Protein AF-0000000072285485 (afdb_homodimer)

Nearest PDB structures (foldseek):
  7xwl-assembly2_B  TM=9.192E-01  e=3.533E-17  Meyerozyma guilliermondii
  7xwi-assembly2_C  TM=9.031E-01  e=4.547E-17  Meyerozyma guilliermondii
  7xwn-assembly2_C  TM=8.902E-01  e=7.072E-17  Meyerozyma guilliermondii
  3rku-assembly1_D  TM=8.121E-01  e=1.711E-14  Saccharomyces cerevisiae
  3i1j-assembly1_B  TM=8.384E-01  e=4.550E-13  Pseudomonas syringae pv. tomato

InterPro domains:
  IPR002347 Short-chain dehydrogenase/reductase SDR [PF00106] (5-196)
  IPR002347 Short-chain dehydrogenase/reductase SDR [PR00081] (5-22)
  IPR002347 Short-chain dehydrogenase/reductase SDR [PR00081] (84-95)
  IPR002347 Short-chain dehydrogenase/reductase SDR [PR00081] (161-180)
  IPR002347 Short-chain dehydrogenase/reductase SDR [PR00081] (180-197)
  IPR036291 NAD(P)-binding domain superfamily [SSF51735] (5-251)
  IPR052184 Short-chain dehydrogenases/reductases (SDR) enzymes [PTHR45458] (5-251)

Structure (mmCIF, N/CA/C/O backbone):
data_AF-0000000072285485-model_v1
#
loop_
_entity.id
_entity.type
_entity.pdbx_description
1 polymer 'Aflatoxin biosynthesis ketoreductase nor-1 protein'
#
loop_
_atom_site.group_PDB
_atom_site.id
_atom_site.type_symbol
_atom_site.label_atom_id
_atom_site.label_alt_id
_atom_site.label_comp_id
_atom_site.label_asym_id
_atom_site.label_entity_id
_atom_site.label_seq_id
_atom_site.pdbx_PDB_ins_code
_atom_site.Cartn_x
_atom_site.Cartn_y
_atom_site.Cartn_z
_atom_site.occupancy
_atom_site.B_iso_or_equiv
_atom_site.auth_seq_id
_atom_site.auth_comp_id
_atom_site.auth_asym_id
_atom_site.auth_atom_id
_atom_site.pdbx_PDB_model_num
ATOM 1 N N . MET A 1 1 ? 9.812 34.781 20.938 1 80.25 1 MET A N 1
ATOM 2 C CA . MET A 1 1 ? 10.102 33.438 20.484 1 80.25 1 MET A CA 1
ATOM 3 C C . MET A 1 1 ? 9.469 33.156 19.125 1 80.25 1 MET A C 1
ATOM 5 O O . MET A 1 1 ? 8.406 33.719 18.812 1 80.25 1 MET A O 1
ATOM 9 N N . PRO A 1 2 ? 10.188 32.531 18.141 1 90.44 2 PRO A N 1
ATOM 10 C CA . PRO A 1 2 ? 9.57 32.281 16.844 1 90.44 2 PRO A CA 1
ATOM 11 C C . PRO A 1 2 ? 8.273 31.469 16.953 1 90.44 2 PRO A C 1
ATOM 13 O O . PRO A 1 2 ? 8.109 30.672 17.891 1 90.44 2 PRO A O 1
ATOM 16 N N . PRO A 1 3 ? 7.301 31.734 16.094 1 96.25 3 PRO A N 1
ATOM 17 C CA . PRO A 1 3 ? 6.031 31 16.156 1 96.25 3 PRO A CA 1
ATOM 18 C C . PRO A 1 3 ? 6.18 29.516 15.805 1 96.25 3 PRO A C 1
ATOM 20 O O . PRO A 1 3 ? 7.121 29.141 15.102 1 96.25 3 PRO A O 1
ATOM 23 N N . THR A 1 4 ? 5.309 28.719 16.438 1 98.31 4 THR A N 1
ATOM 24 C CA . THR A 1 4 ? 5.137 27.359 15.961 1 98.31 4 THR A CA 1
ATOM 25 C C . THR A 1 4 ? 4.426 27.344 14.609 1 98.31 4 THR A C 1
ATOM 27 O O . THR A 1 4 ? 3.369 27.969 14.453 1 98.31 4 THR A O 1
ATOM 30 N N . ILE A 1 5 ? 4.973 26.734 13.578 1 98.88 5 ILE A N 1
ATOM 31 C CA . ILE A 1 5 ? 4.406 26.75 12.234 1 98.88 5 ILE A CA 1
ATOM 32 C C . ILE A 1 5 ? 3.85 25.359 11.898 1 98.88 5 ILE A C 1
ATOM 34 O O . ILE A 1 5 ? 4.578 24.359 11.93 1 98.88 5 ILE A O 1
ATOM 38 N N . VAL A 1 6 ? 2.555 25.266 11.578 1 98.94 6 VAL A N 1
ATOM 39 C CA . VAL A 1 6 ? 1.833 24.031 11.297 1 98.94 6 VAL A CA 1
ATOM 40 C C . VAL A 1 6 ? 1.24 24.094 9.891 1 98.94 6 VAL A C 1
ATOM 42 O O . VAL A 1 6 ? 0.542 25.047 9.539 1 98.94 6 VAL A O 1
ATOM 45 N N . LEU A 1 7 ? 1.59 23.141 9.047 1 98.94 7 LEU A N 1
ATOM 46 C CA . LEU A 1 7 ? 0.979 23 7.73 1 98.94 7 LEU A CA 1
ATOM 47 C C . LEU A 1 7 ? 0.002 21.828 7.699 1 98.94 7 LEU A C 1
ATOM 49 O O . LEU A 1 7 ? 0.354 20.719 8.086 1 98.94 7 LEU A O 1
ATOM 53 N N . ILE A 1 8 ? -1.21 22.062 7.309 1 98.94 8 ILE A N 1
ATOM 54 C CA . ILE A 1 8 ? -2.256 21.047 7.227 1 98.94 8 ILE A CA 1
ATOM 55 C C . ILE A 1 8 ? -2.828 21.016 5.809 1 98.94 8 ILE A C 1
ATOM 57 O O . ILE A 1 8 ? -3.271 22.031 5.285 1 98.94 8 ILE A O 1
ATOM 61 N N . THR A 1 9 ? -2.777 19.859 5.156 1 98.88 9 THR A N 1
ATOM 62 C CA . THR A 1 9 ? -3.436 19.719 3.863 1 98.88 9 THR A CA 1
ATOM 63 C C . THR A 1 9 ? -4.902 19.344 4.039 1 98.88 9 THR A C 1
ATOM 65 O O . THR A 1 9 ? -5.27 18.719 5.043 1 98.88 9 THR A O 1
ATOM 68 N N . GLY A 1 10 ? -5.707 19.656 2.984 1 98.44 10 GLY A N 1
ATOM 69 C CA . GLY A 1 10 ? -7.137 19.438 3.139 1 98.44 10 GLY A CA 1
ATOM 70 C C . GLY A 1 10 ? -7.73 20.156 4.328 1 98.44 10 GLY A C 1
ATOM 71 O O . GLY A 1 10 ? -8.5 19.578 5.098 1 98.44 10 GLY A O 1
ATOM 72 N N . ALA A 1 11 ? -7.449 21.406 4.527 1 98.62 11 ALA A N 1
ATOM 73 C CA . ALA A 1 11 ? -7.645 22.094 5.801 1 98.62 11 ALA A CA 1
ATOM 74 C C . ALA A 1 11 ? -8.977 22.828 5.828 1 98.62 11 ALA A C 1
ATOM 76 O O . ALA A 1 11 ? -9.328 23.469 6.832 1 98.62 11 ALA A O 1
ATOM 77 N N . ASN A 1 12 ? -9.781 22.781 4.77 1 98.06 12 ASN A N 1
ATOM 78 C CA . ASN A 1 12 ? -10.961 23.641 4.719 1 98.06 12 ASN A CA 1
ATOM 79 C C . ASN A 1 12 ? -12.227 22.875 5.078 1 98.06 12 ASN A C 1
ATOM 81 O O . ASN A 1 12 ? -13.328 23.406 4.969 1 98.06 12 ASN A O 1
ATOM 85 N N . ARG A 1 13 ? -12.109 21.594 5.438 1 96.44 13 ARG A N 1
ATOM 86 C CA . ARG A 1 13 ? -13.266 20.828 5.879 1 96.44 13 ARG A CA 1
ATOM 87 C C . ARG A 1 13 ? -12.844 19.656 6.758 1 96.44 13 ARG A C 1
ATOM 89 O O . ARG A 1 13 ? -11.648 19.375 6.902 1 96.44 13 ARG A O 1
ATOM 96 N N . GLY A 1 14 ? -13.805 19.109 7.402 1 97.62 14 GLY A N 1
ATOM 97 C CA . GLY A 1 14 ? -13.602 17.859 8.133 1 97.62 14 GLY A CA 1
ATOM 98 C C . GLY A 1 14 ? -12.531 17.969 9.195 1 97.62 14 GLY A C 1
ATOM 99 O O . GLY A 1 14 ? -12.508 18.922 9.969 1 97.62 14 GLY A O 1
ATOM 100 N N . LEU A 1 15 ? -11.719 16.938 9.242 1 98.69 15 LEU A N 1
ATOM 101 C CA . LEU A 1 15 ? -10.664 16.828 10.25 1 98.69 15 LEU A CA 1
ATOM 102 C C . LEU A 1 15 ? -9.625 17.922 10.07 1 98.69 15 LEU A C 1
ATOM 104 O O . LEU A 1 15 ? -9.133 18.484 11.047 1 98.69 15 LEU A O 1
ATOM 108 N N . GLY A 1 16 ? -9.297 18.203 8.781 1 98.75 16 GLY A N 1
ATOM 109 C CA . GLY A 1 16 ? -8.336 19.25 8.508 1 98.75 16 GLY A CA 1
ATOM 110 C C . GLY A 1 16 ? -8.75 20.594 9.086 1 98.75 16 GLY A C 1
ATOM 111 O O . GLY A 1 16 ? -7.949 21.281 9.734 1 98.75 16 GLY A O 1
ATOM 112 N N . LYS A 1 17 ? -9.984 20.953 8.859 1 98.69 17 LYS A N 1
ATOM 113 C CA . LYS A 1 17 ? -10.5 22.203 9.398 1 98.69 17 LYS A CA 1
ATOM 114 C C . LYS A 1 17 ? -10.531 22.172 10.922 1 98.69 17 LYS A C 1
ATOM 116 O O . LYS A 1 17 ? -10.219 23.172 11.578 1 98.69 17 LYS A O 1
ATOM 121 N N . GLY A 1 18 ? -10.945 21.031 11.477 1 98.81 18 GLY A N 1
ATOM 122 C CA . GLY A 1 18 ? -10.984 20.875 12.922 1 98.81 18 GLY A CA 1
ATOM 123 C C . GLY A 1 18 ? -9.633 21.094 13.578 1 98.81 18 GLY A C 1
ATOM 124 O O . GLY A 1 18 ? -9.531 21.766 14.602 1 98.81 18 GLY A O 1
ATOM 125 N N . LEU A 1 19 ? -8.594 20.531 13 1 98.94 19 LEU A N 1
ATOM 126 C CA . LEU A 1 19 ? -7.246 20.703 13.516 1 98.94 19 LEU A CA 1
ATOM 127 C C . LEU A 1 19 ? -6.754 22.125 13.297 1 98.94 19 LEU A C 1
ATOM 129 O O . LEU A 1 19 ? -6.129 22.719 14.18 1 98.94 19 LEU A O 1
ATOM 133 N N . LEU A 1 20 ? -7.102 22.641 12.102 1 98.88 20 LEU A N 1
ATOM 134 C CA . LEU A 1 20 ? -6.711 24.016 11.781 1 98.88 20 LEU A CA 1
ATOM 135 C C . LEU A 1 20 ? -7.266 25 12.812 1 98.88 20 LEU A C 1
ATOM 137 O O . LEU A 1 20 ? -6.531 25.844 13.328 1 98.88 20 LEU A O 1
ATOM 141 N N . GLN A 1 21 ? -8.531 24.859 13.156 1 98.88 21 GLN A N 1
ATOM 142 C CA . GLN A 1 21 ? -9.188 25.75 14.117 1 98.88 21 GLN A CA 1
ATOM 143 C C . GLN A 1 21 ? -8.508 25.688 15.477 1 98.88 21 GLN A C 1
ATOM 145 O O . GLN A 1 21 ? -8.328 26.703 16.141 1 98.88 21 GLN A O 1
ATOM 150 N N . ARG A 1 22 ? -8.133 24.578 15.891 1 98.88 22 ARG A N 1
ATOM 151 C CA . ARG A 1 22 ? -7.543 24.391 17.203 1 98.88 22 ARG A CA 1
ATOM 152 C C . ARG A 1 22 ? -6.133 24.969 17.266 1 98.88 22 ARG A C 1
ATOM 154 O O . ARG A 1 22 ? -5.777 25.641 18.234 1 98.88 22 ARG A O 1
ATOM 161 N N . TYR A 1 23 ? -5.344 24.75 16.234 1 98.88 23 TYR A N 1
ATOM 162 C CA . TYR A 1 23 ? -4.008 25.328 16.203 1 98.88 23 TYR A CA 1
ATOM 163 C C . TYR A 1 23 ? -4.074 26.844 16.094 1 98.88 23 TYR A C 1
ATOM 165 O O . TYR A 1 23 ? -3.279 27.562 16.703 1 98.88 23 TYR A O 1
ATOM 173 N N . LEU A 1 24 ? -5 27.312 15.25 1 98.81 24 LEU A N 1
ATOM 174 C CA . LEU A 1 24 ? -5.137 28.75 15.023 1 98.81 24 LEU A CA 1
ATOM 175 C C . LEU A 1 24 ? -5.52 29.469 16.312 1 98.81 24 LEU A C 1
ATOM 177 O O . LEU A 1 24 ? -5.16 30.625 16.5 1 98.81 24 LEU A O 1
ATOM 181 N N . ALA A 1 25 ? -6.172 28.766 17.219 1 98.69 25 ALA A N 1
ATOM 182 C CA . ALA A 1 25 ? -6.641 29.344 18.469 1 98.69 25 ALA A CA 1
ATOM 183 C C . ALA A 1 25 ? -5.508 29.422 19.5 1 98.69 25 ALA A C 1
ATOM 185 O O . ALA A 1 25 ? -5.625 30.125 20.5 1 98.69 25 ALA A O 1
ATOM 186 N N . LEU A 1 26 ? -4.426 28.734 19.344 1 98.62 26 LEU A N 1
ATOM 187 C CA . LEU A 1 26 ? -3.268 28.781 20.234 1 98.62 26 LEU A CA 1
ATOM 188 C C . LEU A 1 26 ? -2.449 30.047 19.984 1 98.62 26 LEU A C 1
ATOM 190 O O . LEU A 1 26 ? -2.408 30.547 18.859 1 98.62 26 LEU A O 1
ATOM 194 N N . PRO A 1 27 ? -1.795 30.609 21.047 1 98.56 27 PRO A N 1
ATOM 195 C CA . PRO A 1 27 ? -0.97 31.797 20.812 1 98.56 27 PRO A CA 1
ATOM 196 C C . PRO A 1 27 ? 0.328 31.484 20.078 1 98.56 27 PRO A C 1
ATOM 198 O O . PRO A 1 27 ? 0.856 30.375 20.188 1 98.56 27 PRO A O 1
ATOM 201 N N . ASN A 1 28 ? 0.779 32.375 19.344 1 98.44 28 ASN A N 1
ATOM 202 C CA . ASN A 1 28 ? 2.088 32.344 18.703 1 98.44 28 ASN A CA 1
ATOM 203 C C . ASN A 1 28 ? 2.225 31.172 17.734 1 98.44 28 ASN A C 1
ATOM 205 O O . ASN A 1 28 ? 3.199 30.422 17.797 1 98.44 28 ASN A O 1
ATOM 209 N N . HIS A 1 29 ? 1.153 31.016 16.859 1 98.75 29 HIS A N 1
ATOM 210 C CA . HIS A 1 29 ? 1.153 30 15.812 1 98.75 29 HIS A CA 1
ATOM 211 C C . HIS A 1 29 ? 0.963 30.625 14.438 1 98.75 29 HIS A C 1
ATOM 213 O O . HIS A 1 29 ? 0.191 31.578 14.281 1 98.75 29 HIS A O 1
ATOM 219 N N . THR A 1 30 ? 1.726 30.188 13.445 1 98.88 30 THR A N 1
ATOM 220 C CA . THR A 1 30 ? 1.378 30.359 12.031 1 98.88 30 THR A CA 1
ATOM 221 C C . THR A 1 30 ? 0.801 29.062 11.469 1 98.88 30 THR A C 1
ATOM 223 O O . THR A 1 30 ? 1.49 28.047 11.414 1 98.88 30 THR A O 1
ATOM 226 N N . VAL A 1 31 ? -0.461 29.094 11.125 1 98.94 31 VAL A N 1
ATOM 227 C CA . VAL A 1 31 ? -1.127 27.906 10.586 1 98.94 31 VAL A CA 1
ATOM 228 C C . VAL A 1 31 ? -1.289 28.047 9.07 1 98.94 31 VAL A C 1
ATOM 230 O O . VAL A 1 31 ? -1.873 29.031 8.594 1 98.94 31 VAL A O 1
ATOM 233 N N . ILE A 1 32 ? -0.693 27.125 8.359 1 98.94 32 ILE A N 1
ATOM 234 C CA . ILE A 1 32 ? -0.755 27.109 6.898 1 98.94 32 ILE A CA 1
ATOM 235 C C . ILE A 1 32 ? -1.819 26.109 6.441 1 98.94 32 ILE A C 1
ATOM 237 O O . ILE A 1 32 ? -1.674 24.906 6.641 1 98.94 32 ILE A O 1
ATOM 241 N N . ALA A 1 33 ? -2.891 26.641 5.875 1 98.88 33 ALA A N 1
ATOM 242 C CA . ALA A 1 33 ? -3.961 25.828 5.289 1 98.88 33 ALA A CA 1
ATOM 243 C C . ALA A 1 33 ? -3.693 25.547 3.812 1 98.88 33 ALA A C 1
ATOM 245 O O . ALA A 1 33 ? -3.721 26.469 2.99 1 98.88 33 ALA A O 1
ATOM 246 N N . ALA A 1 34 ? -3.432 24.328 3.5 1 98.81 34 ALA A N 1
ATOM 247 C CA . ALA A 1 34 ? -3.273 23.922 2.104 1 98.81 34 ALA A CA 1
ATOM 248 C C . ALA A 1 34 ? -4.555 23.297 1.568 1 98.81 34 ALA A C 1
ATOM 250 O O . ALA A 1 34 ? -5.02 22.281 2.096 1 98.81 34 ALA A O 1
ATOM 251 N N . ASN A 1 35 ? -5.074 23.859 0.558 1 98.19 35 ASN A N 1
ATOM 252 C CA . ASN A 1 35 ? -6.332 23.406 -0.026 1 98.19 35 ASN A CA 1
ATOM 253 C C . ASN A 1 35 ? -6.23 23.281 -1.544 1 98.19 35 ASN A C 1
ATOM 255 O O . ASN A 1 35 ? -5.418 23.969 -2.176 1 98.19 35 ASN A O 1
ATOM 259 N N . ARG A 1 36 ? -7.109 22.438 -2.102 1 97.56 36 ARG A N 1
ATOM 260 C CA . ARG A 1 36 ? -7.141 22.25 -3.547 1 97.56 36 ARG A CA 1
ATOM 261 C C . ARG A 1 36 ? -7.441 23.547 -4.27 1 97.56 36 ARG A C 1
ATOM 263 O O . ARG A 1 36 ? -6.898 23.812 -5.348 1 97.56 36 ARG A O 1
ATOM 270 N N . ASP A 1 37 ? -8.281 24.328 -3.65 1 97.88 37 ASP A N 1
ATOM 271 C CA . ASP A 1 37 ? -8.688 25.609 -4.223 1 97.88 37 ASP A CA 1
ATOM 272 C C . ASP A 1 37 ? -8.742 26.703 -3.154 1 97.88 37 ASP A C 1
ATOM 274 O O . ASP A 1 37 ? -9.758 26.859 -2.482 1 97.88 37 ASP A O 1
ATOM 278 N N . PRO A 1 38 ? -7.723 27.531 -3.055 1 97.88 38 PRO A N 1
ATOM 279 C CA . PRO A 1 38 ? -7.691 28.594 -2.055 1 97.88 38 PRO A CA 1
ATOM 280 C C . PRO A 1 38 ? -8.773 29.656 -2.279 1 97.88 38 PRO A C 1
ATOM 282 O O . PRO A 1 38 ? -9.109 30.406 -1.36 1 97.88 38 PRO A O 1
ATOM 285 N N . SER A 1 39 ? -9.297 29.703 -3.49 1 97.5 39 SER A N 1
ATOM 286 C CA . SER A 1 39 ? -10.273 30.734 -3.811 1 97.5 39 SER A CA 1
ATOM 287 C C . SER A 1 39 ? -11.695 30.281 -3.504 1 97.5 39 SER A C 1
ATOM 289 O O . SER A 1 39 ? -12.633 31.078 -3.541 1 97.5 39 SER A O 1
ATOM 291 N N . HIS A 1 40 ? -11.82 29.016 -3.254 1 97.69 40 HIS A N 1
ATOM 292 C CA . HIS A 1 40 ? -13.133 28.5 -2.893 1 97.69 40 HIS A CA 1
ATOM 293 C C . HIS A 1 40 ? -13.641 29.141 -1.606 1 97.69 40 HIS A C 1
ATOM 295 O O . HIS A 1 40 ? -12.852 29.453 -0.712 1 97.69 40 HIS A O 1
ATOM 301 N N . GLU A 1 41 ? -14.969 29.234 -1.434 1 98 41 GLU A N 1
ATOM 302 C CA . GLU A 1 41 ? -15.586 29.891 -0.281 1 98 41 GLU A CA 1
ATOM 303 C C . GLU A 1 41 ? -15.188 29.203 1.021 1 98 41 GLU A C 1
ATOM 305 O O . GLU A 1 41 ? -14.969 29.859 2.037 1 98 41 GLU A O 1
ATOM 310 N N . SER A 1 42 ? -15.109 27.875 1.018 1 97.44 42 SER A N 1
ATOM 311 C CA . SER A 1 42 ? -14.742 27.141 2.221 1 97.44 42 SER A CA 1
ATOM 312 C C . SER A 1 42 ? -13.32 27.453 2.652 1 97.44 42 SER A C 1
ATOM 314 O O . SER A 1 42 ? -12.984 27.344 3.834 1 97.44 42 SER A O 1
ATOM 316 N N . SER A 1 43 ? -12.453 27.781 1.714 1 98.31 43 SER A N 1
ATOM 317 C CA . SER A 1 43 ? -11.094 28.203 2.031 1 98.31 43 SER A CA 1
ATOM 318 C C . SER A 1 43 ? -11.062 29.641 2.561 1 98.31 43 SER A C 1
ATOM 320 O O . SER A 1 43 ? -10.43 29.906 3.582 1 98.31 43 SER A O 1
ATOM 322 N N . LYS A 1 44 ? -11.781 30.516 1.93 1 98 44 LYS A N 1
ATOM 323 C CA . LYS A 1 44 ? -11.789 31.922 2.297 1 98 44 LYS A CA 1
ATOM 324 C C . LYS A 1 44 ? -12.367 32.125 3.691 1 98 44 LYS A C 1
ATOM 326 O O . LYS A 1 44 ? -11.922 33 4.434 1 98 44 LYS A O 1
ATOM 331 N N . LYS A 1 45 ? -13.344 31.344 4.004 1 98.19 45 LYS A N 1
ATOM 332 C CA . LYS A 1 45 ? -14.039 31.484 5.281 1 98.19 45 LYS A CA 1
ATOM 333 C C . LYS A 1 45 ? -13.109 31.156 6.449 1 98.19 45 LYS A C 1
ATOM 335 O O . LYS A 1 45 ? -13.414 31.5 7.598 1 98.19 45 LYS A O 1
ATOM 340 N N . LEU A 1 46 ? -12.023 30.5 6.156 1 98.69 46 LEU A N 1
ATOM 341 C CA . LEU A 1 46 ? -11.07 30.188 7.211 1 98.69 46 LEU A CA 1
ATOM 342 C C . LEU A 1 46 ? -10.516 31.469 7.836 1 98.69 46 LEU A C 1
ATOM 344 O O . LEU A 1 46 ? -10.125 31.469 9.008 1 98.69 46 LEU A O 1
ATOM 348 N N . PHE A 1 47 ? -10.445 32.562 7.121 1 98.25 47 PHE A N 1
ATOM 349 C CA . PHE A 1 47 ? -9.891 33.844 7.613 1 98.25 47 PHE A CA 1
ATOM 350 C C . PHE A 1 47 ? -10.766 34.406 8.719 1 98.25 47 PHE A C 1
ATOM 352 O O . PHE A 1 47 ? -10.32 35.25 9.492 1 98.25 47 PHE A O 1
ATOM 359 N N . ASP A 1 48 ? -12.008 33.906 8.805 1 98.19 48 ASP A N 1
ATOM 360 C CA . ASP A 1 48 ? -12.953 34.438 9.797 1 98.19 48 ASP A CA 1
ATOM 361 C C . ASP A 1 48 ? -12.766 33.719 11.141 1 98.19 48 ASP A C 1
ATOM 363 O O . ASP A 1 48 ? -13.312 34.156 12.156 1 98.19 48 ASP A O 1
ATOM 367 N N . LEU A 1 49 ? -12.023 32.688 11.188 1 98.38 49 LEU A N 1
ATOM 368 C CA . LEU A 1 49 ? -11.844 31.922 12.406 1 98.38 49 LEU A CA 1
ATOM 369 C C . LEU A 1 49 ? -11.094 32.719 13.461 1 98.38 49 LEU A C 1
ATOM 371 O O . LEU A 1 49 ? -10.203 33.5 13.133 1 98.38 49 LEU A O 1
ATOM 375 N N . PRO A 1 50 ? -11.414 32.5 14.742 1 98.19 50 PRO A N 1
ATOM 376 C CA . PRO A 1 50 ? -10.656 33.156 15.805 1 98.19 50 PRO A CA 1
ATOM 377 C C . PRO A 1 50 ? -9.18 32.75 15.82 1 98.19 50 PRO A C 1
ATOM 379 O O . PRO A 1 50 ? -8.852 31.609 15.516 1 98.19 50 PRO A O 1
ATOM 382 N N . LYS A 1 51 ? -8.359 33.719 16.188 1 98.5 51 LYS A N 1
ATOM 383 C CA . LYS A 1 51 ? -6.922 33.5 16.266 1 98.5 51 LYS A CA 1
ATOM 384 C C . LYS A 1 51 ? -6.395 33.812 17.672 1 98.5 51 LYS A C 1
ATOM 386 O O . LYS A 1 51 ? -6.844 34.781 18.297 1 98.5 51 LYS A O 1
ATOM 391 N N . GLY A 1 52 ? -5.566 32.969 18.109 1 98.5 52 GLY A N 1
ATOM 392 C CA . GLY A 1 52 ? -4.852 33.281 19.328 1 98.5 52 GLY A CA 1
ATOM 393 C C . GLY A 1 52 ? -3.943 34.5 19.172 1 98.5 52 GLY A C 1
ATOM 394 O O . GLY A 1 52 ? -3.725 34.969 18.062 1 98.5 52 GLY A O 1
ATOM 395 N N . SER A 1 53 ? -3.346 34.969 20.359 1 98.06 53 SER A N 1
ATOM 396 C CA . SER A 1 53 ? -2.443 36.125 20.344 1 98.06 53 SER A CA 1
ATOM 397 C C . SER A 1 53 ? -1.234 35.875 19.453 1 98.06 53 SER A C 1
ATOM 399 O O . SER A 1 53 ? -0.549 34.844 19.594 1 98.06 53 SER A O 1
ATOM 401 N N . ARG A 1 54 ? -1.015 36.688 18.453 1 97.88 54 ARG A N 1
ATOM 402 C CA . ARG A 1 54 ? 0.132 36.656 17.562 1 97.88 54 ARG A CA 1
ATOM 403 C C . ARG A 1 54 ? 0.071 35.469 16.625 1 97.88 54 ARG A C 1
ATOM 405 O O . ARG A 1 54 ? 1.096 35.031 16.094 1 97.88 54 ARG A O 1
ATOM 412 N N . SER A 1 55 ? -1.144 34.844 16.5 1 98.56 55 SER A N 1
ATOM 413 C CA . SER A 1 55 ? -1.312 33.75 15.555 1 98.56 55 SER A CA 1
ATOM 414 C C . SER A 1 55 ? -1.834 34.281 14.219 1 98.56 55 SER A C 1
ATOM 416 O O . SER A 1 55 ? -2.508 35.281 14.156 1 98.56 55 SER A O 1
ATOM 418 N N . SER A 1 56 ? -1.479 33.594 13.125 1 98.5 56 SER A N 1
ATOM 419 C CA . SER A 1 56 ? -1.849 34.031 11.773 1 98.5 56 SER A CA 1
ATOM 420 C C . SER A 1 56 ? -2.17 32.812 10.891 1 98.5 56 SER A C 1
ATOM 422 O O . SER A 1 56 ? -1.832 31.688 11.234 1 98.5 56 SER A O 1
ATOM 424 N N . LEU A 1 57 ? -2.895 33.094 9.836 1 98.81 57 LEU A N 1
ATOM 425 C CA . LEU A 1 57 ? -3.311 32.094 8.859 1 98.81 57 LEU A CA 1
ATOM 426 C C . LEU A 1 57 ? -2.742 32.406 7.48 1 98.81 57 LEU A C 1
ATOM 428 O O . LEU A 1 57 ? -2.754 33.562 7.043 1 98.81 57 LEU A O 1
ATOM 432 N N . ILE A 1 58 ? -2.119 31.422 6.852 1 98.81 58 ILE A N 1
ATOM 433 C CA . ILE A 1 58 ? -1.725 31.484 5.449 1 98.81 58 ILE A CA 1
ATOM 434 C C . ILE A 1 58 ? -2.459 30.391 4.664 1 98.81 58 ILE A C 1
ATOM 436 O O . ILE A 1 58 ? -2.584 29.266 5.129 1 98.81 58 ILE A O 1
ATOM 440 N N . ILE A 1 59 ? -3.053 30.703 3.541 1 98.81 59 ILE A N 1
ATOM 441 C CA . ILE A 1 59 ? -3.693 29.703 2.686 1 98.81 59 ILE A CA 1
ATOM 442 C C . ILE A 1 59 ? -2.887 29.531 1.399 1 98.81 59 ILE A C 1
ATOM 444 O O . ILE A 1 59 ? -2.516 30.516 0.756 1 98.81 59 ILE A O 1
ATOM 448 N N . VAL A 1 60 ? -2.562 28.328 1.049 1 98.88 60 VAL A N 1
ATOM 449 C CA . VAL A 1 60 ? -1.837 28.031 -0.182 1 98.88 60 VAL A CA 1
ATOM 450 C C . VAL A 1 60 ? -2.551 26.922 -0.948 1 98.88 60 VAL A C 1
ATOM 452 O O . VAL A 1 60 ? -3.398 26.219 -0.391 1 98.88 60 VAL A O 1
ATOM 455 N N . LYS A 1 61 ? -2.168 26.75 -2.203 1 98.88 61 LYS A N 1
ATOM 456 C CA . LYS A 1 61 ? -2.771 25.719 -3.043 1 98.88 61 LYS A CA 1
ATOM 457 C C . LYS A 1 61 ? -1.963 24.422 -2.994 1 98.88 61 LYS A C 1
ATOM 459 O O . LYS A 1 61 ? -0.778 24.422 -3.338 1 98.88 61 LYS A O 1
ATOM 464 N N . ILE A 1 62 ? -2.6 23.391 -2.586 1 98.75 62 ILE A N 1
ATOM 465 C CA . ILE A 1 62 ? -2.096 22.031 -2.766 1 98.75 62 ILE A CA 1
ATOM 466 C C . ILE A 1 62 ? -3.248 21.094 -3.117 1 98.75 62 ILE A C 1
ATOM 468 O O . ILE A 1 62 ? -4.141 20.859 -2.297 1 98.75 62 ILE A O 1
ATOM 472 N N . ASP A 1 63 ? -3.264 20.688 -4.312 1 98.5 63 ASP A N 1
ATOM 473 C CA . ASP A 1 63 ? -4.078 19.547 -4.73 1 98.5 63 ASP A CA 1
ATOM 474 C C . ASP A 1 63 ? -3.289 18.25 -4.633 1 98.5 63 ASP A C 1
ATOM 476 O O . ASP A 1 63 ? -2.314 18.047 -5.363 1 98.5 63 ASP A O 1
ATOM 480 N N . ALA A 1 64 ? -3.715 17.359 -3.762 1 97.38 64 ALA A N 1
ATOM 481 C CA . ALA A 1 64 ? -2.973 16.141 -3.459 1 97.38 64 ALA A CA 1
ATOM 482 C C . ALA A 1 64 ? -2.85 15.25 -4.695 1 97.38 64 ALA A C 1
ATOM 484 O O . ALA A 1 64 ? -2.029 14.336 -4.727 1 97.38 64 ALA A O 1
ATOM 485 N N . SER A 1 65 ? -3.646 15.5 -5.742 1 97.31 65 SER A N 1
ATOM 486 C CA . SER A 1 65 ? -3.588 14.695 -6.961 1 97.31 65 SER A CA 1
ATOM 487 C C . SER A 1 65 ? -2.588 15.273 -7.953 1 97.31 65 SER A C 1
ATOM 489 O O . SER A 1 65 ? -2.361 14.695 -9.023 1 97.31 65 SER A O 1
ATOM 491 N N . ILE A 1 66 ? -2.072 16.453 -7.621 1 97.94 66 ILE A N 1
ATOM 492 C CA . ILE A 1 66 ? -1.106 17.125 -8.484 1 97.94 66 ILE A CA 1
ATOM 493 C C . ILE A 1 66 ? 0.257 17.172 -7.801 1 97.94 66 ILE A C 1
ATOM 495 O O . ILE A 1 66 ? 0.468 17.953 -6.875 1 97.94 66 ILE A O 1
ATOM 499 N N . GLU A 1 67 ? 1.142 16.406 -8.258 1 97.06 67 GLU A N 1
ATOM 500 C CA . GLU A 1 67 ? 2.449 16.219 -7.645 1 97.06 67 GLU A CA 1
ATOM 501 C C . GLU A 1 67 ? 3.162 17.547 -7.426 1 97.06 67 GLU A C 1
ATOM 503 O O . GLU A 1 67 ? 3.719 17.781 -6.352 1 97.06 67 GLU A O 1
ATOM 508 N N . GLN A 1 68 ? 3.102 18.438 -8.359 1 98.25 68 GLN A N 1
ATOM 509 C CA . GLN A 1 68 ? 3.91 19.641 -8.352 1 98.25 68 GLN A CA 1
ATOM 510 C C . GLN A 1 68 ? 3.34 20.672 -7.383 1 98.25 68 GLN A C 1
ATOM 512 O O . GLN A 1 68 ? 4.043 21.594 -6.965 1 98.25 68 GLN A O 1
ATOM 517 N N . ASP A 1 69 ? 2.094 20.562 -7.023 1 98.69 69 ASP A N 1
ATOM 518 C CA . ASP A 1 69 ? 1.444 21.578 -6.199 1 98.69 69 ASP A CA 1
ATOM 519 C C . ASP A 1 69 ? 2.162 21.734 -4.859 1 98.69 69 ASP A C 1
ATOM 521 O O . ASP A 1 69 ? 2.332 22.859 -4.371 1 98.69 69 ASP A O 1
ATOM 525 N N . ALA A 1 70 ? 2.578 20.656 -4.242 1 98.81 70 ALA A N 1
ATOM 526 C CA . ALA A 1 70 ? 3.244 20.719 -2.945 1 98.81 70 ALA A CA 1
ATOM 527 C C . ALA A 1 70 ? 4.547 21.5 -3.037 1 98.81 70 ALA A C 1
ATOM 529 O O . ALA A 1 70 ? 4.836 22.344 -2.178 1 98.81 70 ALA A O 1
ATOM 530 N N . PHE A 1 71 ? 5.289 21.25 -4.059 1 98.81 71 PHE A N 1
ATOM 531 C CA . PHE A 1 71 ? 6.57 21.922 -4.246 1 98.81 71 PHE A CA 1
ATOM 532 C C . PHE A 1 71 ? 6.367 23.406 -4.531 1 98.81 71 PHE A C 1
ATOM 534 O O . PHE A 1 71 ? 7.07 24.25 -3.979 1 98.81 71 PHE A O 1
ATOM 541 N N . ASP A 1 72 ? 5.414 23.703 -5.371 1 98.88 72 ASP A N 1
ATOM 542 C CA . ASP A 1 72 ? 5.098 25.094 -5.664 1 98.88 72 ASP A CA 1
ATOM 543 C C . ASP A 1 72 ? 4.641 25.828 -4.41 1 98.88 72 ASP A C 1
ATOM 545 O O . ASP A 1 72 ? 5.004 26.984 -4.195 1 98.88 72 ASP A O 1
ATOM 549 N N . ALA A 1 73 ? 3.824 25.141 -3.621 1 98.88 73 ALA A N 1
ATOM 550 C CA . ALA A 1 73 ? 3.324 25.75 -2.391 1 98.88 73 ALA A CA 1
ATOM 551 C C . ALA A 1 73 ? 4.469 26.078 -1.438 1 98.88 73 ALA A C 1
ATOM 553 O O . ALA A 1 73 ? 4.488 27.156 -0.827 1 98.88 73 ALA A O 1
ATOM 554 N N . VAL A 1 74 ? 5.414 25.188 -1.278 1 98.81 74 VAL A N 1
ATOM 555 C CA . VAL A 1 74 ? 6.543 25.391 -0.378 1 98.81 74 VAL A CA 1
ATOM 556 C C . VAL A 1 74 ? 7.402 26.547 -0.892 1 98.81 74 VAL A C 1
ATOM 558 O O . VAL A 1 74 ? 7.875 27.375 -0.108 1 98.81 74 VAL A O 1
ATOM 561 N N . GLN A 1 75 ? 7.551 26.562 -2.188 1 98.69 75 GLN A N 1
ATOM 562 C CA . GLN A 1 75 ? 8.266 27.703 -2.771 1 98.69 75 GLN A CA 1
ATOM 563 C C . GLN A 1 75 ? 7.562 29.016 -2.467 1 98.69 75 GLN A C 1
ATOM 565 O O . GLN A 1 75 ? 8.203 30 -2.09 1 98.69 75 GLN A O 1
ATOM 570 N N . GLU A 1 76 ? 6.281 29.031 -2.635 1 98.75 76 GLU A N 1
ATOM 571 C CA . GLU A 1 76 ? 5.492 30.219 -2.318 1 98.75 76 GLU A CA 1
ATOM 572 C C . GLU A 1 76 ? 5.648 30.609 -0.852 1 98.75 76 GLU A C 1
ATOM 574 O O . GLU A 1 76 ? 5.797 31.797 -0.535 1 98.75 76 GLU A O 1
ATOM 579 N N . LEU A 1 77 ? 5.605 29.641 0.057 1 98.81 77 LEU A N 1
ATOM 580 C CA . LEU A 1 77 ? 5.742 29.891 1.488 1 98.81 77 LEU A CA 1
ATOM 581 C C . LEU A 1 77 ? 7.07 30.562 1.797 1 98.81 77 LEU A C 1
ATOM 583 O O . LEU A 1 77 ? 7.125 31.484 2.619 1 98.81 77 LEU A O 1
ATOM 587 N N . GLN A 1 78 ? 8.086 30.094 1.123 1 98.38 78 GLN A N 1
ATOM 588 C CA . GLN A 1 78 ? 9.406 30.672 1.351 1 98.38 78 GLN A CA 1
ATOM 589 C C . GLN A 1 78 ? 9.531 32.062 0.706 1 98.38 78 GLN A C 1
ATOM 591 O O . GLN A 1 78 ? 9.969 33 1.348 1 98.38 78 GLN A O 1
ATOM 596 N N . ASP A 1 79 ? 9.078 32.219 -0.508 1 98.25 79 ASP A N 1
ATOM 597 C CA . ASP A 1 79 ? 9.328 33.406 -1.299 1 98.25 79 ASP A CA 1
ATOM 598 C C . ASP A 1 79 ? 8.383 34.531 -0.894 1 98.25 79 ASP A C 1
ATOM 600 O O . ASP A 1 79 ? 8.805 35.688 -0.75 1 98.25 79 ASP A O 1
ATOM 604 N N . LYS A 1 80 ? 7.133 34.188 -0.736 1 98.38 80 LYS A N 1
ATOM 605 C CA . LYS A 1 80 ? 6.121 35.219 -0.571 1 98.38 80 LYS A CA 1
ATOM 606 C C . LYS A 1 80 ? 5.773 35.438 0.902 1 98.38 80 LYS A C 1
ATOM 608 O O . LYS A 1 80 ? 5.371 36.531 1.309 1 98.38 80 LYS A O 1
ATOM 613 N N . HIS A 1 81 ? 5.918 34.406 1.687 1 98.19 81 HIS A N 1
ATOM 614 C CA . HIS A 1 81 ? 5.441 34.5 3.061 1 98.19 81 HIS A CA 1
ATOM 615 C C . HIS A 1 81 ? 6.598 34.406 4.051 1 98.19 81 HIS A C 1
ATOM 617 O O . HIS A 1 81 ? 6.387 34.469 5.266 1 98.19 81 HIS A O 1
ATOM 623 N N . ASN A 1 82 ? 7.844 34.188 3.586 1 97.69 82 ASN A N 1
ATOM 624 C CA . ASN A 1 82 ? 9.07 34.188 4.379 1 97.69 82 ASN A CA 1
ATOM 625 C C . ASN A 1 82 ? 9 33.156 5.5 1 97.69 82 ASN A C 1
ATOM 627 O O . ASN A 1 82 ? 9.359 33.438 6.641 1 97.69 82 ASN A O 1
ATOM 631 N N . ILE A 1 83 ? 8.414 32.062 5.219 1 98.38 83 ILE A N 1
ATOM 632 C CA . ILE A 1 83 ? 8.375 30.953 6.16 1 98.38 83 ILE A CA 1
ATOM 633 C C . ILE A 1 83 ? 9.75 30.297 6.246 1 98.38 83 ILE A C 1
ATOM 635 O O . ILE A 1 83 ? 10.219 29.688 5.277 1 98.38 83 ILE A O 1
ATOM 639 N N . PRO A 1 84 ? 10.406 30.328 7.344 1 97.31 84 PRO A N 1
ATOM 640 C CA . PRO A 1 84 ? 11.797 29.875 7.434 1 97.31 84 PRO A CA 1
ATOM 641 C C . PRO A 1 84 ? 11.898 28.375 7.758 1 97.31 84 PRO A C 1
ATOM 643 O O . PRO A 1 84 ? 12.914 27.75 7.469 1 97.31 84 PRO A O 1
ATOM 646 N N . HIS A 1 85 ? 10.93 27.859 8.469 1 98.25 85 HIS A N 1
ATOM 647 C CA . HIS A 1 85 ? 10.844 26.469 8.898 1 98.25 85 HIS A CA 1
ATOM 648 C C . HIS A 1 85 ? 9.391 26.031 9.07 1 98.25 85 HIS A C 1
ATOM 650 O O . HIS A 1 85 ? 8.484 26.859 9.023 1 98.25 85 HIS A O 1
ATOM 656 N N . ILE A 1 86 ? 9.133 24.766 9.133 1 98.88 86 ILE A N 1
ATOM 657 C CA . ILE A 1 86 ? 7.855 24.172 9.516 1 98.88 86 ILE A CA 1
ATOM 658 C C . ILE A 1 86 ? 8.062 23.188 10.656 1 98.88 86 ILE A C 1
ATOM 660 O O . ILE A 1 86 ? 8.969 22.344 10.602 1 98.88 86 ILE A O 1
ATOM 664 N N . ASP A 1 87 ? 7.238 23.312 11.688 1 98.88 87 ASP A N 1
ATOM 665 C CA . ASP A 1 87 ? 7.391 22.469 12.867 1 98.88 87 ASP A CA 1
ATOM 666 C C . ASP A 1 87 ? 6.559 21.203 12.734 1 98.88 87 ASP A C 1
ATOM 668 O O . ASP A 1 87 ? 6.984 20.125 13.172 1 98.88 87 ASP A O 1
ATOM 672 N N . ILE A 1 88 ? 5.371 21.312 12.203 1 98.94 88 ILE A N 1
ATOM 673 C CA . ILE A 1 88 ? 4.438 20.203 12.094 1 98.94 88 ILE A CA 1
ATOM 674 C C . ILE A 1 88 ? 3.805 20.188 10.711 1 98.94 88 ILE A C 1
ATOM 676 O O . ILE A 1 88 ? 3.289 21.203 10.242 1 98.94 88 ILE A O 1
ATOM 680 N N . VAL A 1 89 ? 3.932 19.094 10.023 1 99 89 VAL A N 1
ATOM 681 C CA . VAL A 1 89 ? 3.176 18.844 8.805 1 99 89 VAL A CA 1
ATOM 682 C C . VAL A 1 89 ? 2.156 17.734 9.047 1 99 89 VAL A C 1
ATOM 684 O O . VAL A 1 89 ? 2.521 16.609 9.414 1 99 89 VAL A O 1
ATOM 687 N N . ILE A 1 90 ? 0.919 18.062 8.922 1 98.94 90 ILE A N 1
ATOM 688 C CA . ILE A 1 90 ? -0.174 17.109 8.961 1 98.94 90 ILE A CA 1
ATOM 689 C C . ILE A 1 90 ? -0.688 16.859 7.539 1 98.94 90 ILE A C 1
ATOM 691 O O . ILE A 1 90 ? -1.435 17.672 6.992 1 98.94 90 ILE A O 1
ATOM 695 N N . ALA A 1 91 ? -0.245 15.789 6.957 1 98.88 91 ALA A N 1
ATOM 696 C CA . ALA A 1 91 ? -0.74 15.359 5.648 1 98.88 91 ALA A CA 1
ATOM 697 C C . ALA A 1 91 ? -2.123 14.727 5.766 1 98.88 91 ALA A C 1
ATOM 699 O O . ALA A 1 91 ? -2.248 13.5 5.832 1 98.88 91 ALA A O 1
ATOM 700 N N . ASN A 1 92 ? -3.109 15.586 5.719 1 98.75 92 ASN A N 1
ATOM 701 C CA . ASN A 1 92 ? -4.48 15.195 6.039 1 98.75 92 ASN A CA 1
ATOM 702 C C . ASN A 1 92 ? -5.309 14.969 4.781 1 98.75 92 ASN A C 1
ATOM 704 O O . ASN A 1 92 ? -6.273 14.203 4.801 1 98.75 92 ASN A O 1
ATOM 708 N N . ALA A 1 93 ? -4.91 15.648 3.686 1 98.44 93 ALA A N 1
ATOM 709 C CA . ALA A 1 93 ? -5.688 15.5 2.457 1 98.44 93 ALA A CA 1
ATOM 710 C C . ALA A 1 93 ? -5.793 14.039 2.045 1 98.44 93 ALA A C 1
ATOM 712 O O . ALA A 1 93 ? -4.801 13.305 2.074 1 98.44 93 ALA A O 1
ATOM 713 N N . GLY A 1 94 ? -6.918 13.602 1.753 1 97.25 94 GLY A N 1
ATOM 714 C CA . GLY A 1 94 ? -7.172 12.242 1.308 1 97.25 94 GLY A CA 1
ATOM 715 C C . GLY A 1 94 ? -8.586 12.039 0.806 1 97.25 94 GLY A C 1
ATOM 716 O O . GLY A 1 94 ? -9.43 12.93 0.925 1 97.25 94 GLY A O 1
ATOM 717 N N . VAL A 1 95 ? -8.805 10.883 0.21 1 97.56 95 VAL A N 1
ATOM 718 C CA . VAL A 1 95 ? -10.117 10.586 -0.359 1 97.56 95 VAL A CA 1
ATOM 719 C C . VAL A 1 95 ? -10.516 9.156 -0.002 1 97.56 95 VAL A C 1
ATOM 721 O O . VAL A 1 95 ? -9.672 8.344 0.377 1 97.56 95 VAL A O 1
ATOM 724 N N . SER A 1 96 ? -11.727 8.852 -0.026 1 97.25 96 SER A N 1
ATOM 725 C CA . SER A 1 96 ? -12.367 7.539 0.051 1 97.25 96 SER A CA 1
ATOM 726 C C . SER A 1 96 ? -13.688 7.523 -0.714 1 97.25 96 SER A C 1
ATOM 728 O O . SER A 1 96 ? -14.68 8.094 -0.26 1 97.25 96 SER A O 1
ATOM 730 N N . TYR A 1 97 ? -13.742 6.812 -1.836 1 96.75 97 TYR A N 1
ATOM 731 C CA . TYR A 1 97 ? -14.883 6.941 -2.74 1 96.75 97 TYR A CA 1
ATOM 732 C C . TYR A 1 97 ? -15.766 5.699 -2.682 1 96.75 97 TYR A C 1
ATOM 734 O O . TYR A 1 97 ? -16.984 5.793 -2.793 1 96.75 97 TYR A O 1
ATOM 742 N N . VAL A 1 98 ? -15.117 4.574 -2.598 1 97.12 98 VAL A N 1
ATOM 743 C CA . VAL A 1 98 ? -15.844 3.311 -2.676 1 97.12 98 VAL A CA 1
ATOM 744 C C . VAL A 1 98 ? -15.195 2.281 -1.751 1 97.12 98 VAL A C 1
ATOM 746 O O . VAL A 1 98 ? -14.016 2.4 -1.408 1 97.12 98 VAL A O 1
ATOM 749 N N . TRP A 1 99 ? -15.945 1.316 -1.333 1 97 99 TRP A N 1
ATOM 750 C CA . TRP A 1 99 ? -15.516 0.328 -0.348 1 97 99 TRP A CA 1
ATOM 751 C C . TRP A 1 99 ? -15.875 -1.083 -0.804 1 97 99 TRP A C 1
ATOM 753 O O . TRP A 1 99 ? -16.625 -1.792 -0.125 1 97 99 TRP A O 1
ATOM 763 N N . PRO A 1 100 ? -15.312 -1.534 -1.879 1 98 100 PRO A N 1
ATOM 764 C CA . PRO A 1 100 ? -15.664 -2.834 -2.451 1 98 100 PRO A CA 1
ATOM 765 C C . PRO A 1 100 ? -14.906 -3.992 -1.808 1 98 100 PRO A C 1
ATOM 767 O O . PRO A 1 100 ? -13.852 -3.779 -1.193 1 98 100 PRO A O 1
ATOM 770 N N . LYS A 1 101 ? -15.531 -5.191 -1.939 1 98.38 101 LYS A N 1
ATOM 771 C CA . LYS A 1 101 ? -14.719 -6.395 -1.799 1 98.38 101 LYS A CA 1
ATOM 772 C C . LYS A 1 101 ? -13.602 -6.426 -2.838 1 98.38 101 LYS A C 1
ATOM 774 O O . LYS A 1 101 ? -13.688 -5.762 -3.873 1 98.38 101 LYS A O 1
ATOM 779 N N . VAL A 1 102 ? -12.562 -7.207 -2.535 1 98.88 102 VAL A N 1
ATOM 780 C CA . VAL A 1 102 ? -11.469 -7.293 -3.5 1 98.88 102 VAL A CA 1
ATOM 781 C C . VAL A 1 102 ? -11.977 -7.898 -4.805 1 98.88 102 VAL A C 1
ATOM 783 O O . VAL A 1 102 ? -11.578 -7.477 -5.895 1 98.88 102 VAL A O 1
ATOM 786 N N . ALA A 1 103 ? -12.922 -8.805 -4.773 1 98.81 103 ALA A N 1
ATOM 787 C CA . ALA A 1 103 ? -13.484 -9.469 -5.945 1 98.81 103 ALA A CA 1
ATOM 788 C C . ALA A 1 103 ? -14.164 -8.469 -6.871 1 98.81 103 ALA A C 1
ATOM 790 O O . ALA A 1 103 ? -14.258 -8.688 -8.078 1 98.81 103 ALA A O 1
ATOM 791 N N . ASP A 1 104 ? -14.609 -7.336 -6.312 1 98.56 104 ASP A N 1
ATOM 792 C CA . ASP A 1 104 ? -15.391 -6.359 -7.062 1 98.56 104 ASP A CA 1
ATOM 793 C C . ASP A 1 104 ? -14.594 -5.078 -7.297 1 98.56 104 ASP A C 1
ATOM 795 O O . ASP A 1 104 ? -15.125 -4.102 -7.836 1 98.56 104 ASP A O 1
ATOM 799 N N . LEU A 1 105 ? -13.367 -5.07 -6.844 1 98.75 105 LEU A N 1
ATOM 800 C CA . LEU A 1 105 ? -12.539 -3.869 -6.898 1 98.75 105 LEU A CA 1
ATOM 801 C C . LEU A 1 105 ? -12.203 -3.512 -8.344 1 98.75 105 LEU A C 1
ATOM 803 O O . LEU A 1 105 ? -11.641 -4.332 -9.078 1 98.75 105 LEU A O 1
ATOM 807 N N . LYS A 1 106 ? -12.586 -2.334 -8.742 1 98.5 106 LYS A N 1
ATOM 808 C CA . LYS A 1 106 ? -12.148 -1.813 -10.039 1 98.5 106 LYS A CA 1
ATOM 809 C C . LYS A 1 106 ? -10.773 -1.155 -9.922 1 98.5 106 LYS A C 1
ATOM 811 O O . LYS A 1 106 ? -10.531 -0.359 -9.016 1 98.5 106 LYS A O 1
ATOM 816 N N . ILE A 1 107 ? -9.891 -1.453 -10.875 1 98.38 107 ILE A N 1
ATOM 817 C CA . ILE A 1 107 ? -8.547 -0.894 -10.867 1 98.38 107 ILE A CA 1
ATOM 818 C C . ILE A 1 107 ? -8.617 0.629 -10.938 1 98.38 107 ILE A C 1
ATOM 820 O O . ILE A 1 107 ? -7.82 1.326 -10.305 1 98.38 107 ILE A O 1
ATOM 824 N N . SER A 1 108 ? -9.555 1.105 -11.719 1 98.31 108 SER A N 1
ATOM 825 C CA . SER A 1 108 ? -9.727 2.551 -11.836 1 98.31 108 SER A CA 1
ATOM 826 C C . SER A 1 108 ? -10.039 3.176 -10.477 1 98.31 108 SER A C 1
ATOM 828 O O . SER A 1 108 ? -9.578 4.281 -10.18 1 98.31 108 SER A O 1
ATOM 830 N N . ASP A 1 109 ? -10.859 2.525 -9.625 1 98.44 109 ASP A N 1
ATOM 831 C CA . ASP A 1 109 ? -11.164 3.016 -8.289 1 98.44 109 ASP A CA 1
ATOM 832 C C . ASP A 1 109 ? -9.93 2.994 -7.395 1 98.44 109 ASP A C 1
ATOM 834 O O . ASP A 1 109 ? -9.703 3.916 -6.609 1 98.44 109 ASP A O 1
ATOM 838 N N . LEU A 1 110 ? -9.164 1.942 -7.48 1 98.62 110 LEU A N 1
ATOM 839 C CA . LEU A 1 110 ? -7.934 1.855 -6.703 1 98.62 110 LEU A CA 1
ATOM 840 C C . LEU A 1 110 ? -6.965 2.971 -7.086 1 98.62 110 LEU A C 1
ATOM 842 O O . LEU A 1 110 ? -6.402 3.635 -6.215 1 98.62 110 LEU A O 1
ATOM 846 N N . LYS A 1 111 ? -6.844 3.195 -8.398 1 98.06 111 LYS A N 1
ATOM 847 C CA . LYS A 1 111 ? -6.004 4.281 -8.898 1 98.06 111 LYS A CA 1
ATOM 848 C C . LYS A 1 111 ? -6.453 5.625 -8.336 1 98.06 111 LYS A C 1
ATOM 850 O O . LYS A 1 111 ? -5.629 6.43 -7.898 1 98.06 111 LYS A O 1
ATOM 855 N N . ALA A 1 112 ? -7.723 5.84 -8.352 1 98.12 112 ALA A N 1
ATOM 856 C CA . ALA A 1 112 ? -8.305 7.105 -7.914 1 98.12 112 ALA A CA 1
ATOM 857 C C . ALA A 1 112 ? -8.039 7.344 -6.43 1 98.12 112 ALA A C 1
ATOM 859 O O . ALA A 1 112 ? -8.023 8.492 -5.973 1 98.12 112 ALA A O 1
ATOM 860 N N . HIS A 1 113 ? -7.828 6.281 -5.641 1 98.56 113 HIS A N 1
ATOM 861 C CA . HIS A 1 113 ? -7.52 6.414 -4.219 1 98.56 113 HIS A CA 1
ATOM 862 C C . HIS A 1 113 ? -6.02 6.574 -3.994 1 98.56 113 HIS A C 1
ATOM 864 O O . HIS A 1 113 ? -5.594 7.395 -3.178 1 98.56 113 HIS A O 1
ATOM 870 N N . ILE A 1 114 ? -5.219 5.828 -4.734 1 98.5 114 ILE A N 1
ATOM 871 C CA . ILE A 1 114 ? -3.771 5.816 -4.555 1 98.5 114 ILE A CA 1
ATOM 872 C C . ILE A 1 114 ? -3.197 7.188 -4.898 1 98.5 114 ILE A C 1
ATOM 874 O O . ILE A 1 114 ? -2.299 7.684 -4.215 1 98.5 114 ILE A O 1
ATOM 878 N N . GLU A 1 115 ? -3.699 7.789 -5.859 1 97.88 115 GLU A N 1
ATOM 879 C CA . GLU A 1 115 ? -3.135 9.039 -6.359 1 97.88 115 GLU A CA 1
ATOM 880 C C . GLU A 1 115 ? -3.141 10.117 -5.277 1 97.88 115 GLU A C 1
ATOM 882 O O . GLU A 1 115 ? -2.082 10.57 -4.84 1 97.88 115 GLU A O 1
ATOM 887 N N . PRO A 1 116 ? -4.246 10.508 -4.785 1 98.06 116 PRO A N 1
ATOM 888 C CA . PRO A 1 116 ? -4.18 11.539 -3.754 1 98.06 116 PRO A CA 1
ATOM 889 C C . PRO A 1 116 ? -3.645 11.016 -2.424 1 98.06 116 PRO A C 1
ATOM 891 O O . PRO A 1 116 ? -2.891 11.711 -1.739 1 98.06 116 PRO A O 1
ATOM 894 N N . ASN A 1 117 ? -4 9.781 -2.014 1 98.75 117 ASN A N 1
ATOM 895 C CA . ASN A 1 117 ? -3.686 9.281 -0.679 1 98.75 117 ASN A CA 1
ATOM 896 C C . ASN A 1 117 ? -2.203 8.945 -0.541 1 98.75 117 ASN A C 1
ATOM 898 O O . ASN A 1 117 ? -1.606 9.172 0.514 1 98.75 117 ASN A O 1
ATOM 902 N N . VAL A 1 118 ? -1.658 8.398 -1.609 1 98.88 118 VAL A N 1
ATOM 903 C CA . VAL A 1 118 ? -0.292 7.895 -1.521 1 98.88 118 VAL A CA 1
ATOM 904 C C . VAL A 1 118 ? 0.669 8.891 -2.168 1 98.88 118 VAL A C 1
ATOM 906 O O . VAL A 1 118 ? 1.586 9.391 -1.515 1 98.88 118 VAL A O 1
ATOM 909 N N . TYR A 1 119 ? 0.398 9.211 -3.441 1 98.75 119 TYR A N 1
ATOM 910 C CA . TYR A 1 119 ? 1.314 10.109 -4.129 1 98.75 119 TYR A CA 1
ATOM 911 C C . TYR A 1 119 ? 1.303 11.492 -3.488 1 98.75 119 TYR A C 1
ATOM 913 O O . TYR A 1 119 ? 2.346 12.141 -3.375 1 98.75 119 TYR A O 1
ATOM 921 N N . GLY A 1 120 ? 0.122 11.922 -3.088 1 98.62 120 GLY A N 1
ATOM 922 C CA . GLY A 1 120 ? 0.029 13.18 -2.369 1 98.62 120 GLY A CA 1
ATOM 923 C C . GLY A 1 120 ? 0.84 13.203 -1.088 1 98.62 120 GLY A C 1
ATOM 924 O O . GLY A 1 120 ? 1.48 14.203 -0.766 1 98.62 120 GLY A O 1
ATOM 925 N N . CYS A 1 121 ? 0.823 12.109 -0.366 1 98.75 121 CYS A N 1
ATOM 926 C CA . CYS A 1 121 ? 1.584 11.977 0.871 1 98.75 121 CYS A CA 1
ATOM 927 C C . CYS A 1 121 ? 3.082 12.055 0.6 1 98.75 121 CYS A C 1
ATOM 929 O O . CYS A 1 121 ? 3.812 12.742 1.316 1 98.75 121 CYS A O 1
ATOM 931 N N . VAL A 1 122 ? 3.547 11.375 -0.436 1 98.88 122 VAL A N 1
ATOM 932 C CA . VAL A 1 122 ? 4.957 11.398 -0.808 1 98.88 122 VAL A CA 1
ATOM 933 C C . VAL A 1 122 ? 5.375 12.82 -1.165 1 98.88 122 VAL A C 1
ATOM 935 O O . VAL A 1 122 ? 6.395 13.312 -0.68 1 98.88 122 VAL A O 1
ATOM 938 N N . SER A 1 123 ? 4.559 13.5 -1.964 1 98.81 123 SER A N 1
ATOM 939 C CA . SER A 1 123 ? 4.898 14.828 -2.469 1 98.81 123 SER A CA 1
ATOM 940 C C . SER A 1 123 ? 4.977 15.852 -1.336 1 98.81 123 SER A C 1
ATOM 942 O O . SER A 1 123 ? 5.895 16.672 -1.294 1 98.81 123 SER A O 1
ATOM 944 N N . ILE A 1 124 ? 4.02 15.797 -0.427 1 98.81 124 ILE A N 1
ATOM 945 C CA . ILE A 1 124 ? 3.998 16.781 0.644 1 98.81 124 ILE A CA 1
ATOM 946 C C . ILE A 1 124 ? 5.18 16.547 1.583 1 98.81 124 ILE A C 1
ATOM 948 O O . ILE A 1 124 ? 5.789 17.516 2.072 1 98.81 124 ILE A O 1
ATOM 952 N N . TYR A 1 125 ? 5.535 15.289 1.889 1 98.94 125 TYR A N 1
ATOM 953 C CA . TYR A 1 125 ? 6.711 14.977 2.693 1 98.94 125 TYR A CA 1
ATOM 954 C C . TYR A 1 125 ? 7.977 15.539 2.049 1 98.94 125 TYR A C 1
ATOM 956 O O . TYR A 1 125 ? 8.734 16.266 2.688 1 98.94 125 TYR A O 1
ATOM 964 N N . GLN A 1 126 ? 8.133 15.219 0.757 1 98.94 126 GLN A N 1
ATOM 965 C CA . GLN A 1 126 ? 9.352 15.625 0.059 1 98.94 126 GLN A CA 1
ATOM 966 C C . GLN A 1 126 ? 9.438 17.141 -0.049 1 98.94 126 GLN A C 1
ATOM 968 O O . GLN A 1 126 ? 10.5 17.719 0.174 1 98.94 126 GLN A O 1
ATOM 973 N N . ALA A 1 127 ? 8.344 17.766 -0.364 1 98.94 127 ALA A N 1
ATOM 974 C CA . ALA A 1 127 ? 8.336 19.203 -0.557 1 98.94 127 ALA A CA 1
ATOM 975 C C . ALA A 1 127 ? 8.641 19.938 0.747 1 98.94 127 ALA A C 1
ATOM 977 O O . ALA A 1 127 ? 9.305 20.984 0.743 1 98.94 127 ALA A O 1
ATOM 978 N N . THR A 1 128 ? 8.172 19.422 1.873 1 98.94 128 THR A N 1
ATOM 979 C CA . THR A 1 128 ? 8.289 20.141 3.137 1 98.94 128 THR A CA 1
ATOM 980 C C . THR A 1 128 ? 9.555 19.734 3.881 1 98.94 128 THR A C 1
ATOM 982 O O . THR A 1 128 ? 9.938 20.375 4.859 1 98.94 128 THR A O 1
ATOM 985 N N . ARG A 1 129 ? 10.211 18.688 3.461 1 98.88 129 ARG A N 1
ATOM 986 C CA . ARG A 1 129 ? 11.352 18.078 4.141 1 98.88 129 ARG A CA 1
ATOM 987 C C . ARG A 1 129 ? 12.414 19.125 4.457 1 98.88 129 ARG A C 1
ATOM 989 O O . ARG A 1 129 ? 12.891 19.203 5.59 1 98.88 129 ARG A O 1
ATOM 996 N N . PRO A 1 130 ? 12.773 20.047 3.498 1 98.62 130 PRO A N 1
ATOM 997 C CA . PRO A 1 130 ? 13.812 21.031 3.822 1 98.62 130 PRO A CA 1
ATOM 998 C C . PRO A 1 130 ? 13.391 21.984 4.938 1 98.62 130 PRO A C 1
ATOM 1000 O O . PRO A 1 130 ? 14.227 22.391 5.75 1 98.62 130 PRO A O 1
ATOM 1003 N N . LEU A 1 131 ? 12.156 22.344 5.02 1 98.81 131 LEU A N 1
ATOM 1004 C CA . LEU A 1 131 ? 11.68 23.25 6.047 1 98.81 131 LEU A CA 1
ATOM 1005 C C . LEU A 1 131 ? 11.516 22.547 7.383 1 98.81 131 LEU A C 1
ATOM 1007 O O . LEU A 1 131 ? 11.727 23.141 8.438 1 98.81 131 LEU A O 1
ATOM 1011 N N . LEU A 1 132 ? 11.125 21.266 7.324 1 98.94 132 LEU A N 1
ATOM 1012 C CA . LEU A 1 132 ? 11.062 20.453 8.531 1 98.94 132 LEU A CA 1
ATOM 1013 C C . LEU A 1 132 ? 12.438 20.297 9.164 1 98.94 132 LEU A C 1
ATOM 1015 O O . LEU A 1 132 ? 12.578 20.359 10.391 1 98.94 132 LEU A O 1
ATOM 1019 N N . GLN A 1 133 ? 13.445 20.188 8.375 1 98.5 133 GLN A N 1
ATOM 1020 C CA . GLN A 1 133 ? 14.812 20 8.844 1 98.5 133 GLN A CA 1
ATOM 1021 C C . GLN A 1 133 ? 15.297 21.219 9.633 1 98.5 133 GLN A C 1
ATOM 1023 O O . GLN A 1 133 ? 16.203 21.109 10.461 1 98.5 133 GLN A O 1
ATOM 1028 N N . LYS A 1 134 ? 14.703 22.312 9.383 1 98.12 134 LYS A N 1
ATOM 1029 C CA . LYS A 1 134 ? 15.109 23.562 10.023 1 98.12 134 LYS A CA 1
ATOM 1030 C C . LYS A 1 134 ? 14.398 23.766 11.359 1 98.12 134 LYS A C 1
ATOM 1032 O O . LYS A 1 134 ? 14.68 24.719 12.086 1 98.12 134 LYS A O 1
ATOM 1037 N N . SER A 1 135 ? 13.508 22.875 11.711 1 98.12 135 SER A N 1
ATOM 1038 C CA . SER A 1 135 ? 12.789 22.922 12.984 1 98.12 135 SER A CA 1
ATOM 1039 C C . SER A 1 135 ? 13.523 22.141 14.062 1 98.12 135 SER A C 1
ATOM 1041 O O . SER A 1 135 ? 14.25 21.188 13.766 1 98.12 135 SER A O 1
ATOM 1043 N N . LYS A 1 136 ? 13.344 22.453 15.312 1 96.06 136 LYS A N 1
ATOM 1044 C CA . LYS A 1 136 ? 14.016 21.797 16.422 1 96.06 136 LYS A CA 1
ATOM 1045 C C . LYS A 1 136 ? 13.391 20.438 16.719 1 96.06 136 LYS A C 1
ATOM 1047 O O . LYS A 1 136 ? 14.094 19.453 16.984 1 96.06 136 LYS A O 1
ATOM 1052 N N . ASN A 1 137 ? 12.109 20.359 16.688 1 96.56 137 ASN A N 1
ATOM 1053 C CA . ASN A 1 137 ? 11.367 19.125 16.938 1 96.56 137 ASN A CA 1
ATOM 1054 C C . ASN A 1 137 ? 10.297 18.891 15.883 1 96.56 137 ASN A C 1
ATOM 1056 O O . ASN A 1 137 ? 9.109 18.875 16.188 1 96.56 137 ASN A O 1
ATOM 1060 N N . PRO A 1 138 ? 10.75 18.609 14.656 1 98.75 138 PRO A N 1
ATOM 1061 C CA . PRO A 1 138 ? 9.797 18.516 13.555 1 98.75 138 PRO A CA 1
ATOM 1062 C C . PRO A 1 138 ? 8.945 17.25 13.602 1 98.75 138 PRO A C 1
ATOM 1064 O O . PRO A 1 138 ? 9.438 16.188 13.992 1 98.75 138 PRO A O 1
ATOM 1067 N N . ILE A 1 139 ? 7.684 17.422 13.266 1 98.94 139 ILE A N 1
ATOM 1068 C CA . ILE A 1 139 ? 6.719 16.328 13.18 1 98.94 139 ILE A CA 1
ATOM 1069 C C . ILE A 1 139 ? 6.16 16.234 11.758 1 98.94 139 ILE A C 1
ATOM 1071 O O . ILE A 1 139 ? 5.777 17.25 11.172 1 98.94 139 ILE A O 1
ATOM 1075 N N . PHE A 1 140 ? 6.234 15.086 11.133 1 98.94 140 PHE A N 1
ATOM 1076 C CA . PHE A 1 140 ? 5.465 14.75 9.945 1 98.94 140 PHE A CA 1
ATOM 1077 C C . PHE A 1 140 ? 4.461 13.641 10.242 1 98.94 140 PHE A C 1
ATOM 1079 O O . PHE A 1 140 ? 4.844 12.531 10.602 1 98.94 140 PHE A O 1
ATOM 1086 N N . THR A 1 141 ? 3.166 13.953 10.031 1 98.94 141 THR A N 1
ATOM 1087 C CA . THR A 1 141 ? 2.156 12.961 10.367 1 98.94 141 THR A CA 1
ATOM 1088 C C . THR A 1 141 ? 1.061 12.914 9.312 1 98.94 141 THR A C 1
ATOM 1090 O O . THR A 1 141 ? 0.302 13.875 9.156 1 98.94 141 THR A O 1
ATOM 1093 N N . PRO A 1 142 ? 1.005 11.828 8.531 1 98.88 142 PRO A N 1
ATOM 1094 C CA . PRO A 1 142 ? -0.167 11.625 7.676 1 98.88 142 PRO A CA 1
ATOM 1095 C C . PRO A 1 142 ? -1.397 11.172 8.461 1 98.88 142 PRO A C 1
ATOM 1097 O O . PRO A 1 142 ? -1.267 10.547 9.516 1 98.88 142 PRO A O 1
ATOM 1100 N N . MET A 1 143 ? -2.521 11.617 7.934 1 98.81 143 MET A N 1
ATOM 1101 C CA . MET A 1 143 ? -3.783 11.102 8.453 1 98.81 143 MET A CA 1
ATOM 1102 C C . MET A 1 143 ? -4.035 9.68 7.953 1 98.81 143 MET A C 1
ATOM 1104 O O . MET A 1 143 ? -4.289 9.469 6.766 1 98.81 143 MET A O 1
ATOM 1108 N N . GLY A 1 144 ? -3.898 8.766 8.852 1 98 144 GLY A N 1
ATOM 1109 C CA . GLY A 1 144 ? -4.094 7.367 8.5 1 98 144 GLY A CA 1
ATOM 1110 C C . GLY A 1 144 ? -5.496 6.867 8.781 1 98 144 GLY A C 1
ATOM 1111 O O . GLY A 1 144 ? -6.465 7.625 8.68 1 98 144 GLY A O 1
ATOM 1112 N N . SER A 1 145 ? -5.664 5.66 8.883 1 97.62 145 SER A N 1
ATOM 1113 C CA . SER A 1 145 ? -6.887 4.926 9.195 1 97.62 145 SER A CA 1
ATOM 1114 C C . SER A 1 145 ? -6.574 3.514 9.68 1 97.62 145 SER A C 1
ATOM 1116 O O . SER A 1 145 ? -5.633 2.881 9.195 1 97.62 145 SER A O 1
ATOM 1118 N N . THR A 1 146 ? -7.383 3.033 10.594 1 96.19 146 THR A N 1
ATOM 1119 C CA . THR A 1 146 ? -7.258 1.631 10.969 1 96.19 146 THR A CA 1
ATOM 1120 C C . THR A 1 146 ? -7.547 0.719 9.781 1 96.19 146 THR A C 1
ATOM 1122 O O . THR A 1 146 ? -7.121 -0.438 9.766 1 96.19 146 THR A O 1
ATOM 1125 N N . ALA A 1 147 ? -8.25 1.254 8.797 1 97.06 147 ALA A N 1
ATOM 1126 C CA . ALA A 1 147 ? -8.547 0.49 7.582 1 97.06 147 ALA A CA 1
ATOM 1127 C C . ALA A 1 147 ? -7.258 0.108 6.855 1 97.06 147 ALA A C 1
ATOM 1129 O O . ALA A 1 147 ? -7.25 -0.822 6.043 1 97.06 147 ALA A O 1
ATOM 1130 N N . GLY A 1 148 ? -6.16 0.805 7.102 1 97.81 148 GLY A N 1
ATOM 1131 C CA . GLY A 1 148 ? -4.895 0.546 6.438 1 97.81 148 GLY A CA 1
ATOM 1132 C C . GLY A 1 148 ? -4.051 -0.494 7.145 1 97.81 148 GLY A C 1
ATOM 1133 O O . GLY A 1 148 ? -2.955 -0.83 6.688 1 97.81 148 GLY A O 1
ATOM 1134 N N . ALA A 1 149 ? -4.566 -1.006 8.281 1 96.81 149 ALA A N 1
ATOM 1135 C CA . ALA A 1 149 ? -3.834 -2.039 9.008 1 96.81 149 ALA A CA 1
ATOM 1136 C C . ALA A 1 149 ? -3.859 -3.363 8.25 1 96.81 149 ALA A C 1
ATOM 1138 O O . ALA A 1 149 ? -4.863 -3.707 7.621 1 96.81 149 ALA A O 1
ATOM 1139 N N . ILE A 1 150 ? -2.77 -4.105 8.328 1 97.12 150 ILE A N 1
ATOM 1140 C CA . ILE A 1 150 ? -2.703 -5.402 7.664 1 97.12 150 ILE A CA 1
ATOM 1141 C C . ILE A 1 150 ? -3.066 -6.508 8.656 1 97.12 150 ILE A C 1
ATOM 1143 O O . ILE A 1 150 ? -3.914 -7.352 8.359 1 97.12 150 ILE A O 1
ATOM 1147 N N . ALA A 1 151 ? -2.521 -6.418 9.867 1 91.38 151 ALA A N 1
ATOM 1148 C CA . ALA A 1 151 ? -2.705 -7.465 10.875 1 91.38 151 ALA A CA 1
ATOM 1149 C C . ALA A 1 151 ? -4.105 -7.406 11.477 1 91.38 151 ALA A C 1
ATOM 1151 O O . ALA A 1 151 ? -4.684 -8.445 11.812 1 91.38 151 ALA A O 1
ATOM 1152 N N . ARG A 1 152 ? -4.617 -6.199 11.602 1 90.75 152 ARG A N 1
ATOM 1153 C CA . ARG A 1 152 ? -5.906 -6.016 12.258 1 90.75 152 ARG A CA 1
ATOM 1154 C C . ARG A 1 152 ? -6.863 -5.23 11.367 1 90.75 152 ARG A C 1
ATOM 1156 O O . ARG A 1 152 ? -7.301 -4.137 11.727 1 90.75 152 ARG A O 1
ATOM 1163 N N . GLN A 1 153 ? -7.195 -5.816 10.258 1 94.25 153 GLN A N 1
ATOM 1164 C CA . GLN A 1 153 ? -8.164 -5.188 9.375 1 94.25 153 GLN A CA 1
ATOM 1165 C C . GLN A 1 153 ? -9.562 -5.195 9.992 1 94.25 153 GLN A C 1
ATOM 1167 O O . GLN A 1 153 ? -10.016 -6.227 10.492 1 94.25 153 GLN A O 1
ATOM 1172 N N . PRO A 1 154 ? -10.203 -4.027 10 1 92.19 154 PRO A N 1
ATOM 1173 C CA . PRO A 1 154 ? -11.625 -4.117 10.344 1 92.19 154 PRO A CA 1
ATOM 1174 C C . PRO A 1 154 ? -12.398 -5.055 9.414 1 92.19 154 PRO A C 1
ATOM 1176 O O . PRO A 1 154 ? -12.078 -5.152 8.227 1 92.19 154 PRO A O 1
ATOM 1179 N N . PRO A 1 155 ? -13.383 -5.785 9.969 1 93.38 155 PRO A N 1
ATOM 1180 C CA . PRO A 1 155 ? -14.117 -6.773 9.172 1 93.38 155 PRO A CA 1
ATOM 1181 C C . PRO A 1 155 ? -15.148 -6.141 8.25 1 93.38 155 PRO A C 1
ATOM 1183 O O . PRO A 1 155 ? -16.328 -6.473 8.32 1 93.38 155 PRO A O 1
ATOM 1186 N N . ILE A 1 156 ? -14.766 -5.188 7.418 1 93.75 156 ILE A N 1
ATOM 1187 C CA . ILE A 1 156 ? -15.594 -4.512 6.426 1 93.75 156 ILE A CA 1
ATOM 1188 C C . ILE A 1 156 ? -14.844 -4.43 5.098 1 93.75 156 ILE A C 1
ATOM 1190 O O . ILE A 1 156 ? -13.609 -4.367 5.078 1 93.75 156 ILE A O 1
ATOM 1194 N N . SER A 1 157 ? -15.594 -4.48 4.016 1 95.31 157 SER A N 1
ATOM 1195 C CA . SER A 1 157 ? -14.984 -4.301 2.701 1 95.31 157 SER A CA 1
ATOM 1196 C C . SER A 1 157 ? -14.383 -2.902 2.555 1 95.31 157 SER A C 1
ATOM 1198 O O . SER A 1 157 ? -15 -1.915 2.963 1 95.31 157 SER A O 1
ATOM 1200 N N . ASN A 1 158 ? -13.133 -2.838 2.027 1 96.44 158 ASN A N 1
ATOM 1201 C CA . ASN A 1 158 ? -12.453 -1.548 1.963 1 96.44 158 ASN A CA 1
ATOM 1202 C C . ASN A 1 158 ? -11.219 -1.608 1.062 1 96.44 158 ASN A C 1
ATOM 1204 O O . ASN A 1 158 ? -10.195 -1.001 1.368 1 96.44 158 ASN A O 1
ATOM 1208 N N . SER A 1 159 ? -11.281 -2.352 0.005 1 98 159 SER A N 1
ATOM 1209 C CA . SER A 1 159 ? -10.078 -2.738 -0.724 1 98 159 SER A CA 1
ATOM 1210 C C . SER A 1 159 ? -9.5 -1.56 -1.502 1 98 159 SER A C 1
ATOM 1212 O O . SER A 1 159 ? -8.328 -1.563 -1.863 1 98 159 SER A O 1
ATOM 1214 N N . ALA A 1 160 ? -10.312 -0.523 -1.793 1 98.19 160 ALA A N 1
ATOM 1215 C CA . ALA A 1 160 ? -9.781 0.65 -2.482 1 98.19 160 ALA A CA 1
ATOM 1216 C C . ALA A 1 160 ? -9.117 1.612 -1.5 1 98.19 160 ALA A C 1
ATOM 1218 O O . ALA A 1 160 ? -7.973 2.02 -1.697 1 98.19 160 ALA A O 1
ATOM 1219 N N . TYR A 1 161 ? -9.781 1.885 -0.426 1 98.31 161 TYR A N 1
ATOM 1220 C CA . TYR A 1 161 ? -9.32 2.857 0.559 1 98.31 161 TYR A CA 1
ATOM 1221 C C . TYR A 1 161 ? -8.305 2.232 1.506 1 98.31 161 TYR A C 1
ATOM 1223 O O . TYR A 1 161 ? -7.211 2.768 1.69 1 98.31 161 TYR A O 1
ATOM 1231 N N . GLY A 1 162 ? -8.633 1.1 2.098 1 98.19 162 GLY A N 1
ATOM 1232 C CA . GLY A 1 162 ? -7.766 0.451 3.07 1 98.19 162 GLY A CA 1
ATOM 1233 C C . GLY A 1 162 ? -6.379 0.146 2.529 1 98.19 162 GLY A C 1
ATOM 1234 O O . GLY A 1 162 ? -5.375 0.406 3.193 1 98.19 162 GLY A O 1
ATOM 1235 N N . SER A 1 163 ? -6.312 -0.354 1.334 1 98.44 163 SER A N 1
ATOM 1236 C CA . SER A 1 163 ? -5.023 -0.701 0.748 1 98.44 163 SER A CA 1
ATOM 1237 C C . SER A 1 163 ? -4.188 0.545 0.465 1 98.44 163 SER A C 1
ATOM 1239 O O . SER A 1 163 ? -2.963 0.522 0.596 1 98.44 163 SER A O 1
ATOM 1241 N N . SER A 1 164 ? -4.832 1.652 0.039 1 98.62 164 SER A N 1
ATOM 1242 C CA . SER A 1 164 ? -4.102 2.902 -0.148 1 98.62 164 SER A CA 1
ATOM 1243 C C . SER A 1 164 ? -3.5 3.395 1.164 1 98.62 164 SER A C 1
ATOM 1245 O O . SER A 1 164 ? -2.373 3.891 1.188 1 98.62 164 SER A O 1
ATOM 1247 N N . LYS A 1 165 ? -4.227 3.236 2.24 1 98.69 165 LYS A N 1
ATOM 1248 C CA . LYS A 1 165 ? -3.744 3.691 3.541 1 98.69 165 LYS A CA 1
ATOM 1249 C C . LYS A 1 165 ? -2.668 2.758 4.086 1 98.69 165 LYS A C 1
ATOM 1251 O O . LYS A 1 165 ? -1.804 3.18 4.859 1 98.69 165 LYS A O 1
ATOM 1256 N N . ALA A 1 166 ? -2.65 1.5 3.617 1 98.56 166 ALA A N 1
ATOM 1257 C CA . ALA A 1 166 ? -1.562 0.595 3.975 1 98.56 166 ALA A CA 1
ATOM 1258 C C . ALA A 1 166 ? -0.232 1.087 3.41 1 98.56 166 ALA A C 1
ATOM 1260 O O . ALA A 1 166 ? 0.811 0.951 4.055 1 98.56 166 ALA A O 1
ATOM 1261 N N . VAL A 1 167 ? -0.303 1.62 2.215 1 98.69 167 VAL A N 1
ATOM 1262 C CA . VAL A 1 167 ? 0.91 2.166 1.614 1 98.69 167 VAL A CA 1
ATOM 1263 C C . VAL A 1 167 ? 1.391 3.367 2.424 1 98.69 167 VAL A C 1
ATOM 1265 O O . VAL A 1 167 ? 2.59 3.518 2.672 1 98.69 167 VAL A O 1
ATOM 1268 N N . VAL A 1 168 ? 0.491 4.18 2.84 1 98.81 168 VAL A N 1
ATOM 1269 C CA . VAL A 1 168 ? 0.828 5.34 3.656 1 98.81 168 VAL A CA 1
ATOM 1270 C C . VAL A 1 168 ? 1.502 4.887 4.949 1 98.81 168 VAL A C 1
ATOM 1272 O O . VAL A 1 168 ? 2.5 5.473 5.375 1 98.81 168 VAL A O 1
ATOM 1275 N N . ASN A 1 169 ? 0.929 3.844 5.57 1 98.69 169 ASN A N 1
ATOM 1276 C CA . ASN A 1 169 ? 1.55 3.275 6.762 1 98.69 169 ASN A CA 1
ATOM 1277 C C . ASN A 1 169 ? 2.992 2.852 6.496 1 98.69 169 ASN A C 1
ATOM 1279 O O . ASN A 1 169 ? 3.896 3.207 7.254 1 98.69 169 ASN A O 1
ATOM 1283 N N . TRP A 1 170 ? 3.195 2.115 5.426 1 98.75 170 TRP A N 1
ATOM 1284 C CA . TRP A 1 170 ? 4.523 1.617 5.094 1 98.75 170 TRP A CA 1
ATOM 1285 C C . TRP A 1 170 ? 5.504 2.77 4.895 1 98.75 170 TRP A C 1
ATOM 1287 O O . TRP A 1 170 ? 6.602 2.764 5.453 1 98.75 170 TRP A O 1
ATOM 1297 N N . LEU A 1 171 ? 5.086 3.748 4.137 1 98.88 171 LEU A N 1
ATOM 1298 C CA . LEU A 1 171 ? 5.934 4.895 3.824 1 98.88 171 LEU A CA 1
ATOM 1299 C C . LEU A 1 171 ? 6.305 5.656 5.094 1 98.88 171 LEU A C 1
ATOM 1301 O O . LEU A 1 171 ? 7.445 6.094 5.25 1 98.88 171 LEU A O 1
ATOM 1305 N N . THR A 1 172 ? 5.379 5.805 5.977 1 98.88 172 THR A N 1
ATOM 1306 C CA . THR A 1 172 ? 5.613 6.594 7.176 1 98.88 172 THR A CA 1
ATOM 1307 C C . THR A 1 172 ? 6.629 5.91 8.086 1 98.88 172 THR A C 1
ATOM 1309 O O . THR A 1 172 ? 7.508 6.566 8.648 1 98.88 172 THR A O 1
ATOM 1312 N N . VAL A 1 173 ? 6.5 4.594 8.227 1 98.62 173 VAL A N 1
ATOM 1313 C CA . VAL A 1 173 ? 7.484 3.842 9 1 98.62 173 VAL A CA 1
ATOM 1314 C C . VAL A 1 173 ? 8.867 4.027 8.391 1 98.62 173 VAL A C 1
ATOM 1316 O O . VAL A 1 173 ? 9.852 4.25 9.109 1 98.62 173 VAL A O 1
ATOM 1319 N N . ARG A 1 174 ? 8.914 3.988 7.082 1 98.75 174 ARG A N 1
ATOM 1320 C CA . ARG A 1 174 ? 10.188 4.121 6.383 1 98.75 174 ARG A CA 1
ATOM 1321 C C . ARG A 1 174 ? 10.75 5.531 6.531 1 98.75 174 ARG A C 1
ATOM 1323 O O . ARG A 1 174 ? 11.945 5.707 6.766 1 98.75 174 ARG A O 1
ATOM 1330 N N . ILE A 1 175 ? 9.906 6.523 6.383 1 98.88 175 ILE A N 1
ATOM 1331 C CA . ILE A 1 175 ? 10.32 7.906 6.582 1 98.88 175 ILE A CA 1
ATOM 1332 C C . ILE A 1 175 ? 10.953 8.062 7.965 1 98.88 175 ILE A C 1
ATOM 1334 O O . ILE A 1 175 ? 12.047 8.625 8.094 1 98.88 175 ILE A O 1
ATOM 1338 N N . ASN A 1 176 ? 10.273 7.57 8.961 1 98.81 176 ASN A N 1
ATOM 1339 C CA . ASN A 1 176 ? 10.773 7.684 10.328 1 98.81 176 ASN A CA 1
ATOM 1340 C C . ASN A 1 176 ? 12.133 7.012 10.492 1 98.81 176 ASN A C 1
ATOM 1342 O O . ASN A 1 176 ? 13 7.523 11.195 1 98.81 176 ASN A O 1
ATOM 1346 N N . ALA A 1 177 ? 12.305 5.863 9.867 1 98.31 177 ALA A N 1
ATOM 1347 C CA . ALA A 1 177 ? 13.555 5.113 9.977 1 98.31 177 ALA A CA 1
ATOM 1348 C C . ALA A 1 177 ? 14.68 5.805 9.219 1 98.31 177 ALA A C 1
ATOM 1350 O O . ALA A 1 177 ? 15.836 5.758 9.641 1 98.31 177 ALA A O 1
ATOM 1351 N N . GLU A 1 178 ? 14.352 6.469 8.125 1 98.44 178 GLU A N 1
ATOM 1352 C CA . GLU A 1 178 ? 15.367 7.043 7.25 1 98.44 178 GLU A CA 1
ATOM 1353 C C . GLU A 1 178 ? 15.773 8.438 7.715 1 98.44 178 GLU A C 1
ATOM 1355 O O . GLU A 1 178 ? 16.906 8.867 7.504 1 98.44 178 GLU A O 1
ATOM 1360 N N . ASP A 1 179 ? 14.828 9.133 8.273 1 98.5 179 ASP A N 1
ATOM 1361 C CA . ASP A 1 179 ? 15.094 10.469 8.789 1 98.5 179 ASP A CA 1
ATOM 1362 C C . ASP A 1 179 ? 15.172 10.469 10.312 1 98.5 179 ASP A C 1
ATOM 1364 O O . ASP A 1 179 ? 14.18 10.758 10.992 1 98.5 179 ASP A O 1
ATOM 1368 N N . ASP A 1 180 ? 16.359 10.312 10.875 1 97.25 180 ASP A N 1
ATOM 1369 C CA . ASP A 1 180 ? 16.562 10.211 12.312 1 97.25 180 ASP A CA 1
ATOM 1370 C C . ASP A 1 180 ? 16.172 11.508 13.016 1 97.25 180 ASP A C 1
ATOM 1372 O O . ASP A 1 180 ? 15.82 11.5 14.195 1 97.25 180 ASP A O 1
ATOM 1376 N N . TRP A 1 181 ? 16.156 12.578 12.32 1 98.44 181 TRP A N 1
ATOM 1377 C CA . TRP A 1 181 ? 15.914 13.906 12.875 1 98.44 181 TRP A CA 1
ATOM 1378 C C . TRP A 1 181 ? 14.422 14.227 12.883 1 98.44 181 TRP A C 1
ATOM 1380 O O . TRP A 1 181 ? 14.008 15.258 13.43 1 98.44 181 TRP A O 1
ATOM 1390 N N . LEU A 1 182 ? 13.594 13.406 12.352 1 98.88 182 LEU A N 1
ATOM 1391 C CA . LEU A 1 182 ? 12.172 13.672 12.125 1 98.88 182 LEU A CA 1
ATOM 1392 C C . LEU A 1 182 ? 11.312 12.688 12.906 1 98.88 182 LEU A C 1
ATOM 1394 O O . LEU A 1 182 ? 11.562 11.477 12.891 1 98.88 182 LEU A O 1
ATOM 1398 N N . ASN A 1 183 ? 10.359 13.195 13.703 1 98.94 183 ASN A N 1
ATOM 1399 C CA . ASN A 1 183 ? 9.297 12.375 14.266 1 98.94 183 ASN A CA 1
ATOM 1400 C C . ASN A 1 183 ? 8.172 12.148 13.266 1 98.94 183 ASN A C 1
ATOM 1402 O O . ASN A 1 183 ? 7.297 13.008 13.094 1 98.94 183 ASN A O 1
ATOM 1406 N N . ALA A 1 184 ? 8.188 11.008 12.594 1 98.94 184 ALA A N 1
ATOM 1407 C CA . ALA A 1 184 ? 7.156 10.664 11.625 1 98.94 184 ALA A CA 1
ATOM 1408 C C . ALA A 1 184 ? 6.293 9.508 12.133 1 98.94 184 ALA A C 1
ATOM 1410 O O . ALA A 1 184 ? 6.812 8.438 12.469 1 98.94 184 ALA A O 1
ATOM 1411 N N . PHE A 1 185 ? 5.023 9.703 12.227 1 98.88 185 PHE A N 1
ATOM 1412 C CA . PHE A 1 185 ? 4.086 8.672 12.648 1 98.88 185 PHE A CA 1
ATOM 1413 C C . PHE A 1 185 ? 2.723 8.883 12 1 98.88 185 PHE A C 1
ATOM 1415 O O . PHE A 1 185 ? 2.443 9.961 11.469 1 98.88 185 PHE A O 1
ATOM 1422 N N . VAL A 1 186 ? 1.933 7.848 11.984 1 98.88 186 VAL A N 1
ATOM 1423 C CA . VAL A 1 186 ? 0.583 7.914 11.43 1 98.88 186 VAL A CA 1
ATOM 1424 C C . VAL A 1 186 ? -0.414 8.234 12.539 1 98.88 186 VAL A C 1
ATOM 1426 O O . VAL A 1 186 ? -0.398 7.609 13.602 1 98.88 186 VAL A O 1
ATOM 1429 N N . VAL A 1 187 ? -1.218 9.211 12.352 1 98.81 187 VAL A N 1
ATOM 1430 C CA . VAL A 1 187 ? -2.318 9.445 13.281 1 98.81 187 VAL A CA 1
ATOM 1431 C C . VAL A 1 187 ? -3.619 8.906 12.688 1 98.81 187 VAL A C 1
ATOM 1433 O O . VAL A 1 187 ? -3.893 9.109 11.5 1 98.81 187 VAL A O 1
ATOM 1436 N N . ALA A 1 188 ? -4.348 8.195 13.414 1 98.5 188 ALA A N 1
ATOM 1437 C CA . ALA A 1 188 ? -5.66 7.695 13.008 1 98.5 188 ALA A CA 1
ATOM 1438 C C . ALA A 1 188 ? -6.773 8.383 13.789 1 98.5 188 ALA A C 1
ATOM 1440 O O . ALA A 1 188 ? -6.828 8.289 15.023 1 98.5 188 ALA A O 1
ATOM 1441 N N . PRO A 1 189 ? -7.652 8.992 13.172 1 98.44 189 PRO A N 1
ATOM 1442 C CA . PRO A 1 189 ? -8.625 9.875 13.82 1 98.44 189 PRO A CA 1
ATOM 1443 C C . PRO A 1 189 ? -9.766 9.109 14.484 1 98.44 189 PRO A C 1
ATOM 1445 O O . PRO A 1 189 ? -10.547 9.688 15.242 1 98.44 189 PRO A O 1
ATOM 1448 N N . GLY A 1 190 ? -9.836 7.777 14.227 1 96.94 190 GLY A N 1
ATOM 1449 C CA . GLY A 1 190 ? -11.039 7.031 14.562 1 96.94 190 GLY A CA 1
ATOM 1450 C C . GLY A 1 190 ? -12.086 7.066 13.469 1 96.94 190 GLY A C 1
ATOM 1451 O O . GLY A 1 190 ? -11.789 7.426 12.328 1 96.94 190 GLY A O 1
ATOM 1452 N N . TRP A 1 191 ? -13.219 6.52 13.789 1 96.5 191 TRP A N 1
ATOM 1453 C CA . TRP A 1 191 ? -14.344 6.574 12.859 1 96.5 191 TRP A CA 1
ATOM 1454 C C . TRP A 1 191 ? -15.211 7.797 13.125 1 96.5 191 TRP A C 1
ATOM 1456 O O . TRP A 1 191 ? -16.062 7.777 14.016 1 96.5 191 TRP A O 1
ATOM 1466 N N . VAL A 1 192 ? -15.016 8.844 12.289 1 98 192 VAL A N 1
ATOM 1467 C CA . VAL A 1 192 ? -15.492 10.18 12.633 1 98 192 VAL A CA 1
ATOM 1468 C C . VAL A 1 192 ? -16.641 10.57 11.711 1 98 192 VAL A C 1
ATOM 1470 O O . VAL A 1 192 ? -16.609 10.281 10.508 1 98 192 VAL A O 1
ATOM 1473 N N . THR A 1 193 ? -17.609 11.32 12.188 1 96.12 193 THR A N 1
ATOM 1474 C CA . THR A 1 193 ? -18.766 11.727 11.406 1 96.12 193 THR A CA 1
ATOM 1475 C C . THR A 1 193 ? -18.453 12.969 10.57 1 96.12 193 THR A C 1
ATOM 1477 O O . THR A 1 193 ? -19.219 13.938 10.578 1 96.12 193 THR A O 1
ATOM 1480 N N . THR A 1 194 ? -17.375 12.969 9.852 1 96 194 THR A N 1
ATOM 1481 C CA . THR A 1 194 ? -17.141 13.914 8.758 1 96 194 THR A CA 1
ATOM 1482 C C . THR A 1 194 ? -17.906 13.492 7.504 1 96 194 THR A C 1
ATOM 1484 O O . THR A 1 194 ? -18.516 12.422 7.477 1 96 194 THR A O 1
ATOM 1487 N N . GLU A 1 195 ? -17.891 14.352 6.543 1 93.56 195 GLU A N 1
ATOM 1488 C CA . GLU A 1 195 ? -18.516 13.961 5.281 1 93.56 195 GLU A CA 1
ATOM 1489 C C . GLU A 1 195 ? -17.906 12.664 4.746 1 93.56 195 GLU A C 1
ATOM 1491 O O . GLU A 1 195 ? -18.625 11.75 4.344 1 93.56 195 GLU A O 1
ATOM 1496 N N . LEU A 1 196 ? -16.625 12.562 4.754 1 91.44 196 LEU A N 1
ATOM 1497 C CA . LEU A 1 196 ? -15.922 11.375 4.285 1 91.44 196 LEU A CA 1
ATOM 1498 C C . LEU A 1 196 ? -16.328 10.148 5.102 1 91.44 196 LEU A C 1
ATOM 1500 O O . LEU A 1 196 ? -16.641 9.102 4.539 1 91.44 196 LEU A O 1
ATOM 1504 N N . GLY A 1 197 ? -16.328 10.297 6.453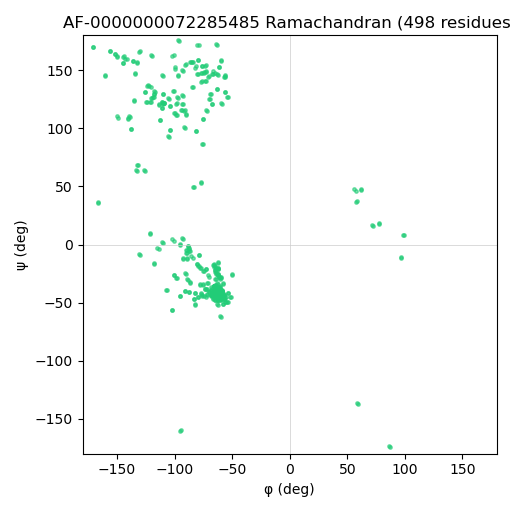 1 93.69 197 GLY A N 1
ATOM 1505 C CA . GLY A 1 197 ? -16.703 9.188 7.316 1 93.69 197 GLY A CA 1
ATOM 1506 C C . GLY A 1 197 ? -18.156 8.758 7.145 1 93.69 197 GLY A C 1
ATOM 1507 O O . GLY A 1 197 ? -18.453 7.566 7.117 1 93.69 197 GLY A O 1
ATOM 1508 N N . TYR A 1 198 ? -18.984 9.766 7.016 1 93.75 198 TYR A N 1
ATOM 1509 C CA . TYR A 1 198 ? -20.422 9.5 6.879 1 93.75 198 TYR A CA 1
ATOM 1510 C C . TYR A 1 198 ? -20.719 8.797 5.562 1 93.75 198 TYR A C 1
ATOM 1512 O O . TYR A 1 198 ? -21.438 7.793 5.535 1 93.75 198 TYR A O 1
ATOM 1520 N N . GLU A 1 199 ? -20.141 9.305 4.535 1 93.5 199 GLU A N 1
ATOM 1521 C CA . GLU A 1 199 ? -20.328 8.672 3.229 1 93.5 199 GLU A CA 1
ATOM 1522 C C . GLU A 1 199 ? -19.781 7.254 3.215 1 93.5 199 GLU A C 1
ATOM 1524 O O . GLU A 1 199 ? -20.359 6.359 2.602 1 93.5 199 GLU A O 1
ATOM 1529 N N . GLY A 1 200 ? -18.703 7.062 3.867 1 93.62 200 GLY A N 1
ATOM 1530 C CA . GLY A 1 200 ? -18.141 5.727 3.984 1 93.62 200 GLY A CA 1
ATOM 1531 C C . GLY A 1 200 ? -19.047 4.758 4.715 1 93.62 200 GLY A C 1
ATOM 1532 O O . GLY A 1 200 ? -19.281 3.641 4.25 1 93.62 200 GLY A O 1
ATOM 1533 N N . ALA A 1 201 ? -19.547 5.227 5.848 1 94.62 201 ALA A N 1
ATOM 1534 C CA . ALA A 1 201 ? -20.453 4.395 6.637 1 94.62 201 ALA A CA 1
ATOM 1535 C C . ALA A 1 201 ? -21.703 4.031 5.844 1 94.62 201 ALA A C 1
ATOM 1537 O O . ALA A 1 201 ? -22.125 2.871 5.828 1 94.62 201 ALA A O 1
ATOM 1538 N N . LYS A 1 202 ? -22.219 5.047 5.16 1 95.19 202 LYS A N 1
ATOM 1539 C CA . LYS A 1 202 ? -23.406 4.809 4.34 1 95.19 202 LYS A CA 1
ATOM 1540 C C . LYS A 1 202 ? -23.094 3.867 3.18 1 95.19 202 LYS A C 1
ATOM 1542 O O . LYS A 1 202 ? -23.891 3.002 2.84 1 95.19 202 LYS A O 1
ATOM 1547 N N . GLY A 1 203 ? -21.969 4.094 2.594 1 92.81 203 GLY A N 1
ATOM 1548 C CA . GLY A 1 203 ? -21.531 3.244 1.497 1 92.81 203 GLY A CA 1
ATOM 1549 C C . GLY A 1 203 ? -21.375 1.791 1.897 1 92.81 203 GLY A C 1
ATOM 1550 O O . GLY A 1 203 ? -21.531 0.892 1.069 1 92.81 203 GLY A O 1
ATOM 1551 N N . LEU A 1 204 ? -21.078 1.569 3.178 1 93.75 204 LEU A N 1
ATOM 1552 C CA . LEU A 1 204 ? -20.891 0.224 3.713 1 93.75 204 LEU A CA 1
ATOM 1553 C C . LEU A 1 204 ? -22.234 -0.361 4.164 1 93.75 204 LEU A C 1
ATOM 1555 O O . LEU A 1 204 ? -22.281 -1.503 4.629 1 93.75 204 LEU A O 1
ATOM 1559 N N . GLY A 1 205 ? -23.297 0.435 4.121 1 94 205 GLY A N 1
ATOM 1560 C CA . GLY A 1 205 ? -24.641 -0.058 4.383 1 94 205 GLY A CA 1
ATOM 1561 C C . GLY A 1 205 ? -25.109 0.227 5.797 1 94 205 GLY A C 1
ATOM 1562 O O . GLY A 1 205 ? -26.156 -0.267 6.215 1 94 205 GLY A O 1
ATOM 1563 N N . PHE A 1 206 ? -24.328 1.005 6.496 1 94.94 206 PHE A N 1
ATOM 1564 C CA . PHE A 1 206 ? -24.75 1.316 7.859 1 94.94 206 PHE A CA 1
ATOM 1565 C C . PHE A 1 206 ? -25.797 2.414 7.867 1 94.94 206 PHE A C 1
ATOM 1567 O O . PHE A 1 206 ? -25.734 3.348 7.062 1 94.94 206 PHE A O 1
ATOM 1574 N N . ASP A 1 207 ? -26.703 2.328 8.812 1 96.19 207 ASP A N 1
ATOM 1575 C CA . ASP A 1 207 ? -27.75 3.33 8.875 1 96.19 207 ASP A CA 1
ATOM 1576 C C . ASP A 1 207 ? -27.422 4.43 9.875 1 96.19 207 ASP A C 1
ATOM 1578 O O . ASP A 1 207 ? -26.391 4.355 10.555 1 96.19 207 ASP A O 1
ATOM 1582 N N . ASP A 1 208 ? -28.297 5.402 9.906 1 95.88 208 ASP A N 1
ATOM 1583 C CA . ASP A 1 208 ? -28.047 6.59 10.719 1 95.88 208 ASP A CA 1
ATOM 1584 C C . ASP A 1 208 ? -27.953 6.23 12.203 1 95.88 208 ASP A C 1
ATOM 1586 O O . ASP A 1 208 ? -27.172 6.832 12.945 1 95.88 208 ASP A O 1
ATOM 1590 N N . GLU A 1 209 ? -28.734 5.328 12.609 1 96.06 209 GLU A N 1
ATOM 1591 C CA . GLU A 1 209 ? -28.719 4.926 14.016 1 96.06 209 GLU A CA 1
ATOM 1592 C C . GLU A 1 209 ? -27.391 4.281 14.383 1 96.06 209 GLU A C 1
ATOM 1594 O O . GLU A 1 209 ? -26.812 4.586 15.438 1 96.06 209 GLU A O 1
ATOM 1599 N N . PHE A 1 210 ? -26.969 3.369 13.539 1 95.5 210 PHE A N 1
ATOM 1600 C CA . PHE A 1 210 ? -25.672 2.74 13.742 1 95.5 210 PHE A CA 1
ATOM 1601 C C . PHE A 1 210 ? -24.562 3.783 13.781 1 95.5 210 PHE A C 1
ATOM 1603 O O . PHE A 1 210 ? -23.688 3.738 14.648 1 95.5 210 PHE A O 1
ATOM 1610 N N . ILE A 1 211 ? -24.609 4.711 12.875 1 95.19 211 ILE A N 1
ATOM 1611 C CA . ILE A 1 211 ? -23.594 5.746 12.742 1 95.19 211 ILE A CA 1
ATOM 1612 C C . ILE A 1 211 ? -23.562 6.602 14.008 1 95.19 211 ILE A C 1
ATOM 1614 O O . ILE A 1 211 ? -22.484 6.828 14.586 1 95.19 211 ILE A O 1
ATOM 1618 N N . LYS A 1 212 ? -24.688 7.016 14.445 1 94.25 212 LYS A N 1
ATOM 1619 C CA . LYS A 1 212 ? -24.781 7.844 15.641 1 94.25 212 LYS A CA 1
ATOM 1620 C C . LYS A 1 212 ? -24.219 7.125 16.859 1 94.25 212 LYS A C 1
ATOM 1622 O O . LYS A 1 212 ? -23.609 7.75 17.734 1 94.25 212 LYS A O 1
ATOM 1627 N N . GLN A 1 213 ? -24.312 5.82 16.844 1 95.69 213 GLN A N 1
ATOM 1628 C CA . GLN A 1 213 ? -23.953 5.035 18.016 1 95.69 213 GLN A CA 1
ATOM 1629 C C . GLN A 1 213 ? -22.469 4.656 17.984 1 95.69 213 GLN A C 1
ATOM 1631 O O . GLN A 1 213 ? -21.859 4.422 19.031 1 95.69 213 GLN A O 1
ATOM 1636 N N . ASN A 1 214 ? -21.938 4.617 16.797 1 94.62 214 ASN A N 1
ATOM 1637 C CA . ASN A 1 214 ? -20.641 3.959 16.703 1 94.62 214 ASN A CA 1
ATOM 1638 C C . ASN A 1 214 ? -19.562 4.926 16.234 1 94.62 214 ASN A C 1
ATOM 1640 O O . ASN A 1 214 ? -18.375 4.656 16.406 1 94.62 214 ASN A O 1
ATOM 1644 N N . MET A 1 215 ? -19.922 6.02 15.695 1 96.94 215 MET A N 1
ATOM 1645 C CA . MET A 1 215 ? -18.953 6.996 15.211 1 96.94 215 MET A CA 1
ATOM 1646 C C . MET A 1 215 ? -18.766 8.125 16.219 1 96.94 215 MET A C 1
ATOM 1648 O O . MET A 1 215 ? -19.656 8.414 17 1 96.94 215 MET A O 1
ATOM 1652 N N . ILE A 1 216 ? -17.625 8.711 16.234 1 98.06 216 ILE A N 1
ATOM 1653 C CA . ILE A 1 216 ? -17.344 9.82 17.141 1 98.06 216 ILE A CA 1
ATOM 1654 C C . ILE A 1 216 ? -17.453 11.141 16.375 1 98.06 216 ILE A C 1
ATOM 1656 O O . ILE A 1 216 ? -17.391 11.164 15.141 1 98.06 216 ILE A O 1
ATOM 1660 N N . SER A 1 217 ? -17.578 12.242 17.078 1 97.56 217 SER A N 1
ATOM 1661 C CA . SER A 1 217 ? -17.672 13.562 16.453 1 97.56 217 SER A CA 1
ATOM 1662 C C . SER A 1 217 ? -16.297 14.07 16.047 1 97.56 217 SER A C 1
ATOM 1664 O O . SER A 1 217 ? -15.281 13.672 16.625 1 97.56 217 SER A O 1
ATOM 1666 N N . PRO A 1 218 ? -16.266 14.992 15.117 1 98.06 218 PRO A N 1
ATOM 1667 C CA . PRO A 1 218 ? -14.992 15.625 14.75 1 98.06 218 PRO A CA 1
ATOM 1668 C C . PRO A 1 218 ? -14.305 16.297 15.938 1 98.06 218 PRO A C 1
ATOM 1670 O O . PRO A 1 218 ? -13.078 16.25 16.047 1 98.06 218 PRO A O 1
ATOM 1673 N N . ASP A 1 219 ? -15.047 16.844 16.875 1 98.5 219 ASP A N 1
ATOM 1674 C CA . ASP A 1 219 ? -14.461 17.516 18.031 1 98.5 219 ASP A CA 1
ATOM 1675 C C . ASP A 1 219 ? -13.719 16.547 18.922 1 98.5 219 ASP A C 1
ATOM 1677 O O . ASP A 1 219 ? -12.602 16.828 19.375 1 98.5 219 ASP A O 1
ATOM 1681 N N . VAL A 1 220 ? -14.352 15.406 19.172 1 98.62 220 VAL A N 1
ATOM 1682 C CA . VAL A 1 220 ? -13.719 14.391 20 1 98.62 220 VAL A CA 1
ATOM 1683 C C . VAL A 1 220 ? -12.422 13.922 19.344 1 98.62 220 VAL A C 1
ATOM 1685 O O . VAL A 1 220 ? -11.383 13.836 20 1 98.62 220 VAL A O 1
ATOM 1688 N N . SER A 1 221 ? -12.477 13.648 18.094 1 98.75 221 SER A N 1
ATOM 1689 C CA . SER A 1 221 ? -11.312 13.18 17.344 1 98.75 221 SER A CA 1
ATOM 1690 C C . SER A 1 221 ? -10.211 14.227 17.328 1 98.75 221 SER A C 1
ATOM 1692 O O . SER A 1 221 ? -9.07 13.945 17.703 1 98.75 221 SER A O 1
ATOM 1694 N N . CYS A 1 222 ? -10.539 15.461 16.938 1 98.88 222 CYS A N 1
ATOM 1695 C CA . CYS A 1 222 ? -9.547 16.531 16.797 1 98.88 222 CYS A CA 1
ATOM 1696 C C . CYS A 1 222 ? -8.945 16.891 18.156 1 98.88 222 CYS A C 1
ATOM 1698 O O . CYS A 1 222 ? -7.75 17.172 18.25 1 98.88 222 CYS A O 1
ATOM 1700 N N . ASP A 1 223 ? -9.789 16.922 19.234 1 98.88 223 ASP A N 1
ATOM 1701 C CA . ASP A 1 223 ? -9.25 17.172 20.578 1 98.88 223 ASP A CA 1
ATOM 1702 C C . ASP A 1 223 ? -8.219 16.109 20.953 1 98.88 223 ASP A C 1
ATOM 1704 O O . ASP A 1 223 ? -7.16 16.438 21.5 1 98.88 223 ASP A O 1
ATOM 1708 N N . GLY A 1 224 ? -8.586 14.852 20.688 1 98.88 224 GLY A N 1
ATOM 1709 C CA . GLY A 1 224 ? -7.652 13.773 20.969 1 98.88 224 GLY A CA 1
ATOM 1710 C C . GLY A 1 224 ? -6.363 13.867 20.188 1 98.88 224 GLY A C 1
ATOM 1711 O O . GLY A 1 224 ? -5.273 13.703 20.734 1 98.88 224 GLY A O 1
ATOM 1712 N N . MET A 1 225 ? -6.492 14.172 18.906 1 98.88 225 MET A N 1
ATOM 1713 C CA . MET A 1 225 ? -5.305 14.289 18.078 1 98.88 225 MET A CA 1
ATOM 1714 C C . MET A 1 225 ? -4.438 15.461 18.516 1 98.88 225 MET A C 1
ATOM 1716 O O . MET A 1 225 ? -3.209 15.383 18.469 1 98.88 225 MET A O 1
ATOM 1720 N N . MET A 1 226 ? -5.074 16.562 18.969 1 98.94 226 MET A N 1
ATOM 1721 C CA . MET A 1 226 ? -4.312 17.703 19.5 1 98.94 226 MET A CA 1
ATOM 1722 C C . MET A 1 226 ? -3.496 17.281 20.719 1 98.94 226 MET A C 1
ATOM 1724 O O . MET A 1 226 ? -2.352 17.703 20.875 1 98.94 226 MET A O 1
ATOM 1728 N N . GLU A 1 227 ? -4.105 16.484 21.562 1 98.88 227 GLU A N 1
ATOM 1729 C CA . GLU A 1 227 ? -3.381 15.992 22.719 1 98.88 227 GLU A CA 1
ATOM 1730 C C . GLU A 1 227 ? -2.193 15.125 22.312 1 98.88 227 GLU A C 1
ATOM 1732 O O . GLU A 1 227 ? -1.095 15.273 22.859 1 98.88 227 GLU A O 1
ATOM 1737 N N . VAL A 1 228 ? -2.393 14.219 21.359 1 98.81 228 VAL A N 1
ATOM 1738 C CA . VAL A 1 228 ? -1.329 13.352 20.859 1 98.81 228 VAL A CA 1
ATOM 1739 C C . VAL A 1 228 ? -0.203 14.195 20.266 1 98.81 228 VAL A C 1
ATOM 1741 O O . VAL A 1 228 ? 0.966 14.016 20.609 1 98.81 228 VAL A O 1
ATOM 1744 N N . LEU A 1 229 ? -0.553 15.18 19.453 1 98.75 229 LEU A N 1
ATOM 1745 C CA . LEU A 1 229 ? 0.423 16 18.75 1 98.75 229 LEU A CA 1
ATOM 1746 C C . LEU A 1 229 ? 1.157 16.922 19.719 1 98.75 229 LEU A C 1
ATOM 1748 O O . LEU A 1 229 ? 2.311 17.297 19.484 1 98.75 229 LEU A O 1
ATOM 1752 N N . GLY A 1 230 ? 0.53 17.266 20.828 1 98.25 230 GLY A N 1
ATOM 1753 C CA . GLY A 1 230 ? 1.132 18.141 21.828 1 98.25 230 GLY A CA 1
ATOM 1754 C C . GLY A 1 230 ? 2.105 17.406 22.734 1 98.25 230 GLY A C 1
ATOM 1755 O O . GLY A 1 230 ? 2.93 18.047 23.391 1 98.25 230 GLY A O 1
ATOM 1756 N N . ASP A 1 231 ? 1.968 16.109 22.734 1 97.56 231 ASP A N 1
ATOM 1757 C CA . ASP A 1 231 ? 2.773 15.328 23.672 1 97.56 231 ASP A CA 1
ATOM 1758 C C . ASP A 1 231 ? 3.643 14.312 22.938 1 97.56 231 ASP A C 1
ATOM 1760 O O . ASP A 1 231 ? 4.25 13.438 23.562 1 97.56 231 ASP A O 1
ATOM 1764 N N . THR A 1 232 ? 3.74 14.336 21.703 1 98.56 232 THR A N 1
ATOM 1765 C CA . THR A 1 232 ? 4.43 13.32 20.922 1 98.56 232 THR A CA 1
ATOM 1766 C C . THR A 1 232 ? 5.934 13.57 20.906 1 98.56 232 THR A C 1
ATOM 1768 O O . THR A 1 232 ? 6.383 14.703 21.125 1 98.56 232 THR A O 1
ATOM 1771 N N . SER A 1 233 ? 6.742 12.516 20.734 1 98.44 233 SER A N 1
ATOM 1772 C CA . SER A 1 233 ? 8.164 12.492 20.422 1 98.44 233 SER A CA 1
ATOM 1773 C C . SER A 1 233 ? 8.508 11.32 19.516 1 98.44 233 SER A C 1
ATOM 1775 O O . SER A 1 233 ? 7.711 10.391 19.359 1 98.44 233 SER A O 1
ATOM 1777 N N . LYS A 1 234 ? 9.633 11.383 18.875 1 98.44 234 LYS A N 1
ATOM 1778 C CA . LYS A 1 234 ? 10.055 10.289 18.016 1 98.44 234 LYS A CA 1
ATOM 1779 C C . LYS A 1 234 ? 10.164 8.984 18.797 1 98.44 234 LYS A C 1
ATOM 1781 O O . LYS A 1 234 ? 9.781 7.922 18.312 1 98.44 234 LYS A O 1
ATOM 1786 N N . GLU A 1 235 ? 10.672 9.062 20.031 1 97.94 235 GLU A N 1
ATOM 1787 C CA . GLU A 1 235 ? 10.828 7.883 20.875 1 97.94 235 GLU A CA 1
ATOM 1788 C C . GLU A 1 235 ? 9.469 7.285 21.25 1 97.94 235 GLU A C 1
ATOM 1790 O O . GLU A 1 235 ? 9.305 6.062 21.266 1 97.94 235 GLU A O 1
ATOM 1795 N N . LYS A 1 236 ? 8.508 8.133 21.438 1 98.12 236 LYS A N 1
ATOM 1796 C CA . LYS A 1 236 ? 7.203 7.695 21.922 1 98.12 236 LYS A CA 1
ATOM 1797 C C . LYS A 1 236 ? 6.344 7.164 20.781 1 98.12 236 LYS A C 1
ATOM 1799 O O . LYS A 1 236 ? 5.711 6.113 20.906 1 98.12 236 LYS A O 1
ATOM 1804 N N . HIS A 1 237 ? 6.375 7.871 19.609 1 98.69 237 HIS A N 1
ATOM 1805 C CA . HIS A 1 237 ? 5.344 7.574 18.625 1 98.69 237 HIS A CA 1
ATOM 1806 C C . HIS A 1 237 ? 5.949 7.34 17.234 1 98.69 237 HIS A C 1
ATOM 1808 O O . HIS A 1 237 ? 5.254 6.91 16.312 1 98.69 237 HIS A O 1
ATOM 1814 N N . GLY A 1 238 ? 7.27 7.602 17.047 1 98.62 238 GLY A N 1
ATOM 1815 C CA . GLY A 1 238 ? 7.875 7.457 15.734 1 98.62 238 GLY A CA 1
ATOM 1816 C C . GLY A 1 238 ? 7.656 6.086 15.117 1 98.62 238 GLY A C 1
ATOM 1817 O O . GLY A 1 238 ? 7.883 5.066 15.773 1 98.62 238 GLY A O 1
ATOM 1818 N N . GLY A 1 239 ? 7.137 6.051 13.906 1 98.19 239 GLY A N 1
ATOM 1819 C CA . GLY A 1 239 ? 6.98 4.801 13.172 1 98.19 239 GLY A CA 1
ATOM 1820 C C . GLY A 1 239 ? 5.793 3.98 13.641 1 98.19 239 GLY A C 1
ATOM 1821 O O . GLY A 1 239 ? 5.715 2.781 13.367 1 98.19 239 GLY A O 1
ATOM 1822 N N . LYS A 1 240 ? 4.863 4.637 14.352 1 98.31 240 LYS A N 1
ATOM 1823 C CA . LYS A 1 240 ? 3.709 3.908 14.867 1 98.31 240 LYS A CA 1
ATOM 1824 C C . LYS A 1 240 ? 2.406 4.48 14.32 1 98.31 240 LYS A C 1
ATOM 1826 O O . LYS A 1 240 ? 2.4 5.547 13.703 1 98.31 240 LYS A O 1
ATOM 1831 N N . MET A 1 241 ? 1.411 3.732 14.43 1 98.12 241 MET A N 1
ATOM 1832 C CA . MET A 1 241 ? 0.062 4.258 14.234 1 98.12 241 MET A CA 1
ATOM 1833 C C . MET A 1 241 ? -0.558 4.672 15.562 1 98.12 241 MET A C 1
ATOM 1835 O O . MET A 1 241 ? -0.824 3.826 16.422 1 98.12 241 MET A O 1
ATOM 1839 N N . VAL A 1 242 ? -0.822 5.883 15.711 1 98.81 242 VAL A N 1
ATOM 1840 C CA . VAL A 1 242 ? -1.346 6.418 16.953 1 98.81 242 VAL A CA 1
ATOM 1841 C C . VAL A 1 242 ? -2.805 6.832 16.781 1 98.81 242 VAL A C 1
ATOM 1843 O O . VAL A 1 242 ? -3.111 7.688 15.938 1 98.81 242 VAL A O 1
ATOM 1846 N N . ILE A 1 243 ? -3.701 6.281 17.547 1 98.5 243 ILE A N 1
ATOM 1847 C CA . ILE A 1 243 ? -5.125 6.598 17.5 1 98.5 243 ILE A CA 1
ATOM 1848 C C . ILE A 1 243 ? -5.383 7.934 18.188 1 98.5 243 ILE A C 1
ATOM 1850 O O . ILE A 1 243 ? -4.613 8.352 19.047 1 98.5 243 ILE A O 1
ATOM 1854 N N . TYR A 1 244 ? -6.414 8.594 17.812 1 98.62 244 TYR A N 1
ATOM 1855 C CA . TYR A 1 244 ? -6.746 9.914 18.344 1 98.62 244 TYR A CA 1
ATOM 1856 C C . TYR A 1 244 ? -6.727 9.914 19.859 1 98.62 244 TYR A C 1
ATOM 1858 O O . TYR A 1 244 ? -6.469 10.953 20.484 1 98.62 244 TYR A O 1
ATOM 1866 N N . ASP A 1 245 ? -6.938 8.797 20.484 1 98 245 ASP A N 1
ATOM 1867 C CA . ASP A 1 245 ? -7.031 8.742 21.938 1 98 245 ASP A CA 1
ATOM 1868 C C . ASP A 1 245 ? -5.68 8.406 22.562 1 98 245 ASP A C 1
ATOM 1870 O O . ASP A 1 245 ? -5.59 8.164 23.766 1 98 245 ASP A O 1
ATOM 1874 N N . GLY A 1 246 ? -4.699 8.336 21.781 1 98.12 246 GLY A N 1
ATOM 1875 C CA . GLY A 1 246 ? -3.34 8.156 22.266 1 98.12 246 GLY A CA 1
ATOM 1876 C C . GLY A 1 246 ? -2.889 6.707 22.25 1 98.12 246 GLY A C 1
ATOM 1877 O O . GLY A 1 246 ? -1.703 6.422 22.422 1 98.12 246 GLY A O 1
ATOM 1878 N N . SER A 1 247 ? -3.77 5.816 22.031 1 98.06 247 SER A N 1
ATOM 1879 C CA . SER A 1 247 ? -3.387 4.406 22 1 98.06 247 SER A CA 1
ATOM 1880 C C . SER A 1 247 ? -2.627 4.066 20.734 1 98.06 247 SER A C 1
ATOM 1882 O O . SER A 1 247 ? -2.758 4.762 19.719 1 98.06 247 SER A O 1
ATOM 1884 N N . ILE A 1 248 ? -1.803 3.051 20.812 1 97.19 248 ILE A N 1
ATOM 1885 C CA . ILE A 1 248 ? -1.032 2.586 19.672 1 97.19 248 ILE A CA 1
ATOM 1886 C C . ILE A 1 248 ? -1.741 1.399 19.016 1 97.19 248 ILE A C 1
ATOM 1888 O O . ILE A 1 248 ? -2.158 0.465 19.703 1 97.19 248 ILE A O 1
ATOM 1892 N N . TRP A 1 249 ? -1.979 1.485 17.734 1 94.5 249 TRP A N 1
ATOM 1893 C CA . TRP A 1 249 ? -2.621 0.409 16.984 1 94.5 249 TRP A CA 1
ATOM 1894 C C . TRP A 1 249 ? -1.584 -0.468 16.281 1 94.5 249 TRP A C 1
ATOM 1896 O O . TRP A 1 249 ? -0.549 0.025 15.836 1 94.5 249 TRP A O 1
ATOM 1906 N N . GLU A 1 250 ? -1.893 -1.738 16.203 1 92.31 250 GLU A N 1
ATOM 1907 C CA . GLU A 1 250 ? -1.037 -2.652 15.453 1 92.31 250 GLU A CA 1
ATOM 1908 C C . GLU A 1 250 ? -1.255 -2.502 13.953 1 92.31 250 GLU A C 1
ATOM 1910 O O . GLU A 1 250 ? -2.387 -2.326 13.5 1 92.31 250 GLU A O 1
ATOM 1915 N N . TRP A 1 251 ? -0.156 -2.559 13.219 1 92.94 251 TRP A N 1
ATOM 1916 C CA . TRP A 1 251 ? -0.233 -2.387 11.773 1 92.94 251 TRP A CA 1
ATOM 1917 C C . TRP A 1 251 ? -1.085 -3.482 11.141 1 92.94 251 TRP A C 1
ATOM 1919 O O . TRP A 1 251 ? -1.583 -3.322 10.023 1 92.94 251 TRP A O 1
ATOM 1929 N N . MET B 1 1 ? -8.266 -39.844 -11.641 1 80.12 1 MET B N 1
ATOM 1930 C CA . MET B 1 1 ? -8.508 -38.656 -10.836 1 80.12 1 MET B CA 1
ATOM 1931 C C . MET B 1 1 ? -8.164 -37.375 -11.617 1 80.12 1 MET B C 1
ATOM 1933 O O . MET B 1 1 ? -7.254 -37.406 -12.445 1 80.12 1 MET B O 1
ATOM 1937 N N . PRO B 1 2 ? -9.008 -36.312 -11.57 1 90.38 2 PRO B N 1
ATOM 1938 C CA . PRO B 1 2 ? -8.664 -35.094 -12.32 1 90.38 2 PRO B CA 1
ATOM 1939 C C . PRO B 1 2 ? -7.301 -34.531 -11.938 1 90.38 2 PRO B C 1
ATOM 1941 O O . PRO B 1 2 ? -6.848 -34.719 -10.805 1 90.38 2 PRO B O 1
ATOM 1944 N N . PRO B 1 3 ? -6.57 -33.969 -12.875 1 96.25 3 PRO B N 1
ATOM 1945 C CA . PRO B 1 3 ? -5.246 -33.406 -12.586 1 96.25 3 PRO B CA 1
ATOM 1946 C C . PRO B 1 3 ? -5.305 -32.219 -11.641 1 96.25 3 PRO B C 1
ATOM 1948 O O . PRO B 1 3 ? -6.328 -31.531 -11.57 1 96.25 3 PRO B O 1
ATOM 1951 N N . THR B 1 4 ? -4.238 -32.094 -10.836 1 98.31 4 THR B N 1
ATOM 1952 C CA . THR B 1 4 ? -4.031 -30.828 -10.133 1 98.31 4 THR B CA 1
ATOM 1953 C C . THR B 1 4 ? -3.641 -29.719 -11.109 1 98.31 4 THR B C 1
ATOM 1955 O O . THR B 1 4 ? -2.717 -29.891 -11.906 1 98.31 4 THR B O 1
ATOM 1958 N N . ILE B 1 5 ? -4.34 -28.594 -11.156 1 98.88 5 ILE B N 1
ATOM 1959 C CA . ILE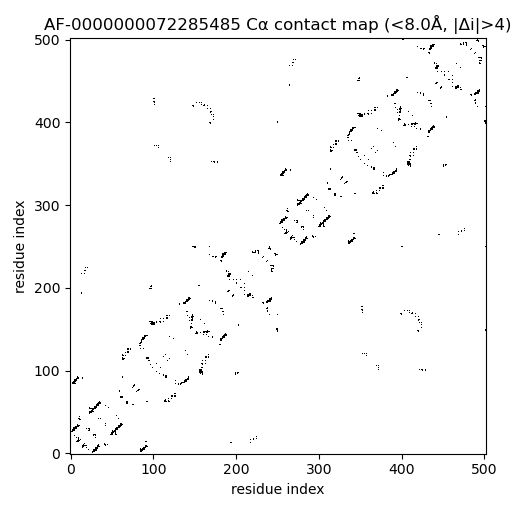 B 1 5 ? -4.09 -27.531 -12.117 1 98.88 5 ILE B CA 1
ATOM 1960 C C . ILE B 1 5 ? -3.479 -26.328 -11.398 1 98.88 5 ILE B C 1
ATOM 1962 O O . ILE B 1 5 ? -4.07 -25.781 -10.461 1 98.88 5 ILE B O 1
ATOM 1966 N N . VAL B 1 6 ? -2.285 -25.891 -11.805 1 98.94 6 VAL B N 1
ATOM 1967 C CA . VAL B 1 6 ? -1.518 -24.812 -11.203 1 98.94 6 VAL B CA 1
ATOM 1968 C C . VAL B 1 6 ? -1.266 -23.719 -12.242 1 98.94 6 VAL B C 1
ATOM 1970 O O . VAL B 1 6 ? -0.771 -24 -13.336 1 98.94 6 VAL B O 1
ATOM 1973 N N . LEU B 1 7 ? -1.69 -22.5 -11.953 1 98.94 7 LEU B N 1
ATOM 1974 C CA . LEU B 1 7 ? -1.38 -21.359 -12.797 1 98.94 7 LEU B CA 1
ATOM 1975 C C . LEU B 1 7 ? -0.316 -20.469 -12.148 1 98.94 7 LEU B C 1
ATOM 1977 O O . LEU B 1 7 ? -0.451 -20.094 -10.984 1 98.94 7 LEU B O 1
ATOM 1981 N N . ILE B 1 8 ? 0.746 -20.188 -12.836 1 98.94 8 ILE B N 1
ATOM 1982 C CA . ILE B 1 8 ? 1.847 -19.359 -12.352 1 98.94 8 ILE B CA 1
ATOM 1983 C C . ILE B 1 8 ? 2.086 -18.219 -13.32 1 98.94 8 ILE B C 1
ATOM 1985 O O . ILE B 1 8 ? 2.293 -18.422 -14.516 1 98.94 8 ILE B O 1
ATOM 1989 N N . THR B 1 9 ? 2.012 -16.984 -12.844 1 98.88 9 THR B N 1
ATOM 1990 C CA . THR B 1 9 ? 2.369 -15.852 -13.68 1 98.88 9 THR B CA 1
ATOM 1991 C C . THR B 1 9 ? 3.867 -15.57 -13.609 1 98.88 9 THR B C 1
ATOM 1993 O O . THR B 1 9 ? 4.516 -15.891 -12.609 1 98.88 9 THR B O 1
ATOM 1996 N N . GLY B 1 10 ? 4.383 -14.898 -14.68 1 98.44 10 GLY B N 1
ATOM 1997 C CA . GLY B 1 10 ? 5.824 -14.719 -14.734 1 98.44 10 GLY B CA 1
ATOM 1998 C C . GLY B 1 10 ? 6.594 -16.016 -14.688 1 98.44 10 GLY B C 1
ATOM 1999 O O . GLY B 1 10 ? 7.57 -16.156 -13.945 1 98.44 10 GLY B O 1
ATOM 2000 N N . ALA B 1 11 ? 6.23 -17.016 -15.445 1 98.62 11 ALA B N 1
ATOM 2001 C CA . ALA B 1 11 ? 6.629 -18.391 -15.227 1 98.62 11 ALA B CA 1
ATOM 2002 C C . ALA B 1 11 ? 7.852 -18.75 -16.062 1 98.62 11 ALA B C 1
ATOM 2004 O O . ALA B 1 11 ? 8.344 -19.891 -16.016 1 98.62 11 ALA B O 1
ATOM 2005 N N . ASN B 1 12 ? 8.406 -17.828 -16.859 1 98 12 ASN B N 1
ATOM 2006 C CA . ASN B 1 12 ? 9.445 -18.234 -17.797 1 98 12 ASN B CA 1
ATOM 2007 C C . ASN B 1 12 ? 10.836 -17.859 -17.281 1 98 12 ASN B C 1
ATOM 2009 O O . ASN B 1 12 ? 11.828 -18.016 -18 1 98 12 ASN B O 1
ATOM 2013 N N . ARG B 1 13 ? 10.93 -17.328 -16.078 1 96.31 13 ARG B N 1
ATOM 2014 C CA . ARG B 1 13 ? 12.234 -17.047 -15.477 1 96.31 13 ARG B CA 1
ATOM 2015 C C . ARG B 1 13 ? 12.148 -17 -13.953 1 96.31 13 ARG B C 1
ATOM 2017 O O . ARG B 1 13 ? 11.055 -17.062 -13.391 1 96.31 13 ARG B O 1
ATOM 2024 N N . GLY B 1 14 ? 13.289 -17.031 -13.367 1 97.56 14 GLY B N 1
ATOM 2025 C CA . GLY B 1 14 ? 13.383 -16.812 -11.93 1 97.56 14 GLY B CA 1
ATOM 2026 C C . GLY B 1 14 ? 12.578 -17.797 -11.117 1 97.56 14 GLY B C 1
ATOM 2027 O O . GLY B 1 14 ? 12.633 -19 -11.359 1 97.56 14 GLY B O 1
ATOM 2028 N N . LEU B 1 15 ? 11.898 -17.25 -10.117 1 98.69 15 LEU B N 1
ATOM 2029 C CA . LEU B 1 15 ? 11.125 -18.062 -9.18 1 98.69 15 LEU B CA 1
ATOM 2030 C C . LEU B 1 15 ? 9.953 -18.734 -9.891 1 98.69 15 LEU B C 1
ATOM 2032 O O . LEU B 1 15 ? 9.641 -19.906 -9.609 1 98.69 15 LEU B O 1
ATOM 2036 N N . GLY B 1 16 ? 9.32 -17.969 -10.82 1 98.75 16 GLY B N 1
ATOM 2037 C CA . GLY B 1 16 ? 8.219 -18.547 -11.57 1 98.75 16 GLY B CA 1
ATOM 2038 C C . GLY B 1 16 ? 8.602 -19.812 -12.328 1 98.75 16 GLY B C 1
ATOM 2039 O O . GLY B 1 16 ? 7.902 -20.828 -12.258 1 98.75 16 GLY B O 1
ATOM 2040 N N . LYS B 1 17 ? 9.719 -19.734 -13.008 1 98.69 17 LYS B N 1
ATOM 2041 C CA . LYS B 1 17 ? 10.203 -20.891 -13.75 1 98.69 17 LYS B CA 1
ATOM 2042 C C . LYS B 1 17 ? 10.578 -22.031 -12.797 1 98.69 17 LYS B C 1
ATOM 2044 O O . LYS B 1 17 ? 10.312 -23.203 -13.086 1 98.69 17 LYS B O 1
ATOM 2049 N N . GLY B 1 18 ? 11.219 -21.672 -11.688 1 98.75 18 GLY B N 1
ATOM 2050 C CA . GLY B 1 18 ? 11.594 -22.656 -10.695 1 98.75 18 GLY B CA 1
ATOM 2051 C C . GLY B 1 18 ? 10.406 -23.438 -10.156 1 98.75 18 GLY B C 1
ATOM 2052 O O . GLY B 1 18 ? 10.469 -24.656 -10.023 1 98.75 18 GLY B O 1
ATOM 2053 N N . LEU B 1 19 ? 9.336 -22.75 -9.844 1 98.94 19 LEU B N 1
ATOM 2054 C CA . LEU B 1 19 ? 8.125 -23.391 -9.352 1 98.94 19 LEU B CA 1
ATOM 2055 C C . LEU B 1 19 ? 7.449 -24.188 -10.461 1 98.94 19 LEU B C 1
ATOM 2057 O O . LEU B 1 19 ? 6.98 -25.312 -10.227 1 98.94 19 LEU B O 1
ATOM 2061 N N . LEU B 1 20 ? 7.453 -23.578 -11.664 1 98.88 20 LEU B N 1
ATOM 2062 C CA . LEU B 1 20 ? 6.863 -24.266 -12.812 1 98.88 20 LEU B CA 1
ATOM 2063 C C . LEU B 1 20 ? 7.523 -25.609 -13.039 1 98.88 20 LEU B C 1
ATOM 2065 O O . LEU B 1 20 ? 6.84 -26.625 -13.203 1 98.88 20 LEU B O 1
ATOM 2069 N N . GLN B 1 21 ? 8.852 -25.656 -13.023 1 98.88 21 GLN B N 1
ATOM 2070 C CA . GLN B 1 21 ? 9.609 -26.875 -13.25 1 98.88 21 GLN B CA 1
ATOM 2071 C C . GLN B 1 21 ? 9.258 -27.938 -12.219 1 98.88 21 GLN B C 1
ATOM 2073 O O . GLN B 1 21 ? 9.117 -29.125 -12.555 1 98.88 21 GLN B O 1
ATOM 2078 N N . ARG B 1 22 ? 9.102 -27.594 -11.055 1 98.88 22 ARG B N 1
ATOM 2079 C CA . ARG B 1 22 ? 8.844 -28.531 -9.961 1 98.88 22 ARG B CA 1
ATOM 2080 C C . ARG B 1 22 ? 7.434 -29.109 -10.047 1 98.88 22 ARG B C 1
ATOM 2082 O O . ARG B 1 22 ? 7.234 -30.312 -9.891 1 98.88 22 ARG B O 1
ATOM 2089 N N . TYR B 1 23 ? 6.457 -28.25 -10.336 1 98.88 23 TYR B N 1
ATOM 2090 C CA . TYR B 1 23 ? 5.094 -28.75 -10.492 1 98.88 23 TYR B CA 1
ATOM 2091 C C . TYR B 1 23 ? 4.973 -29.625 -11.727 1 98.88 23 TYR B C 1
ATOM 2093 O O . TYR B 1 23 ? 4.266 -30.641 -11.711 1 98.88 23 TYR B O 1
ATOM 2101 N N . LEU B 1 24 ? 5.633 -29.188 -12.812 1 98.81 24 LEU B N 1
ATOM 2102 C CA . LEU B 1 24 ? 5.559 -29.938 -14.062 1 98.81 24 LEU B CA 1
ATOM 2103 C C . LEU B 1 24 ? 6.145 -31.328 -13.906 1 98.81 24 LEU B C 1
ATOM 2105 O O . LEU B 1 24 ? 5.719 -32.281 -14.594 1 98.81 24 LEU B O 1
ATOM 2109 N N . ALA B 1 25 ? 7.062 -31.5 -12.977 1 98.69 25 ALA B N 1
ATOM 2110 C CA . ALA B 1 25 ? 7.734 -32.781 -12.75 1 98.69 25 ALA B CA 1
ATOM 2111 C C . ALA B 1 25 ? 6.859 -33.719 -11.922 1 98.69 25 ALA B C 1
ATOM 2113 O O . ALA B 1 25 ? 7.125 -34.938 -11.859 1 98.69 25 ALA B O 1
ATOM 2114 N N . LEU B 1 26 ? 5.844 -33.281 -11.242 1 98.62 26 LEU B N 1
ATOM 2115 C CA . LEU B 1 26 ? 4.914 -34.094 -10.477 1 98.62 26 LEU B CA 1
ATOM 2116 C C . LEU B 1 26 ? 3.936 -34.812 -11.406 1 98.62 26 LEU B C 1
ATOM 2118 O O . LEU B 1 26 ? 3.592 -34.281 -12.469 1 98.62 26 LEU B O 1
ATOM 2122 N N . PRO B 1 27 ? 3.479 -36.031 -11.047 1 98.56 27 PRO B N 1
ATOM 2123 C CA . PRO B 1 27 ? 2.506 -36.719 -11.898 1 98.56 27 PRO B CA 1
ATOM 2124 C C . PRO B 1 27 ? 1.114 -36.094 -11.82 1 98.56 27 PRO B C 1
ATOM 2126 O O . PRO B 1 27 ? 0.742 -35.531 -10.797 1 98.56 27 PRO B O 1
ATOM 2129 N N . ASN B 1 28 ? 0.419 -36.156 -12.844 1 98.44 28 ASN B N 1
ATOM 2130 C CA . ASN B 1 28 ? -0.992 -35.781 -12.938 1 98.44 28 ASN B CA 1
ATOM 2131 C C . ASN B 1 28 ? -1.22 -34.312 -12.617 1 98.44 28 ASN B C 1
ATOM 2133 O O . ASN B 1 28 ? -2.076 -33.969 -11.797 1 98.44 28 ASN B O 1
ATOM 2137 N N . HIS B 1 29 ? -0.346 -33.438 -13.242 1 98.75 29 HIS B N 1
ATOM 2138 C CA . HIS B 1 29 ? -0.477 -31.984 -13.117 1 98.75 29 HIS B CA 1
ATOM 2139 C C . HIS B 1 29 ? -0.667 -31.328 -14.477 1 98.75 29 HIS B C 1
ATOM 2141 O O . HIS B 1 29 ? -0.049 -31.75 -15.469 1 98.75 29 HIS B O 1
ATOM 2147 N N . THR B 1 30 ? -1.588 -30.391 -14.602 1 98.88 30 THR B N 1
ATOM 2148 C CA . THR B 1 30 ? -1.581 -29.391 -15.664 1 98.88 30 THR B CA 1
ATOM 2149 C C . THR B 1 30 ? -1.011 -28.062 -15.156 1 98.88 30 THR B C 1
ATOM 2151 O O . THR B 1 30 ? -1.584 -27.438 -14.266 1 98.88 30 THR B O 1
ATOM 2154 N N . VAL B 1 31 ? 0.135 -27.688 -15.672 1 98.94 31 VAL B N 1
ATOM 2155 C CA . VAL B 1 31 ? 0.784 -26.453 -15.25 1 98.94 31 VAL B CA 1
ATOM 2156 C C . VAL B 1 31 ? 0.591 -25.375 -16.328 1 98.94 31 VAL B C 1
ATOM 2158 O O . VAL B 1 31 ? 0.952 -25.578 -17.484 1 98.94 31 VAL B O 1
ATOM 2161 N N . ILE B 1 32 ? -0.063 -24.312 -15.922 1 98.94 32 ILE B N 1
ATOM 2162 C CA . ILE B 1 32 ? -0.327 -23.188 -16.812 1 98.94 32 ILE B CA 1
ATOM 2163 C C . ILE B 1 32 ? 0.707 -22.094 -16.578 1 98.94 32 ILE B C 1
ATOM 2165 O O . ILE B 1 32 ? 0.738 -21.469 -15.508 1 98.94 32 ILE B O 1
ATOM 2169 N N . ALA B 1 33 ? 1.565 -21.891 -17.562 1 98.88 33 ALA B N 1
ATOM 2170 C CA . ALA B 1 33 ? 2.557 -20.812 -17.547 1 98.88 33 ALA B CA 1
ATOM 2171 C C . ALA B 1 33 ? 2 -19.547 -18.188 1 98.88 33 ALA B C 1
ATOM 2173 O O . ALA B 1 33 ? 1.744 -19.5 -19.391 1 98.88 33 ALA B O 1
ATOM 2174 N N . ALA B 1 34 ? 1.799 -18.547 -17.391 1 98.81 34 ALA B N 1
ATOM 2175 C CA . ALA B 1 34 ? 1.384 -17.25 -17.906 1 98.81 34 ALA B CA 1
ATOM 2176 C C . ALA B 1 34 ? 2.576 -16.297 -18.047 1 98.81 34 ALA B C 1
ATOM 2178 O O . ALA B 1 34 ? 3.268 -16.016 -17.062 1 98.81 34 ALA B O 1
ATOM 2179 N N . ASN B 1 35 ? 2.787 -15.836 -19.219 1 98.12 35 ASN B N 1
ATOM 2180 C CA . ASN B 1 35 ? 3.922 -14.969 -19.516 1 98.12 35 ASN B CA 1
ATOM 2181 C C . ASN B 1 35 ? 3.496 -13.75 -20.328 1 98.12 35 ASN B C 1
ATOM 2183 O O . ASN B 1 35 ? 2.492 -13.789 -21.031 1 98.12 35 ASN B O 1
ATOM 2187 N N . ARG B 1 36 ? 4.312 -12.695 -20.234 1 97.5 36 ARG B N 1
ATOM 2188 C CA . ARG B 1 36 ? 4.035 -11.469 -20.969 1 97.5 36 ARG B CA 1
ATOM 2189 C C . ARG B 1 36 ? 4.023 -11.734 -22.469 1 97.5 36 ARG B C 1
ATOM 2191 O O . ARG B 1 36 ? 3.229 -11.141 -23.203 1 97.5 36 ARG B O 1
ATOM 2198 N N . ASP B 1 37 ? 4.898 -12.609 -22.875 1 97.81 37 ASP B N 1
ATOM 2199 C CA . ASP B 1 37 ? 5.023 -12.961 -24.281 1 97.81 37 ASP B CA 1
ATOM 2200 C C . ASP B 1 37 ? 5.199 -14.461 -24.469 1 97.81 37 ASP B C 1
ATOM 2202 O O . ASP B 1 37 ? 6.32 -14.977 -24.406 1 97.81 37 ASP B O 1
ATOM 2206 N N . PRO B 1 38 ? 4.148 -15.188 -24.797 1 97.81 38 PRO B N 1
ATOM 2207 C CA . PRO B 1 38 ? 4.227 -16.641 -24.984 1 97.81 38 PRO B CA 1
ATOM 2208 C C . PRO B 1 38 ? 5.121 -17.031 -26.156 1 97.81 38 PRO B C 1
ATOM 2210 O O . PRO B 1 38 ? 5.566 -18.172 -26.25 1 97.81 38 PRO B O 1
ATOM 2213 N N . SER B 1 39 ? 5.352 -16.094 -27.062 1 97.5 39 SER B N 1
ATOM 2214 C CA . SER B 1 39 ? 6.121 -16.422 -28.266 1 97.5 39 SER B CA 1
ATOM 2215 C C . SER B 1 39 ? 7.613 -16.203 -28.031 1 97.5 39 SER B C 1
ATOM 2217 O O . SER B 1 39 ? 8.43 -16.578 -28.875 1 97.5 39 SER B O 1
ATOM 2219 N N . HIS B 1 40 ? 7.914 -15.555 -26.953 1 97.62 40 HIS B N 1
ATOM 2220 C CA . HIS B 1 40 ? 9.328 -15.359 -26.641 1 97.62 40 HIS B CA 1
ATOM 2221 C C . HIS B 1 40 ? 10.039 -16.703 -26.453 1 97.62 40 HIS B C 1
ATOM 2223 O O . HIS B 1 40 ? 9.445 -17.656 -25.969 1 97.62 40 HIS B O 1
ATOM 2229 N N . GLU B 1 41 ? 11.359 -16.75 -26.719 1 97.94 41 GLU B N 1
ATOM 2230 C CA . GLU B 1 41 ? 12.141 -17.969 -26.641 1 97.94 41 GLU B CA 1
ATOM 2231 C C . GLU B 1 41 ? 12.117 -18.562 -25.234 1 97.94 41 GLU B C 1
ATOM 2233 O O . GLU B 1 41 ? 12.07 -19.781 -25.062 1 97.94 41 GLU B O 1
ATOM 2238 N N . SER B 1 42 ? 12.18 -17.719 -24.219 1 97.31 42 SER B N 1
ATOM 2239 C CA . SER B 1 42 ? 12.172 -18.188 -22.844 1 97.31 42 SER B CA 1
ATOM 2240 C C . SER B 1 42 ? 10.859 -18.875 -22.5 1 97.31 42 SER B C 1
ATOM 2242 O O . SER B 1 42 ? 10.805 -19.734 -21.609 1 97.31 42 SER B O 1
ATOM 2244 N N . SER B 1 43 ? 9.773 -18.469 -23.125 1 98.25 43 SER B N 1
ATOM 2245 C CA . SER B 1 43 ? 8.484 -19.125 -22.938 1 98.25 43 SER B CA 1
ATOM 2246 C C . SER B 1 43 ? 8.43 -20.453 -23.703 1 98.25 43 SER B C 1
ATOM 2248 O O . SER B 1 43 ? 8.016 -21.469 -23.141 1 98.25 43 SER B O 1
ATOM 2250 N N . LYS B 1 44 ? 8.898 -20.453 -24.906 1 97.94 44 LYS B N 1
ATOM 2251 C CA . LYS B 1 44 ? 8.836 -21.641 -25.75 1 97.94 44 LYS B CA 1
ATOM 2252 C C . LYS B 1 44 ? 9.695 -22.766 -25.188 1 97.94 44 LYS B C 1
ATOM 2254 O O . LYS B 1 44 ? 9.336 -23.953 -25.297 1 97.94 44 LYS B O 1
ATOM 2259 N N . LYS B 1 45 ? 10.781 -22.406 -24.625 1 98.19 45 LYS B N 1
ATOM 2260 C CA . LYS B 1 45 ? 11.734 -23.375 -24.094 1 98.19 45 LYS B CA 1
ATOM 2261 C C . LYS B 1 45 ? 11.125 -24.156 -22.922 1 98.19 45 LYS B C 1
ATOM 2263 O O . LYS B 1 45 ? 11.641 -25.219 -22.547 1 98.19 45 LYS B O 1
ATOM 2268 N N . LEU B 1 46 ? 10.078 -23.625 -22.359 1 98.62 46 LEU B N 1
ATOM 2269 C CA . LEU B 1 46 ? 9.414 -24.328 -21.266 1 98.62 46 LEU B CA 1
ATOM 2270 C C . LEU B 1 46 ? 8.883 -25.672 -21.719 1 98.62 46 LEU B C 1
ATOM 2272 O O . LEU B 1 46 ? 8.766 -26.609 -20.922 1 98.62 46 LEU B O 1
ATOM 2276 N N . PHE B 1 47 ? 8.547 -25.844 -22.984 1 98.19 47 PHE B N 1
ATOM 2277 C CA . PHE B 1 47 ? 7.992 -27.094 -23.516 1 98.19 47 PHE B CA 1
ATOM 2278 C C . PHE B 1 47 ? 9.023 -28.203 -23.469 1 98.19 47 PHE B C 1
ATOM 2280 O O . PHE B 1 47 ? 8.68 -29.391 -23.531 1 98.19 47 PHE B O 1
ATOM 2287 N N . ASP B 1 48 ? 10.297 -27.828 -23.328 1 98.19 48 ASP B N 1
ATOM 2288 C CA . ASP B 1 48 ? 11.383 -28.812 -23.312 1 98.19 48 ASP B CA 1
ATOM 2289 C C . ASP B 1 48 ? 11.57 -29.406 -21.906 1 98.19 48 ASP B C 1
ATOM 2291 O O . ASP B 1 48 ? 12.289 -30.391 -21.75 1 98.19 48 ASP B O 1
ATOM 2295 N N . LEU B 1 49 ? 10.977 -28.844 -20.953 1 98.38 49 LEU B N 1
ATOM 2296 C CA . LEU B 1 49 ? 11.156 -29.281 -19.562 1 98.38 49 LEU B CA 1
ATOM 2297 C C . LEU B 1 49 ? 10.578 -30.688 -19.375 1 98.38 49 LEU B C 1
ATOM 2299 O O . LEU B 1 49 ? 9.562 -31.031 -19.969 1 98.38 49 LEU B O 1
ATOM 2303 N N . PRO B 1 50 ? 11.203 -31.484 -18.484 1 98.19 50 PRO B N 1
ATOM 2304 C CA . PRO B 1 50 ? 10.633 -32.781 -18.172 1 98.19 50 PRO B CA 1
ATOM 2305 C C . PRO B 1 50 ? 9.25 -32.688 -17.516 1 98.19 50 PRO B C 1
ATOM 2307 O O . PRO B 1 50 ? 8.984 -31.766 -16.766 1 98.19 50 PRO B O 1
ATOM 2310 N N . LYS B 1 51 ? 8.43 -33.688 -17.844 1 98.5 51 LYS B N 1
ATOM 2311 C CA . LYS B 1 51 ? 7.078 -33.75 -17.297 1 98.5 51 LYS B CA 1
ATOM 2312 C C . LYS B 1 51 ? 6.84 -35.062 -16.578 1 98.5 51 LYS B C 1
ATOM 2314 O O . LYS B 1 51 ? 7.312 -36.125 -17.016 1 98.5 51 LYS B O 1
ATOM 2319 N N . GLY B 1 52 ? 6.234 -34.938 -15.461 1 98.5 52 GLY B N 1
ATOM 2320 C CA . GLY B 1 52 ? 5.777 -36.156 -14.805 1 98.5 52 GLY B CA 1
ATOM 2321 C C . GLY B 1 52 ? 4.734 -36.906 -15.602 1 98.5 52 GLY B C 1
ATOM 2322 O O . GLY B 1 52 ? 4.223 -36.406 -16.609 1 98.5 52 GLY B O 1
ATOM 2323 N N . SER B 1 53 ? 4.375 -38.188 -15.117 1 98.06 53 SER B N 1
ATOM 2324 C CA . SER B 1 53 ? 3.377 -39 -15.789 1 98.06 53 SER B CA 1
ATOM 2325 C C . SER B 1 53 ? 2.033 -38.281 -15.875 1 98.06 53 SER B C 1
ATOM 2327 O O . SER B 1 53 ? 1.508 -37.812 -14.859 1 98.06 53 SER B O 1
ATOM 2329 N N . ARG B 1 54 ? 1.512 -38.062 -17.047 1 97.88 54 ARG B N 1
ATOM 2330 C CA . ARG B 1 54 ? 0.2 -37.5 -17.328 1 97.88 54 ARG B CA 1
ATOM 2331 C C . ARG B 1 54 ? 0.176 -36 -17.016 1 97.88 54 ARG B C 1
ATOM 2333 O O . ARG B 1 54 ? -0.892 -35.438 -16.797 1 97.88 54 ARG B O 1
ATOM 2340 N N . SER B 1 55 ? 1.393 -35.406 -16.875 1 98.56 55 SER B N 1
ATOM 2341 C CA . SER B 1 55 ? 1.458 -33.969 -16.672 1 98.56 55 SER B CA 1
ATOM 2342 C C . SER B 1 55 ? 1.608 -33.219 -18 1 98.56 55 SER B C 1
ATOM 2344 O O . SER B 1 55 ? 2.146 -33.781 -18.969 1 98.56 55 SER B O 1
ATOM 2346 N N . SER B 1 56 ? 1.086 -32 -18.094 1 98.5 56 SER B N 1
ATOM 2347 C CA . SER B 1 56 ? 1.096 -31.203 -19.312 1 98.5 56 SER B CA 1
ATOM 2348 C C . SER B 1 56 ? 1.337 -29.734 -19.016 1 98.5 56 SER B C 1
ATOM 2350 O O . SER B 1 56 ? 1.206 -29.297 -17.875 1 98.5 56 SER B O 1
ATOM 2352 N N . LEU B 1 57 ? 1.774 -29.031 -20.031 1 98.75 57 LEU B N 1
ATOM 2353 C CA . LEU B 1 57 ? 2.066 -27.609 -19.953 1 98.75 57 LEU B CA 1
ATOM 2354 C C . LEU B 1 57 ? 1.171 -26.812 -20.906 1 98.75 57 LEU B C 1
ATOM 2356 O O . LEU B 1 57 ? 0.959 -27.234 -22.047 1 98.75 57 LEU B O 1
ATOM 2360 N N . ILE B 1 58 ? 0.536 -25.781 -20.422 1 98.81 58 ILE B N 1
ATOM 2361 C CA . ILE B 1 58 ? -0.169 -24.797 -21.234 1 98.81 58 ILE B CA 1
ATOM 2362 C C . ILE B 1 58 ? 0.479 -23.422 -21.062 1 98.81 58 ILE B C 1
ATOM 2364 O O . ILE B 1 58 ? 0.813 -23.031 -19.938 1 98.81 58 ILE B O 1
ATOM 2368 N N . ILE B 1 59 ? 0.768 -22.719 -22.109 1 98.81 59 ILE B N 1
ATOM 2369 C CA . ILE B 1 59 ? 1.303 -21.359 -22.016 1 98.81 59 ILE B CA 1
ATOM 2370 C C . ILE B 1 59 ? 0.251 -20.359 -22.5 1 98.81 59 ILE B C 1
ATOM 2372 O O . ILE B 1 59 ? -0.359 -20.547 -23.547 1 98.81 59 ILE B O 1
ATOM 2376 N N . VAL B 1 60 ? -0.015 -19.344 -21.719 1 98.88 60 VAL B N 1
ATOM 2377 C CA . VAL B 1 60 ? -0.961 -18.297 -22.094 1 98.88 60 VAL B CA 1
ATOM 2378 C C . VAL B 1 60 ? -0.324 -16.922 -21.875 1 98.88 60 VAL B C 1
ATOM 2380 O O . VAL B 1 60 ? 0.693 -16.812 -21.188 1 98.88 60 VAL B O 1
ATOM 2383 N N . LYS B 1 61 ? -0.955 -15.906 -22.438 1 98.88 61 LYS B N 1
ATOM 2384 C CA . LYS B 1 61 ? -0.448 -14.539 -22.312 1 98.88 61 LYS B CA 1
ATOM 2385 C C . LYS B 1 61 ? -1.088 -13.828 -21.125 1 98.88 61 LYS B C 1
ATOM 2387 O O . LYS B 1 61 ? -2.311 -13.688 -21.062 1 98.88 61 LYS B O 1
ATOM 2392 N N . ILE B 1 62 ? -0.273 -13.406 -20.219 1 98.75 62 ILE B N 1
ATOM 2393 C CA . ILE B 1 62 ? -0.661 -12.445 -19.188 1 98.75 62 ILE B CA 1
ATOM 2394 C C . ILE B 1 62 ? 0.474 -11.453 -18.953 1 98.75 62 ILE B C 1
ATOM 2396 O O . ILE B 1 62 ? 1.551 -11.828 -18.484 1 98.75 62 ILE B O 1
ATOM 2400 N N . ASP B 1 63 ? 0.257 -10.281 -19.375 1 98.5 63 ASP B N 1
ATOM 2401 C CA . ASP B 1 63 ? 1.071 -9.148 -18.953 1 98.5 63 ASP B CA 1
ATOM 2402 C C . ASP B 1 63 ? 0.47 -8.469 -17.719 1 98.5 63 ASP B C 1
ATOM 2404 O O . ASP B 1 63 ? -0.62 -7.898 -17.797 1 98.5 63 ASP B O 1
ATOM 2408 N N . ALA B 1 64 ? 1.177 -8.523 -16.625 1 97.31 64 ALA B N 1
ATOM 2409 C CA . ALA B 1 64 ? 0.659 -8.047 -15.336 1 97.31 64 ALA B CA 1
ATOM 2410 C C . ALA B 1 64 ? 0.353 -6.551 -15.391 1 97.31 64 ALA B C 1
ATOM 2412 O O . ALA B 1 64 ? -0.347 -6.02 -14.523 1 97.31 64 ALA B O 1
ATOM 2413 N N . SER B 1 65 ? 0.865 -5.82 -16.391 1 97.25 65 SER B N 1
ATOM 2414 C CA . SER B 1 65 ? 0.62 -4.391 -16.516 1 97.25 65 SER B CA 1
ATOM 2415 C C . SER B 1 65 ? -0.634 -4.109 -17.344 1 97.25 65 SER B C 1
ATOM 2417 O O . SER B 1 65 ? -1.033 -2.955 -17.5 1 97.25 65 SER B O 1
ATOM 2419 N N . ILE B 1 66 ? -1.188 -5.172 -17.922 1 97.94 66 ILE B N 1
ATOM 2420 C CA . ILE B 1 66 ? -2.389 -5.047 -18.734 1 97.94 66 ILE B CA 1
ATOM 2421 C C . ILE B 1 66 ? -3.561 -5.742 -18.047 1 97.94 66 ILE B C 1
ATOM 2423 O O . ILE B 1 66 ? -3.641 -6.973 -18.031 1 97.94 66 ILE B O 1
ATOM 2427 N N . GLU B 1 67 ? -4.434 -5.004 -17.547 1 97.06 67 GLU B N 1
ATOM 2428 C CA . GLU B 1 67 ? -5.539 -5.488 -16.734 1 97.06 67 GLU B CA 1
ATOM 2429 C C . GLU B 1 67 ? -6.324 -6.582 -17.453 1 97.06 67 GLU B C 1
ATOM 2431 O O . GLU B 1 67 ? -6.645 -7.613 -16.859 1 97.06 67 GLU B O 1
ATOM 2436 N N . GLN B 1 68 ? -6.574 -6.438 -18.703 1 98.25 68 GLN B N 1
ATOM 2437 C CA . GLN B 1 68 ? -7.484 -7.309 -19.438 1 98.25 68 GLN B CA 1
ATOM 2438 C C . GLN B 1 68 ? -6.824 -8.648 -19.766 1 98.25 68 GLN B C 1
ATOM 2440 O O . GLN B 1 68 ? -7.508 -9.633 -20.062 1 98.25 68 GLN B O 1
ATOM 2445 N N . ASP B 1 69 ? -5.527 -8.711 -19.75 1 98.69 69 ASP B N 1
ATOM 2446 C CA . ASP B 1 69 ? -4.82 -9.914 -20.156 1 98.69 69 ASP B CA 1
ATOM 2447 C C . ASP B 1 69 ? -5.23 -11.109 -19.297 1 98.69 69 ASP B C 1
ATOM 2449 O O . ASP B 1 69 ? -5.402 -12.219 -19.797 1 98.69 69 ASP B O 1
ATOM 2453 N N . ALA B 1 70 ? -5.375 -10.922 -18 1 98.81 70 ALA B N 1
ATOM 2454 C CA . ALA B 1 70 ? -5.73 -12.023 -17.109 1 98.81 70 ALA B CA 1
ATOM 2455 C C . ALA B 1 70 ? -7.098 -12.602 -17.469 1 98.81 70 ALA B C 1
ATOM 2457 O O . ALA B 1 70 ? -7.273 -13.82 -17.5 1 98.81 70 ALA B O 1
ATOM 2458 N N . PHE B 1 71 ? -8.016 -11.742 -17.734 1 98.81 71 PHE B N 1
ATOM 2459 C CA . PHE B 1 71 ? -9.375 -12.172 -18.062 1 98.81 71 PHE B CA 1
ATOM 2460 C C . PHE B 1 71 ? -9.398 -12.883 -19.406 1 98.81 71 PHE B C 1
ATOM 2462 O O . PHE B 1 71 ? -10.047 -13.922 -19.547 1 98.81 71 PHE B O 1
ATOM 2469 N N . ASP B 1 72 ? -8.695 -12.336 -20.359 1 98.88 72 ASP B N 1
ATOM 2470 C CA . ASP B 1 72 ? -8.602 -12.969 -21.672 1 98.88 72 ASP B CA 1
ATOM 2471 C C . ASP B 1 72 ? -7.953 -14.352 -21.562 1 98.88 72 ASP B C 1
ATOM 2473 O O . ASP B 1 72 ? -8.383 -15.297 -22.234 1 98.88 72 ASP B O 1
ATOM 2477 N N . ALA B 1 73 ? -6.906 -14.422 -20.75 1 98.88 73 ALA B N 1
ATOM 2478 C CA . ALA B 1 73 ? -6.211 -15.695 -20.562 1 98.88 73 ALA B CA 1
ATOM 2479 C C . ALA B 1 73 ? -7.145 -16.75 -19.984 1 98.88 73 ALA B C 1
ATOM 2481 O O . ALA B 1 73 ? -7.141 -17.906 -20.422 1 98.88 73 ALA B O 1
ATOM 2482 N N . VAL B 1 74 ? -7.934 -16.391 -18.969 1 98.81 74 VAL B N 1
ATOM 2483 C CA . VAL B 1 74 ? -8.844 -17.344 -18.328 1 98.81 74 VAL B CA 1
ATOM 2484 C C . VAL B 1 74 ? -9.914 -17.781 -19.328 1 98.81 74 VAL B C 1
ATOM 2486 O O . VAL B 1 74 ? -10.289 -18.953 -19.375 1 98.81 74 VAL B O 1
ATOM 2489 N N . GLN B 1 75 ? -10.359 -16.812 -20.109 1 98.69 75 GLN B N 1
ATOM 2490 C CA . GLN B 1 75 ? -11.305 -17.188 -21.156 1 98.69 75 GLN B CA 1
ATOM 2491 C C . GLN B 1 75 ? -10.695 -18.188 -22.125 1 98.69 75 GLN B C 1
ATOM 2493 O O . GLN B 1 75 ? -11.336 -19.172 -22.484 1 98.69 75 GLN B O 1
ATOM 2498 N N . GLU B 1 76 ? -9.5 -17.938 -22.531 1 98.75 76 GLU B N 1
ATOM 2499 C CA . GLU B 1 76 ? -8.789 -18.859 -23.422 1 98.75 76 GLU B CA 1
ATOM 2500 C C . GLU B 1 76 ? -8.656 -20.234 -22.781 1 98.75 76 GLU B C 1
ATOM 2502 O O . GLU B 1 76 ? -8.852 -21.25 -23.453 1 98.75 76 GLU B O 1
ATOM 2507 N N . LEU B 1 77 ? -8.289 -20.297 -21.5 1 98.81 77 LEU B N 1
ATOM 2508 C CA . LEU B 1 77 ? -8.133 -21.547 -20.781 1 98.81 77 LEU B CA 1
ATOM 2509 C C . LEU B 1 77 ? -9.422 -22.359 -20.812 1 98.81 77 LEU B C 1
ATOM 2511 O O . LEU B 1 77 ? -9.383 -23.578 -20.984 1 98.81 77 LEU B O 1
ATOM 2515 N N . GLN B 1 78 ? -10.508 -21.656 -20.625 1 98.38 78 GLN B N 1
ATOM 2516 C CA . GLN B 1 78 ? -11.797 -22.328 -20.625 1 98.38 78 GLN B CA 1
ATOM 2517 C C . GLN B 1 78 ? -12.211 -22.75 -22.031 1 98.38 78 GLN B C 1
ATOM 2519 O O . GLN B 1 78 ? -12.594 -23.891 -22.266 1 98.38 78 GLN B O 1
ATOM 2524 N N . ASP B 1 79 ? -12.062 -21.875 -23 1 98.31 79 ASP B N 1
ATOM 2525 C CA . ASP B 1 79 ? -12.609 -22.078 -24.344 1 98.31 79 ASP B CA 1
ATOM 2526 C C . ASP B 1 79 ? -11.727 -23.016 -25.156 1 98.31 79 ASP B C 1
ATOM 2528 O O . ASP B 1 79 ? -12.234 -23.906 -25.844 1 98.31 79 ASP B O 1
ATOM 2532 N N . LYS B 1 80 ? -10.453 -22.781 -25.078 1 98.38 80 LYS B N 1
ATOM 2533 C CA . LYS B 1 80 ? -9.547 -23.469 -26 1 98.38 80 LYS B CA 1
ATOM 2534 C C . LYS B 1 80 ? -8.898 -24.672 -25.328 1 98.38 80 LYS B C 1
ATOM 2536 O O . LYS B 1 80 ? -8.539 -25.641 -26 1 98.38 80 LYS B O 1
ATOM 2541 N N . HIS B 1 81 ? -8.734 -24.609 -24.031 1 98.19 81 HIS B N 1
ATOM 2542 C CA . HIS B 1 81 ? -7.977 -25.672 -23.359 1 98.19 81 HIS B CA 1
ATOM 2543 C C . HIS B 1 81 ? -8.867 -26.5 -22.438 1 98.19 81 HIS B C 1
ATOM 2545 O O . HIS B 1 81 ? -8.398 -27.422 -21.797 1 98.19 81 HIS B O 1
ATOM 2551 N N . ASN B 1 82 ? -10.156 -26.141 -22.281 1 97.69 82 ASN B N 1
ATOM 2552 C CA . ASN B 1 82 ? -11.156 -26.859 -21.516 1 97.69 82 ASN B CA 1
ATOM 2553 C C . ASN B 1 82 ? -10.734 -27.031 -20.062 1 97.69 82 ASN B C 1
ATOM 2555 O O . ASN B 1 82 ? -10.852 -28.125 -19.5 1 97.69 82 ASN B O 1
ATOM 2559 N N . ILE B 1 83 ? -10.109 -26.062 -19.547 1 98.38 83 ILE B N 1
ATOM 2560 C CA . ILE B 1 83 ? -9.734 -26.047 -18.125 1 98.38 83 ILE B CA 1
ATOM 2561 C C . ILE B 1 83 ? -10.977 -25.844 -17.266 1 98.38 83 ILE B C 1
ATOM 2563 O O . ILE B 1 83 ? -11.586 -24.766 -17.297 1 98.38 83 ILE B O 1
ATOM 2567 N N . PRO B 1 84 ? -11.367 -26.766 -16.484 1 97.31 84 PRO B N 1
ATOM 2568 C CA . PRO B 1 84 ? -12.641 -26.688 -15.758 1 97.31 84 PRO B CA 1
ATOM 2569 C C . PRO B 1 84 ? -12.508 -25.984 -14.406 1 97.31 84 PRO B C 1
ATOM 2571 O O . PRO B 1 84 ? -13.5 -25.469 -13.875 1 97.31 84 PRO B O 1
ATOM 2574 N N . HIS B 1 85 ? -11.359 -26.094 -13.789 1 98.25 85 HIS B N 1
ATOM 2575 C CA . HIS B 1 85 ? -11.031 -25.516 -12.492 1 98.25 85 HIS B CA 1
ATOM 2576 C C . HIS B 1 85 ? -9.539 -25.219 -12.383 1 98.25 85 HIS B C 1
ATOM 2578 O O . HIS B 1 85 ? -8.758 -25.609 -13.242 1 98.25 85 HIS B O 1
ATOM 2584 N N . ILE B 1 86 ? -9.148 -24.422 -11.445 1 98.88 86 ILE B N 1
ATOM 2585 C CA . ILE B 1 86 ? -7.762 -24.188 -11.055 1 98.88 86 ILE B CA 1
ATOM 2586 C C . ILE B 1 86 ? -7.602 -24.438 -9.555 1 98.88 86 ILE B C 1
ATOM 2588 O O . ILE B 1 86 ? -8.398 -23.953 -8.75 1 98.88 86 ILE B O 1
ATOM 2592 N N . ASP B 1 87 ? -6.59 -25.219 -9.219 1 98.88 87 ASP B N 1
ATOM 2593 C CA . ASP B 1 87 ? -6.387 -25.578 -7.824 1 98.88 87 ASP B CA 1
ATOM 2594 C C . ASP B 1 87 ? -5.473 -24.578 -7.125 1 98.88 87 ASP B C 1
ATOM 2596 O O . ASP B 1 87 ? -5.672 -24.266 -5.949 1 98.88 87 ASP B O 1
ATOM 2600 N N . ILE B 1 88 ? -4.453 -24.125 -7.797 1 98.94 88 ILE B N 1
ATOM 2601 C CA . ILE B 1 88 ? -3.457 -23.219 -7.227 1 98.94 88 ILE B CA 1
ATOM 2602 C C . ILE B 1 88 ? -3.154 -22.094 -8.211 1 98.94 88 ILE B C 1
ATOM 2604 O O . ILE B 1 88 ? -2.869 -22.344 -9.383 1 98.94 88 ILE B O 1
ATOM 2608 N N . VAL B 1 89 ? -3.312 -20.891 -7.773 1 99 89 VAL B N 1
ATOM 2609 C CA . VAL B 1 89 ? -2.832 -19.719 -8.5 1 99 89 VAL B CA 1
ATOM 2610 C C . VAL B 1 89 ? -1.673 -19.078 -7.742 1 99 89 VAL B C 1
ATOM 2612 O O . VAL B 1 89 ? -1.827 -18.672 -6.59 1 99 89 VAL B O 1
ATOM 2615 N N . ILE B 1 90 ? -0.538 -19.062 -8.352 1 98.94 90 ILE B N 1
ATOM 2616 C CA . ILE B 1 90 ? 0.63 -18.359 -7.844 1 98.94 90 ILE B CA 1
ATOM 2617 C C . ILE B 1 90 ? 0.835 -17.062 -8.641 1 98.94 90 ILE B C 1
ATOM 2619 O O . ILE B 1 90 ? 1.35 -17.094 -9.758 1 98.94 90 ILE B O 1
ATOM 2623 N N . ALA B 1 91 ? 0.381 -15.984 -8.094 1 98.88 91 ALA B N 1
ATOM 2624 C CA . ALA B 1 91 ? 0.615 -14.672 -8.68 1 98.88 91 ALA B CA 1
ATOM 2625 C C . ALA B 1 91 ? 2.049 -14.203 -8.438 1 98.88 91 ALA B C 1
ATOM 2627 O O . ALA B 1 91 ? 2.312 -13.453 -7.496 1 98.88 91 ALA B O 1
ATOM 2628 N N . ASN B 1 92 ? 2.906 -14.625 -9.336 1 98.75 92 ASN B N 1
ATOM 2629 C CA . ASN B 1 92 ? 4.348 -14.477 -9.148 1 98.75 92 ASN B CA 1
ATOM 2630 C C . ASN B 1 92 ? 4.895 -13.289 -9.93 1 98.75 92 ASN B C 1
ATOM 2632 O O . ASN B 1 92 ? 5.918 -12.711 -9.555 1 98.75 92 ASN B O 1
ATOM 2636 N N . ALA B 1 93 ? 4.195 -12.93 -11.031 1 98.38 93 ALA B N 1
ATOM 2637 C CA . ALA B 1 93 ? 4.688 -11.828 -11.844 1 98.38 93 ALA B CA 1
ATOM 2638 C C . ALA B 1 93 ? 4.855 -10.562 -11.008 1 98.38 93 ALA B C 1
ATOM 2640 O O . ALA B 1 93 ? 3.977 -10.211 -10.211 1 98.38 93 ALA B O 1
ATOM 2641 N N . GLY B 1 94 ? 5.922 -9.953 -11.109 1 97.19 94 GLY B N 1
ATOM 2642 C CA . GLY B 1 94 ? 6.215 -8.711 -10.406 1 97.19 94 GLY B CA 1
ATOM 2643 C C . GLY B 1 94 ? 7.496 -8.047 -10.867 1 97.19 94 GLY B C 1
ATOM 2644 O O . GLY B 1 94 ? 8.25 -8.625 -11.664 1 97.19 94 GLY B O 1
ATOM 2645 N N . VAL B 1 95 ? 7.691 -6.832 -10.414 1 97.56 95 VAL B N 1
ATOM 2646 C CA . VAL B 1 95 ? 8.867 -6.066 -10.82 1 97.56 95 VAL B CA 1
ATOM 2647 C C . VAL B 1 95 ? 9.477 -5.375 -9.609 1 97.56 95 VAL B C 1
ATOM 2649 O O . VAL B 1 95 ? 8.828 -5.23 -8.57 1 97.56 95 VAL B O 1
ATOM 2652 N N . SER B 1 96 ? 10.68 -5.035 -9.648 1 97.19 96 SER B N 1
ATOM 2653 C CA . SER B 1 96 ? 11.453 -4.184 -8.75 1 97.19 96 SER B CA 1
ATOM 2654 C C . SER B 1 96 ? 12.562 -3.449 -9.5 1 97.19 96 SER B C 1
ATOM 2656 O O . SER B 1 96 ? 13.578 -4.043 -9.852 1 97.19 96 SER B O 1
ATOM 2658 N N . TYR B 1 97 ? 12.422 -2.129 -9.68 1 96.75 97 TYR B N 1
ATOM 2659 C CA . TYR B 1 97 ? 13.312 -1.403 -10.586 1 96.75 97 TYR B CA 1
ATOM 2660 C C . TYR B 1 97 ? 14.312 -0.559 -9.805 1 96.75 97 TYR B C 1
ATOM 2662 O O . TYR B 1 97 ? 15.469 -0.416 -10.219 1 96.75 97 TYR B O 1
ATOM 2670 N N . VAL B 1 98 ? 13.828 0.027 -8.758 1 97.12 98 VAL B N 1
ATOM 2671 C CA . VAL B 1 98 ? 14.656 0.976 -8.016 1 97.12 98 VAL B CA 1
ATOM 2672 C C . VAL B 1 98 ? 14.344 0.871 -6.52 1 97.12 98 VAL B C 1
ATOM 2674 O O . VAL B 1 98 ? 13.266 0.415 -6.133 1 97.12 98 VAL B O 1
ATOM 2677 N N . TRP B 1 99 ? 15.266 1.254 -5.703 1 97 99 TRP B N 1
ATOM 2678 C CA . TRP B 1 99 ? 15.188 1.102 -4.254 1 97 99 TRP B CA 1
ATOM 2679 C C . TRP B 1 99 ? 15.578 2.395 -3.545 1 97 99 TRP B C 1
ATOM 2681 O O . TRP B 1 99 ? 16.531 2.416 -2.768 1 97 99 TRP B O 1
ATOM 2691 N N . PRO B 1 100 ? 14.836 3.443 -3.734 1 97.94 100 PRO B N 1
ATOM 2692 C CA . PRO B 1 100 ? 15.188 4.754 -3.182 1 97.94 100 PRO B CA 1
ATOM 2693 C C . PRO B 1 100 ? 14.719 4.93 -1.739 1 97.94 100 PRO B C 1
ATOM 2695 O O . PRO B 1 100 ? 13.812 4.223 -1.288 1 97.94 100 PRO B O 1
ATOM 2698 N N . LYS B 1 101 ? 15.414 5.863 -1.052 1 98.38 101 LYS B N 1
ATOM 2699 C CA . LYS B 1 101 ? 14.781 6.445 0.129 1 98.38 101 LYS B CA 1
ATOM 2700 C C . LYS B 1 101 ? 13.469 7.133 -0.231 1 98.38 101 LYS B C 1
ATOM 2702 O O . LYS B 1 101 ? 13.25 7.5 -1.387 1 98.38 101 LYS B O 1
ATOM 2707 N N . VAL B 1 102 ? 12.609 7.293 0.773 1 98.88 102 VAL B N 1
ATOM 2708 C CA . VAL B 1 102 ? 11.344 7.965 0.493 1 98.88 102 VAL B CA 1
ATOM 2709 C C . VAL B 1 102 ? 11.609 9.398 0.037 1 98.88 102 VAL B C 1
ATOM 2711 O O . VAL B 1 102 ? 10.938 9.906 -0.858 1 98.88 102 VAL B O 1
ATOM 2714 N N . ALA B 1 103 ? 12.625 10.062 0.544 1 98.81 10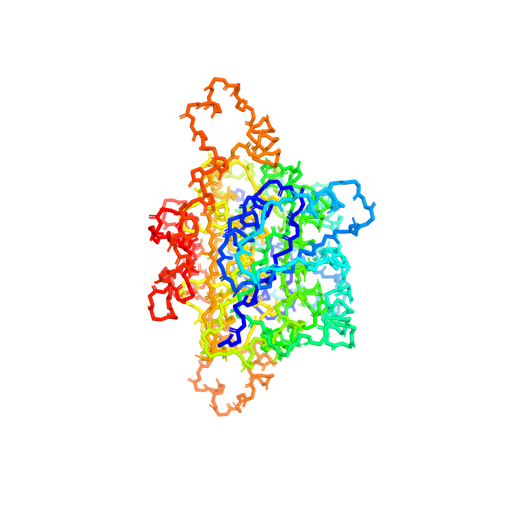3 ALA B N 1
ATOM 2715 C CA . ALA B 1 103 ? 12.977 11.438 0.204 1 98.81 103 ALA B CA 1
ATOM 2716 C C . ALA B 1 103 ? 13.328 11.562 -1.276 1 98.81 103 ALA B C 1
ATOM 2718 O O . ALA B 1 103 ? 13.172 12.633 -1.868 1 98.81 103 ALA B O 1
ATOM 2719 N N . ASP B 1 104 ? 13.766 10.469 -1.897 1 98.56 104 ASP B N 1
ATOM 2720 C CA . ASP B 1 104 ? 14.258 10.484 -3.271 1 98.56 104 ASP B CA 1
ATOM 2721 C C . ASP B 1 104 ? 13.297 9.758 -4.211 1 98.56 104 ASP B C 1
ATOM 2723 O O . ASP B 1 104 ? 13.586 9.602 -5.398 1 98.56 104 ASP B O 1
ATOM 2727 N N . LEU B 1 105 ? 12.211 9.281 -3.666 1 98.75 105 LEU B N 1
ATOM 2728 C CA . LEU B 1 105 ? 11.266 8.469 -4.43 1 98.75 105 LEU B CA 1
ATOM 2729 C C . LEU B 1 105 ? 10.578 9.297 -5.504 1 98.75 105 LEU B C 1
ATOM 2731 O O . LEU B 1 105 ? 9.953 10.32 -5.203 1 98.75 105 LEU B O 1
ATOM 2735 N N . LYS B 1 106 ? 10.742 8.883 -6.727 1 98.5 106 LYS B N 1
ATOM 2736 C CA . LYS B 1 106 ? 9.969 9.484 -7.809 1 98.5 106 LYS B CA 1
ATOM 2737 C C . LYS B 1 106 ? 8.594 8.828 -7.93 1 98.5 106 LYS B C 1
ATOM 2739 O O . LYS B 1 106 ? 8.484 7.598 -7.922 1 98.5 106 LYS B O 1
ATOM 2744 N N . ILE B 1 107 ? 7.562 9.641 -8.086 1 98.38 107 ILE B N 1
ATOM 2745 C CA . ILE B 1 107 ? 6.199 9.125 -8.203 1 98.38 107 ILE B CA 1
ATOM 2746 C C . ILE B 1 107 ? 6.094 8.211 -9.414 1 98.38 107 ILE B C 1
ATOM 2748 O O . ILE B 1 107 ? 5.395 7.195 -9.375 1 98.38 107 ILE B O 1
ATOM 2752 N N . SER B 1 108 ? 6.77 8.602 -10.469 1 98.38 108 SER B N 1
ATOM 2753 C CA . SER B 1 108 ? 6.762 7.77 -11.672 1 98.38 108 SER B CA 1
ATOM 2754 C C . SER B 1 108 ? 7.301 6.371 -11.383 1 98.38 108 SER B C 1
ATOM 2756 O O . SER B 1 108 ? 6.812 5.387 -11.945 1 98.38 108 SER B O 1
ATOM 2758 N N . ASP B 1 109 ? 8.359 6.238 -10.555 1 98.44 109 ASP B N 1
ATOM 2759 C CA . ASP B 1 109 ? 8.906 4.941 -10.172 1 98.44 109 ASP B CA 1
ATOM 2760 C C . ASP B 1 109 ? 7.906 4.145 -9.336 1 98.44 109 ASP B C 1
ATOM 2762 O O . ASP B 1 109 ? 7.77 2.934 -9.508 1 98.44 109 ASP B O 1
ATOM 2766 N N . LEU B 1 110 ? 7.258 4.801 -8.414 1 98.62 110 LEU B N 1
ATOM 2767 C CA . LEU B 1 110 ? 6.25 4.133 -7.598 1 98.62 110 LEU B CA 1
ATOM 2768 C C . LEU B 1 110 ? 5.113 3.605 -8.461 1 98.62 110 LEU B C 1
ATOM 2770 O O . LEU B 1 110 ? 4.688 2.457 -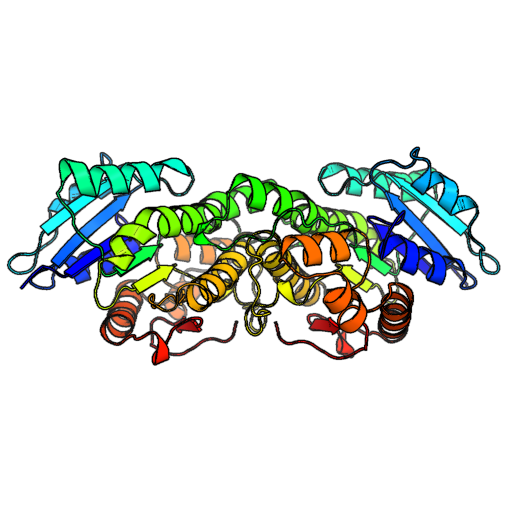8.305 1 98.62 110 LEU B O 1
ATOM 2774 N N . LYS B 1 111 ? 4.676 4.453 -9.406 1 98.12 111 LYS B N 1
ATOM 2775 C CA . LYS B 1 111 ? 3.637 4.047 -10.344 1 98.12 111 LYS B CA 1
ATOM 2776 C C . LYS B 1 111 ? 4.059 2.801 -11.117 1 98.12 111 LYS B C 1
ATOM 2778 O O . LYS B 1 111 ? 3.27 1.866 -11.281 1 98.12 111 LYS B O 1
ATOM 2783 N N . ALA B 1 112 ? 5.262 2.809 -11.578 1 98.19 112 ALA B N 1
ATOM 2784 C CA . ALA B 1 112 ? 5.785 1.722 -12.398 1 98.19 112 ALA B CA 1
ATOM 2785 C C . ALA B 1 112 ? 5.832 0.415 -11.617 1 98.19 112 ALA B C 1
ATOM 2787 O O . ALA B 1 112 ? 5.793 -0.67 -12.203 1 98.19 112 ALA B O 1
ATOM 2788 N N . HIS B 1 113 ? 5.922 0.474 -10.281 1 98.56 113 HIS B N 1
ATOM 2789 C CA . HIS B 1 113 ? 5.93 -0.721 -9.445 1 98.56 113 HIS B CA 1
ATOM 2790 C C . HIS B 1 113 ? 4.512 -1.153 -9.094 1 98.56 113 HIS B C 1
ATOM 2792 O O . HIS B 1 113 ? 4.195 -2.346 -9.117 1 98.56 113 HIS B O 1
ATOM 2798 N N . ILE B 1 114 ? 3.646 -0.204 -8.797 1 98.5 114 ILE B N 1
ATOM 2799 C CA . ILE B 1 114 ? 2.285 -0.488 -8.352 1 98.5 114 ILE B CA 1
ATOM 2800 C C . ILE B 1 114 ? 1.508 -1.166 -9.477 1 98.5 114 ILE B C 1
ATOM 2802 O O . ILE B 1 114 ? 0.741 -2.102 -9.234 1 98.5 114 ILE B O 1
ATOM 2806 N N . GLU B 1 115 ? 1.714 -0.76 -10.633 1 97.88 115 GLU B N 1
ATOM 2807 C CA . GLU B 1 115 ? 0.923 -1.244 -11.758 1 97.88 115 GLU B CA 1
ATOM 2808 C C . GLU B 1 115 ? 1.055 -2.756 -11.914 1 97.88 115 GLU B C 1
ATOM 2810 O O . GLU B 1 115 ? 0.076 -3.49 -11.758 1 97.88 115 GLU B O 1
ATOM 2815 N N . PRO B 1 116 ? 2.189 -3.264 -12.164 1 98.06 116 PRO B N 1
ATOM 2816 C CA . PRO B 1 116 ? 2.244 -4.719 -12.305 1 98.06 116 PRO B CA 1
ATOM 2817 C C . PRO B 1 116 ? 2.078 -5.449 -10.977 1 98.06 116 PRO B C 1
ATOM 2819 O O . PRO B 1 116 ? 1.427 -6.492 -10.914 1 98.06 116 PRO B O 1
ATOM 2822 N N . ASN B 1 117 ? 2.652 -4.926 -9.867 1 98.75 117 ASN B N 1
ATOM 2823 C CA . ASN B 1 117 ? 2.697 -5.652 -8.602 1 98.75 117 ASN B CA 1
ATOM 2824 C C . ASN B 1 117 ? 1.329 -5.695 -7.93 1 98.75 117 ASN B C 1
ATOM 2826 O O . ASN B 1 117 ? 0.964 -6.703 -7.32 1 98.75 117 ASN B O 1
ATOM 2830 N N . VAL B 1 118 ? 0.62 -4.59 -8.047 1 98.81 118 VAL B N 1
ATOM 2831 C CA . VAL B 1 118 ? -0.631 -4.48 -7.305 1 98.81 118 VAL B CA 1
ATOM 2832 C C . VAL B 1 118 ? -1.812 -4.73 -8.242 1 98.81 118 VAL B C 1
ATOM 2834 O O . VAL B 1 118 ? -2.609 -5.641 -8.016 1 98.81 118 VAL B O 1
ATOM 2837 N N . TYR B 1 119 ? -1.873 -3.941 -9.312 1 98.75 119 TYR B N 1
ATOM 2838 C CA . TYR B 1 119 ? -3.01 -4.098 -10.219 1 98.75 119 TYR B CA 1
ATOM 2839 C C . TYR B 1 119 ? -3 -5.473 -10.875 1 98.75 119 TYR B C 1
ATOM 2841 O O . TYR B 1 119 ? -4.055 -6.09 -11.055 1 98.75 119 TYR B O 1
ATOM 2849 N N . GLY B 1 120 ? -1.812 -5.926 -11.227 1 98.62 120 GLY B N 1
ATOM 2850 C CA . GLY B 1 120 ? -1.693 -7.273 -11.766 1 98.62 120 GLY B CA 1
ATOM 2851 C C . GLY B 1 120 ? -2.193 -8.344 -10.812 1 98.62 120 GLY B C 1
ATOM 2852 O O . GLY B 1 120 ? -2.85 -9.297 -11.234 1 98.62 120 GLY B O 1
ATOM 2853 N N . CYS B 1 121 ? -1.898 -8.188 -9.547 1 98.69 121 CYS B N 1
ATOM 2854 C CA . CYS B 1 121 ? -2.346 -9.125 -8.516 1 98.69 121 CYS B CA 1
ATOM 2855 C C . CYS B 1 121 ? -3.865 -9.125 -8.406 1 98.69 121 CYS B C 1
ATOM 2857 O O . CYS B 1 121 ? -4.484 -10.188 -8.32 1 98.69 121 CYS B O 1
ATOM 2859 N N . VAL B 1 122 ? -4.473 -7.941 -8.414 1 98.88 122 VAL B N 1
ATOM 2860 C CA . VAL B 1 122 ? -5.926 -7.824 -8.344 1 98.88 122 VAL B CA 1
ATOM 2861 C C . VAL B 1 122 ? -6.562 -8.516 -9.547 1 98.88 122 VAL B C 1
ATOM 2863 O O . VAL B 1 122 ? -7.492 -9.312 -9.398 1 98.88 122 VAL B O 1
ATOM 2866 N N . SER B 1 123 ? -6.023 -8.266 -10.742 1 98.81 123 SER B N 1
ATOM 2867 C CA . SER B 1 123 ? -6.605 -8.773 -11.977 1 98.81 123 SER B CA 1
ATOM 2868 C C . SER B 1 123 ? -6.531 -10.297 -12.039 1 98.81 123 SER B C 1
ATOM 2870 O O . SER B 1 123 ? -7.5 -10.961 -12.43 1 98.81 123 SER B O 1
ATOM 2872 N N . ILE B 1 124 ? -5.395 -10.852 -11.656 1 98.81 124 ILE B N 1
ATOM 2873 C CA . ILE B 1 124 ? -5.238 -12.297 -11.75 1 98.81 124 ILE B CA 1
ATOM 2874 C C . ILE B 1 124 ? -6.152 -12.984 -10.742 1 98.81 124 ILE B C 1
ATOM 2876 O O . ILE B 1 124 ? -6.738 -14.031 -11.031 1 98.81 124 ILE B O 1
ATOM 2880 N N . TYR B 1 125 ? -6.293 -12.445 -9.516 1 98.94 125 TYR B N 1
ATOM 2881 C CA . TYR B 1 125 ? -7.219 -12.977 -8.523 1 98.94 125 TYR B CA 1
ATOM 2882 C C . TYR B 1 125 ? -8.648 -12.977 -9.055 1 98.94 125 TYR B C 1
ATOM 2884 O O . TYR B 1 125 ? -9.312 -14.016 -9.055 1 98.94 125 TYR B O 1
ATOM 2892 N N . GLN B 1 126 ? -9.055 -11.812 -9.562 1 98.94 126 GLN B N 1
ATOM 2893 C CA . GLN B 1 126 ? -10.438 -11.672 -10.031 1 98.94 126 GLN B CA 1
ATOM 2894 C C . GLN B 1 126 ? -10.703 -12.578 -11.227 1 98.94 126 GLN B C 1
ATOM 2896 O O . GLN B 1 126 ? -11.75 -13.227 -11.297 1 98.94 126 GLN B O 1
ATOM 2901 N N . ALA B 1 127 ? -9.773 -12.625 -12.141 1 98.94 127 ALA B N 1
ATOM 2902 C CA . ALA B 1 127 ? -9.961 -13.406 -13.359 1 98.94 127 ALA B CA 1
ATOM 2903 C C . ALA B 1 127 ? -10.047 -14.898 -13.047 1 98.94 127 ALA B C 1
ATOM 2905 O O . ALA B 1 127 ? -10.805 -15.633 -13.68 1 98.94 127 ALA B O 1
ATOM 2906 N N . THR B 1 128 ? -9.289 -15.375 -12.07 1 98.94 128 THR B N 1
ATOM 2907 C CA . THR B 1 128 ? -9.188 -16.812 -11.82 1 98.94 128 THR B CA 1
ATOM 2908 C C . THR B 1 128 ? -10.211 -17.25 -10.773 1 98.94 128 THR B C 1
ATOM 2910 O O . THR B 1 128 ? -10.438 -18.438 -10.57 1 98.94 128 THR B O 1
ATOM 2913 N N . ARG B 1 129 ? -10.82 -16.312 -10.078 1 98.88 129 ARG B N 1
ATOM 2914 C CA . ARG B 1 129 ? -11.711 -16.547 -8.945 1 98.88 129 ARG B CA 1
ATOM 2915 C C . ARG B 1 129 ? -12.781 -17.578 -9.305 1 98.88 129 ARG B C 1
ATOM 2917 O O . ARG B 1 129 ? -13 -18.547 -8.57 1 98.88 129 ARG B O 1
ATOM 2924 N N . PRO B 1 130 ? -13.445 -17.484 -10.508 1 98.62 130 PRO B N 1
ATOM 2925 C CA . PRO B 1 130 ? -14.477 -18.469 -10.82 1 98.62 130 PRO B CA 1
ATOM 2926 C C . PRO B 1 130 ? -13.93 -19.891 -10.953 1 98.62 130 PRO B C 1
ATOM 2928 O O . PRO B 1 130 ? -14.594 -20.844 -10.578 1 98.62 130 PRO B O 1
ATOM 2931 N N . LEU B 1 131 ? -12.758 -20.047 -11.453 1 98.81 131 LEU B N 1
ATOM 2932 C CA . LEU B 1 131 ? -12.164 -21.375 -11.625 1 98.81 131 LEU B CA 1
ATOM 2933 C C . LEU B 1 131 ? -11.633 -21.906 -10.297 1 98.81 131 LEU B C 1
ATOM 2935 O O . LEU B 1 131 ? -11.656 -23.109 -10.055 1 98.81 131 LEU B O 1
ATOM 2939 N N . LEU B 1 132 ? -11.117 -21 -9.461 1 98.94 132 LEU B N 1
ATOM 2940 C CA . LEU B 1 132 ? -10.703 -21.375 -8.117 1 98.94 132 LEU B CA 1
ATOM 2941 C C . LEU B 1 132 ? -11.883 -21.906 -7.309 1 98.94 132 LEU B C 1
ATOM 2943 O O . LEU B 1 132 ? -11.75 -22.891 -6.578 1 98.94 132 LEU B O 1
ATOM 2947 N N . GLN B 1 133 ? -13.031 -21.344 -7.473 1 98.56 133 GLN B N 1
ATOM 2948 C CA . GLN B 1 133 ? -14.227 -21.719 -6.738 1 98.56 133 GLN B CA 1
ATOM 2949 C C . GLN B 1 133 ? -14.648 -23.156 -7.07 1 98.56 133 GLN B C 1
ATOM 2951 O O . GLN B 1 133 ? -15.336 -23.812 -6.281 1 98.56 133 GLN B O 1
ATOM 2956 N N . LYS B 1 134 ? -14.242 -23.609 -8.188 1 98.12 134 LYS B N 1
ATOM 2957 C CA . LYS B 1 134 ? -14.625 -24.953 -8.656 1 98.12 134 LYS B CA 1
ATOM 2958 C C . LYS B 1 134 ? -13.656 -26 -8.148 1 98.12 134 LYS B C 1
ATOM 2960 O O . LYS B 1 134 ? -13.859 -27.203 -8.367 1 98.12 134 LYS B O 1
ATOM 2965 N N . SER B 1 135 ? -12.609 -25.609 -7.469 1 98.12 135 SER B N 1
ATOM 2966 C CA . SER B 1 135 ? -11.633 -26.531 -6.891 1 98.12 135 SER B CA 1
ATOM 2967 C C . SER B 1 135 ? -12.023 -26.938 -5.473 1 98.12 135 SER B C 1
ATOM 2969 O O . SER B 1 135 ? -12.695 -26.172 -4.77 1 98.12 135 SER B O 1
ATOM 2971 N N . LYS B 1 136 ? -11.594 -28.062 -4.992 1 96.06 136 LYS B N 1
ATOM 2972 C CA . LYS B 1 136 ? -11.93 -28.547 -3.66 1 96.06 136 LYS B CA 1
ATOM 2973 C C . LYS B 1 136 ? -11.117 -27.828 -2.586 1 96.06 136 LYS B C 1
ATOM 2975 O O . LYS B 1 136 ? -11.641 -27.484 -1.526 1 96.06 136 LYS B O 1
ATOM 2980 N N . ASN B 1 137 ? -9.859 -27.625 -2.83 1 96.56 137 ASN B N 1
ATOM 2981 C CA . ASN B 1 137 ? -8.961 -26.953 -1.906 1 96.56 137 ASN B CA 1
ATOM 2982 C C . ASN B 1 137 ? -8.141 -25.875 -2.611 1 96.56 137 ASN B C 1
ATOM 2984 O O . ASN B 1 137 ? -6.914 -25.969 -2.688 1 96.56 137 ASN B O 1
ATOM 2988 N N . PRO B 1 138 ? -8.828 -24.812 -3.035 1 98.75 138 PRO B N 1
ATOM 2989 C CA . PRO B 1 138 ? -8.148 -23.812 -3.865 1 98.75 138 PRO B CA 1
ATOM 2990 C C . PRO B 1 138 ? -7.18 -22.938 -3.068 1 98.75 138 PRO B C 1
ATOM 2992 O O . PRO B 1 138 ? -7.453 -22.594 -1.913 1 98.75 138 PRO B O 1
ATOM 2995 N N . ILE B 1 139 ? -6.055 -22.656 -3.678 1 98.94 139 ILE B N 1
ATOM 2996 C CA . ILE B 1 139 ? -5.023 -21.781 -3.117 1 98.94 139 ILE B CA 1
ATOM 2997 C C . ILE B 1 139 ? -4.785 -20.594 -4.047 1 98.94 139 ILE B C 1
ATOM 2999 O O . ILE B 1 139 ? -4.656 -20.766 -5.262 1 98.94 139 ILE B O 1
ATOM 3003 N N . PHE B 1 140 ? -4.879 -19.391 -3.539 1 98.94 140 PHE B N 1
ATOM 3004 C CA . PHE B 1 140 ? -4.367 -18.188 -4.188 1 98.94 140 PHE B CA 1
ATOM 3005 C C . PHE B 1 140 ? -3.207 -17.594 -3.395 1 98.94 140 PHE B C 1
ATOM 3007 O O . PHE B 1 140 ? -3.377 -17.203 -2.238 1 98.94 140 PHE B O 1
ATOM 3014 N N . THR B 1 141 ? -2.033 -17.5 -4.047 1 98.94 141 THR B N 1
ATOM 3015 C CA . THR B 1 141 ? -0.872 -17 -3.312 1 98.94 141 THR B CA 1
ATOM 3016 C C . THR B 1 141 ? -0.046 -16.062 -4.18 1 98.94 141 THR B C 1
ATOM 3018 O O . THR B 1 141 ? 0.548 -16.469 -5.172 1 98.94 141 THR B O 1
ATOM 3021 N N . PRO B 1 142 ? -0.05 -14.758 -3.846 1 98.88 142 PRO B N 1
ATOM 3022 C CA . PRO B 1 142 ? 0.918 -13.859 -4.477 1 98.88 142 PRO B CA 1
ATOM 3023 C C . PRO B 1 142 ? 2.334 -14.039 -3.93 1 98.88 142 PRO B C 1
ATOM 3025 O O . PRO B 1 142 ? 2.508 -14.453 -2.781 1 98.88 142 PRO B O 1
ATOM 3028 N N . MET B 1 143 ? 3.262 -13.805 -4.832 1 98.81 143 MET B N 1
ATOM 3029 C CA . MET B 1 143 ? 4.656 -13.734 -4.402 1 98.81 143 MET B CA 1
ATOM 3030 C C . MET B 1 143 ? 4.938 -12.414 -3.686 1 98.81 143 MET B C 1
ATOM 3032 O O . MET B 1 143 ? 4.938 -11.352 -4.309 1 98.81 143 MET B O 1
ATOM 3036 N N . GLY B 1 144 ? 5.102 -12.531 -2.41 1 98 144 GLY B N 1
ATOM 3037 C CA . GLY B 1 144 ? 5.359 -11.344 -1.611 1 98 144 GLY B CA 1
ATOM 3038 C C . GLY B 1 144 ? 6.84 -11.094 -1.373 1 98 144 GLY B C 1
ATOM 3039 O O . GLY B 1 144 ? 7.672 -11.398 -2.229 1 98 144 GLY B O 1
ATOM 3040 N N . SER B 1 145 ? 7.145 -10.367 -0.438 1 97.62 145 SER B N 1
ATOM 3041 C CA . SER B 1 145 ? 8.477 -10 0.034 1 97.62 145 SER B CA 1
ATOM 3042 C C . SER B 1 145 ? 8.43 -9.492 1.472 1 97.62 145 SER B C 1
ATOM 3044 O O . SER B 1 145 ? 7.48 -8.82 1.868 1 97.62 145 SER B O 1
ATOM 3046 N N . THR B 1 146 ? 9.469 -9.797 2.217 1 96.12 146 THR B N 1
ATOM 3047 C CA . THR B 1 146 ? 9.578 -9.203 3.543 1 96.12 146 THR B CA 1
ATOM 3048 C C . THR B 1 146 ? 9.695 -7.684 3.447 1 96.12 146 THR B C 1
ATOM 3050 O O . THR B 1 146 ? 9.398 -6.973 4.41 1 96.12 146 THR B O 1
ATOM 3053 N N . ALA B 1 147 ? 10.102 -7.195 2.273 1 97 147 ALA B N 1
ATOM 3054 C CA . ALA B 1 147 ? 10.195 -5.754 2.053 1 97 147 ALA B CA 1
ATOM 3055 C C . ALA B 1 147 ? 8.828 -5.09 2.184 1 97 147 ALA B C 1
ATOM 3057 O O . ALA B 1 147 ? 8.734 -3.879 2.391 1 97 147 ALA B O 1
ATOM 3058 N N . GLY B 1 148 ? 7.746 -5.836 2.055 1 97.81 148 GLY B N 1
ATOM 3059 C CA . GLY B 1 148 ? 6.398 -5.297 2.129 1 97.81 148 GLY B CA 1
ATOM 3060 C C . GLY B 1 148 ? 5.848 -5.254 3.543 1 97.81 148 GLY B C 1
ATOM 3061 O O . GLY B 1 148 ? 4.723 -4.805 3.764 1 97.81 148 GLY B O 1
ATOM 3062 N N . ALA B 1 149 ? 6.66 -5.746 4.516 1 96.88 149 ALA B N 1
ATOM 3063 C CA . ALA B 1 149 ? 6.223 -5.707 5.91 1 96.88 149 ALA B CA 1
ATOM 3064 C C . ALA B 1 149 ? 6.215 -4.277 6.441 1 96.88 149 ALA B C 1
ATOM 3066 O O . ALA B 1 149 ? 7.078 -3.469 6.086 1 96.88 149 ALA B O 1
ATOM 3067 N N . ILE B 1 150 ? 5.254 -3.973 7.297 1 97.12 150 ILE B N 1
ATOM 3068 C CA . ILE B 1 150 ? 5.176 -2.639 7.883 1 97.12 150 ILE B CA 1
ATOM 3069 C C . ILE B 1 150 ? 5.863 -2.633 9.242 1 97.12 150 ILE B C 1
ATOM 3071 O O . ILE B 1 150 ? 6.723 -1.787 9.508 1 97.12 150 ILE B O 1
ATOM 3075 N N . ALA B 1 151 ? 5.594 -3.668 10.047 1 91.31 151 ALA B N 1
ATOM 3076 C CA . ALA B 1 151 ? 6.109 -3.732 11.414 1 91.31 151 ALA B CA 1
ATOM 3077 C C . ALA B 1 151 ? 7.594 -4.082 11.422 1 91.31 151 ALA B C 1
ATOM 3079 O O . ALA B 1 151 ? 8.344 -3.611 12.281 1 91.31 151 ALA B O 1
ATOM 3080 N N . ARG B 1 152 ? 7.984 -4.91 10.461 1 90.69 152 ARG B N 1
ATOM 3081 C CA . ARG B 1 152 ? 9.359 -5.387 10.43 1 90.69 152 ARG B CA 1
ATOM 3082 C C . ARG B 1 152 ? 10.008 -5.109 9.078 1 90.69 152 ARG B C 1
ATOM 3084 O O . ARG B 1 152 ? 10.398 -6.035 8.367 1 90.69 152 ARG B O 1
ATOM 3091 N N . GLN B 1 153 ? 10.117 -3.85 8.773 1 94.25 153 GLN B N 1
ATOM 3092 C CA . GLN B 1 153 ? 10.797 -3.477 7.539 1 94.25 153 GLN B CA 1
ATOM 3093 C C . GLN B 1 153 ? 12.289 -3.791 7.613 1 94.25 153 GLN B C 1
ATOM 3095 O O . GLN B 1 153 ? 12.945 -3.459 8.602 1 94.25 153 GLN B O 1
ATOM 3100 N N . PRO B 1 154 ? 12.789 -4.477 6.598 1 92.12 154 PRO B N 1
ATOM 3101 C CA . PRO B 1 154 ? 14.25 -4.527 6.559 1 92.12 154 PRO B CA 1
ATOM 3102 C C . PRO B 1 154 ? 14.891 -3.139 6.535 1 92.12 154 PRO B C 1
ATOM 3104 O O . PRO B 1 154 ? 14.328 -2.207 5.953 1 92.12 154 PRO B O 1
ATOM 3107 N N . PRO B 1 155 ? 16.031 -2.992 7.203 1 93.25 155 PRO B N 1
ATOM 3108 C CA . PRO B 1 155 ? 16.672 -1.678 7.305 1 93.25 155 PRO B CA 1
ATOM 3109 C C . PRO B 1 155 ? 17.406 -1.275 6.023 1 93.25 155 PRO B C 1
ATOM 3111 O O . PRO B 1 155 ? 18.609 -0.988 6.055 1 93.25 155 PRO B O 1
ATOM 3114 N N . ILE B 1 156 ? 16.75 -1.302 4.891 1 93.75 156 ILE B N 1
ATOM 3115 C CA . ILE B 1 156 ? 17.25 -0.903 3.584 1 93.75 156 ILE B CA 1
ATOM 3116 C C . ILE B 1 156 ? 16.219 -0.034 2.871 1 93.75 156 ILE B C 1
ATOM 3118 O O . ILE B 1 156 ? 15.016 -0.2 3.072 1 93.75 156 ILE B O 1
ATOM 3122 N N . SER B 1 157 ? 16.719 0.91 2.082 1 95.25 157 SER B N 1
ATOM 3123 C CA . SER B 1 157 ? 15.812 1.725 1.275 1 95.25 157 SER B CA 1
ATOM 3124 C C . SER B 1 157 ? 15.062 0.875 0.251 1 95.25 157 SER B C 1
ATOM 3126 O O . SER B 1 157 ? 15.656 0.01 -0.396 1 95.25 157 SER B O 1
ATOM 3128 N N . ASN B 1 158 ? 13.719 1.092 0.156 1 96.38 158 ASN B N 1
ATOM 3129 C CA . ASN B 1 158 ? 12.914 0.241 -0.715 1 96.38 158 ASN B CA 1
ATOM 3130 C C . ASN B 1 158 ? 11.531 0.829 -0.947 1 96.38 158 ASN B C 1
ATOM 3132 O O . ASN B 1 158 ? 10.539 0.096 -0.987 1 96.38 158 ASN B O 1
ATOM 3136 N N . SER B 1 159 ? 11.43 2.111 -1.046 1 98 159 SER B N 1
ATOM 3137 C CA . SER B 1 159 ? 10.141 2.785 -0.933 1 98 159 SER B CA 1
ATOM 3138 C C . SER B 1 159 ? 9.289 2.553 -2.174 1 98 159 SER B C 1
ATOM 3140 O O . SER B 1 159 ? 8.062 2.709 -2.129 1 98 159 SER B O 1
ATOM 3142 N N . ALA B 1 160 ? 9.891 2.193 -3.32 1 98.19 160 ALA B N 1
ATOM 3143 C CA . ALA B 1 160 ? 9.102 1.904 -4.516 1 98.19 160 ALA B CA 1
ATOM 3144 C C . ALA B 1 160 ? 8.586 0.469 -4.496 1 98.19 160 ALA B C 1
ATOM 3146 O O . ALA B 1 160 ? 7.387 0.233 -4.668 1 98.19 160 ALA B O 1
ATOM 3147 N N . TYR B 1 161 ? 9.438 -0.449 -4.195 1 98.31 161 TYR B N 1
ATOM 3148 C CA . TYR B 1 161 ? 9.117 -1.871 -4.223 1 98.31 161 TYR B CA 1
ATOM 3149 C C . TYR B 1 161 ? 8.406 -2.295 -2.941 1 98.31 161 TYR B C 1
ATOM 3151 O O . TYR B 1 161 ? 7.332 -2.895 -2.988 1 98.31 161 TYR B O 1
ATOM 3159 N N . GLY B 1 162 ? 8.977 -1.98 -1.779 1 98.12 162 GLY B N 1
ATOM 3160 C CA . GLY B 1 162 ? 8.422 -2.389 -0.498 1 98.12 162 GLY B CA 1
ATOM 3161 C C . GLY B 1 162 ? 6.992 -1.927 -0.29 1 98.12 162 GLY B C 1
ATOM 3162 O O . GLY B 1 162 ? 6.141 -2.703 0.146 1 98.12 162 GLY B O 1
ATOM 3163 N N . SER B 1 163 ? 6.715 -0.708 -0.63 1 98.44 163 SER B N 1
ATOM 3164 C CA . SER B 1 163 ? 5.371 -0.175 -0.44 1 98.44 163 SER B CA 1
ATOM 3165 C C . SER B 1 163 ? 4.367 -0.854 -1.369 1 98.44 163 SER B C 1
ATOM 3167 O O . SER B 1 163 ? 3.215 -1.07 -0.995 1 98.44 163 SER B O 1
ATOM 3169 N N . SER B 1 164 ? 4.773 -1.176 -2.615 1 98.62 164 SER B N 1
ATOM 3170 C CA . SER B 1 164 ? 3.896 -1.916 -3.516 1 98.62 164 SER B CA 1
ATOM 3171 C C . SER B 1 164 ? 3.557 -3.291 -2.949 1 98.62 164 SER B C 1
ATOM 3173 O O . SER B 1 164 ? 2.42 -3.752 -3.064 1 98.62 164 SER B O 1
ATOM 3175 N N . LYS B 1 165 ? 4.52 -3.932 -2.332 1 98.69 165 LYS B N 1
ATOM 3176 C CA . LYS B 1 165 ? 4.297 -5.262 -1.771 1 98.69 165 LYS B CA 1
ATOM 3177 C C . LYS B 1 165 ? 3.473 -5.188 -0.488 1 98.69 165 LYS B C 1
ATOM 3179 O O . LYS B 1 165 ? 2.764 -6.133 -0.143 1 98.69 165 LYS B O 1
ATOM 3184 N N . ALA B 1 166 ? 3.484 -4.02 0.178 1 98.5 166 ALA B N 1
ATOM 3185 C CA . ALA B 1 166 ? 2.604 -3.82 1.326 1 98.5 166 ALA B CA 1
ATOM 3186 C C . ALA B 1 166 ? 1.137 -3.854 0.904 1 98.5 166 ALA B C 1
ATOM 3188 O O . ALA B 1 166 ? 0.286 -4.371 1.633 1 98.5 166 ALA B O 1
ATOM 3189 N N . VAL B 1 167 ? 0.876 -3.279 -0.243 1 98.69 167 VAL B N 1
ATOM 3190 C CA . VAL B 1 167 ? -0.491 -3.305 -0.752 1 98.69 167 VAL B CA 1
ATOM 3191 C C . VAL B 1 167 ? -0.9 -4.742 -1.063 1 98.69 167 VAL B C 1
ATOM 3193 O O . VAL B 1 167 ? -2.023 -5.156 -0.765 1 98.69 167 VAL B O 1
ATOM 3196 N N . VAL B 1 168 ? -0.016 -5.48 -1.629 1 98.81 168 VAL B N 1
ATOM 3197 C CA . VAL B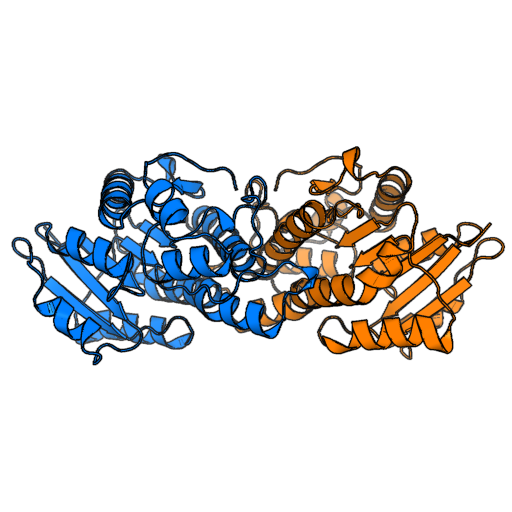 1 168 ? -0.281 -6.883 -1.935 1 98.81 168 VAL B CA 1
ATOM 3198 C C . VAL B 1 168 ? -0.601 -7.641 -0.648 1 98.81 168 VAL B C 1
ATOM 3200 O O . VAL B 1 168 ? -1.536 -8.445 -0.609 1 98.81 168 VAL B O 1
ATOM 3203 N N . ASN B 1 169 ? 0.203 -7.387 0.397 1 98.69 169 ASN B N 1
ATOM 3204 C CA . ASN B 1 169 ? -0.074 -7.992 1.696 1 98.69 169 ASN B CA 1
ATOM 3205 C C . ASN B 1 169 ? -1.485 -7.668 2.176 1 98.69 169 ASN B C 1
ATOM 3207 O O . ASN B 1 169 ? -2.232 -8.562 2.57 1 98.69 169 ASN B O 1
ATOM 3211 N N . TRP B 1 170 ? -1.852 -6.402 2.127 1 98.75 170 TRP B N 1
ATOM 3212 C CA . TRP B 1 170 ? -3.162 -5.969 2.596 1 98.75 170 TRP B CA 1
ATOM 3213 C C . TRP B 1 170 ? -4.277 -6.66 1.819 1 98.75 170 TRP B C 1
ATOM 3215 O O . TRP B 1 170 ? -5.215 -7.199 2.412 1 98.75 170 TRP B O 1
ATOM 3225 N N . LEU B 1 171 ? -4.148 -6.664 0.519 1 98.88 171 LEU B N 1
ATOM 3226 C CA . LEU B 1 171 ? -5.156 -7.258 -0.351 1 98.88 171 LEU B CA 1
ATOM 3227 C C . LEU B 1 171 ? -5.312 -8.75 -0.069 1 98.88 171 LEU B C 1
ATOM 3229 O O . LEU B 1 171 ? -6.43 -9.266 -0.045 1 98.88 171 LEU B O 1
ATOM 3233 N N . THR B 1 172 ? -4.227 -9.414 0.149 1 98.88 172 THR B N 1
ATOM 3234 C CA . THR B 1 172 ? -4.27 -10.859 0.338 1 98.88 172 THR B CA 1
ATOM 3235 C C . THR B 1 172 ? -4.98 -11.219 1.641 1 98.88 172 THR B C 1
ATOM 3237 O O . THR B 1 172 ? -5.773 -12.156 1.683 1 98.88 172 THR B O 1
ATOM 3240 N N . VAL B 1 173 ? -4.676 -10.461 2.701 1 98.62 173 VAL B N 1
ATOM 3241 C CA . VAL B 1 173 ? -5.379 -10.672 3.965 1 98.62 173 VAL B CA 1
ATOM 3242 C C . VAL B 1 173 ? -6.879 -10.469 3.76 1 98.62 173 VAL B C 1
ATOM 3244 O O . VAL B 1 173 ? -7.691 -11.258 4.25 1 98.62 173 VAL B O 1
ATOM 3247 N N . ARG B 1 174 ? -7.219 -9.461 3.002 1 98.75 174 ARG B N 1
ATOM 3248 C CA . ARG B 1 174 ? -8.625 -9.148 2.76 1 98.75 174 ARG B CA 1
ATOM 3249 C C . ARG B 1 174 ? -9.281 -10.227 1.906 1 98.75 174 ARG B C 1
ATOM 3251 O O . ARG B 1 174 ? -10.406 -10.648 2.188 1 98.75 174 ARG B O 1
ATOM 3258 N N . ILE B 1 175 ? -8.609 -10.664 0.867 1 98.88 175 ILE B N 1
ATOM 3259 C CA . ILE B 1 175 ? -9.117 -11.758 0.033 1 98.88 175 ILE B CA 1
ATOM 3260 C C . ILE B 1 175 ? -9.438 -12.969 0.903 1 98.88 175 ILE B C 1
ATOM 3262 O O . ILE B 1 175 ? -10.523 -13.547 0.801 1 98.88 175 ILE B O 1
ATOM 3266 N N . ASN B 1 176 ? -8.492 -13.336 1.729 1 98.81 176 ASN B N 1
ATOM 3267 C CA . ASN B 1 176 ? -8.68 -14.5 2.592 1 98.81 176 ASN B CA 1
ATOM 3268 C C . ASN B 1 176 ? -9.891 -14.328 3.508 1 98.81 176 ASN B C 1
ATOM 3270 O O . ASN B 1 176 ? -10.625 -15.289 3.748 1 98.81 176 ASN B O 1
ATOM 3274 N N . ALA B 1 177 ? -10.07 -13.133 4.035 1 98.31 177 ALA B N 1
ATOM 3275 C CA . ALA B 1 177 ? -11.172 -12.867 4.953 1 98.31 177 ALA B CA 1
ATOM 3276 C C . ALA B 1 177 ? -12.508 -12.859 4.219 1 98.31 177 ALA B C 1
ATOM 3278 O O . ALA B 1 177 ? -13.531 -13.273 4.766 1 98.31 177 ALA B O 1
ATOM 3279 N N . GLU B 1 178 ? -12.508 -12.422 2.979 1 98.44 178 GLU B N 1
ATOM 3280 C CA . GLU B 1 178 ? -13.758 -12.234 2.238 1 98.44 178 GLU B CA 1
ATOM 3281 C C . GLU B 1 178 ? -14.188 -13.523 1.555 1 98.44 178 GLU B C 1
ATOM 3283 O O . GLU B 1 178 ? -15.383 -13.758 1.353 1 98.44 178 GLU B O 1
ATOM 3288 N N . ASP B 1 179 ? -13.211 -14.297 1.169 1 98.5 179 ASP B N 1
ATOM 3289 C CA . ASP B 1 179 ? -13.5 -15.57 0.527 1 98.5 179 ASP B CA 1
ATOM 3290 C C . ASP B 1 179 ? -13.234 -16.734 1.479 1 98.5 179 ASP B C 1
ATOM 3292 O O . ASP B 1 179 ? -12.156 -17.328 1.456 1 98.5 179 ASP B O 1
ATOM 3296 N N . ASP B 1 180 ? -14.25 -17.188 2.201 1 97.25 180 ASP B N 1
ATOM 3297 C CA . ASP B 1 180 ? -14.109 -18.25 3.205 1 97.25 180 ASP B CA 1
ATOM 3298 C C . ASP B 1 180 ? -13.711 -19.562 2.564 1 97.25 180 ASP B C 1
ATOM 3300 O O . ASP B 1 180 ? -13.102 -20.422 3.215 1 97.25 180 ASP B O 1
ATOM 3304 N N . TRP B 1 181 ? -13.961 -19.719 1.318 1 98.44 181 TRP B N 1
ATOM 3305 C CA . TRP B 1 181 ? -13.742 -20.984 0.601 1 98.44 181 TRP B CA 1
ATOM 3306 C C . TRP B 1 181 ? -12.328 -21.031 0.027 1 98.44 181 TRP B C 1
ATOM 3308 O O . TRP B 1 181 ? -11.914 -22.062 -0.521 1 98.44 181 TRP B O 1
ATOM 3318 N N . LEU B 1 182 ? -11.562 -20.016 0.135 1 98.88 182 LEU B N 1
ATOM 3319 C CA . LEU B 1 182 ? -10.266 -19.859 -0.518 1 98.88 182 LEU B CA 1
ATOM 3320 C C . LEU B 1 182 ? -9.148 -19.734 0.513 1 98.88 182 LEU B C 1
ATOM 3322 O O . LEU B 1 182 ? -9.273 -18.969 1.475 1 98.88 182 LEU B O 1
ATOM 3326 N N . ASN B 1 183 ? -8.102 -20.562 0.396 1 98.94 183 ASN B N 1
ATOM 3327 C CA . ASN B 1 183 ? -6.855 -20.344 1.123 1 98.94 183 ASN B CA 1
ATOM 3328 C C . ASN B 1 183 ? -5.965 -19.312 0.427 1 98.94 183 ASN B C 1
ATOM 3330 O O . ASN B 1 183 ? -5.25 -19.641 -0.52 1 98.94 183 ASN B O 1
ATOM 3334 N N . ALA B 1 184 ? -6.016 -18.078 0.89 1 98.94 184 ALA B N 1
ATOM 3335 C CA . ALA B 1 184 ? -5.199 -17 0.327 1 98.94 184 ALA B CA 1
ATOM 3336 C C . ALA B 1 184 ? -4.129 -16.562 1.317 1 98.94 184 ALA B C 1
ATOM 3338 O O . ALA B 1 184 ? -4.438 -16.188 2.451 1 98.94 184 ALA B O 1
ATOM 3339 N N . PHE B 1 185 ? -2.895 -16.625 0.942 1 98.88 185 PHE B N 1
ATOM 3340 C CA . PHE B 1 185 ? -1.783 -16.172 1.772 1 98.88 185 PHE B CA 1
ATOM 3341 C C . PHE B 1 185 ? -0.628 -15.68 0.911 1 98.88 185 PHE B C 1
ATOM 3343 O O . PHE B 1 185 ? -0.596 -15.93 -0.296 1 98.88 185 PHE B O 1
ATOM 3350 N N . VAL B 1 186 ? 0.244 -14.93 1.506 1 98.88 186 VAL B N 1
ATOM 3351 C CA . VAL B 1 186 ? 1.42 -14.406 0.814 1 98.88 186 VAL B CA 1
ATOM 3352 C C . VAL B 1 186 ? 2.602 -15.352 1.025 1 98.88 186 VAL B C 1
ATOM 3354 O O . VAL B 1 186 ? 2.891 -15.75 2.156 1 98.88 186 VAL B O 1
ATOM 3357 N N . VAL B 1 187 ? 3.238 -15.75 -0.001 1 98.81 187 VAL B N 1
ATOM 3358 C CA . VAL B 1 187 ? 4.488 -16.484 0.149 1 98.81 187 VAL B CA 1
ATOM 3359 C C . VAL B 1 187 ? 5.672 -15.555 -0.106 1 98.81 187 VAL B C 1
ATOM 3361 O O . VAL B 1 187 ? 5.648 -14.758 -1.045 1 98.81 187 VAL B O 1
ATOM 3364 N N . ALA B 1 188 ? 6.613 -15.562 0.709 1 98.5 188 ALA B N 1
ATOM 3365 C CA . ALA B 1 188 ? 7.844 -14.797 0.547 1 98.5 188 ALA B CA 1
ATOM 3366 C C . ALA B 1 188 ? 9.031 -15.711 0.256 1 98.5 188 ALA B C 1
ATOM 3368 O O . ALA B 1 188 ? 9.367 -16.578 1.07 1 98.5 188 ALA B O 1
ATOM 3369 N N . PRO B 1 189 ? 9.672 -15.555 -0.779 1 98.44 189 PRO B N 1
ATOM 3370 C CA . PRO B 1 189 ? 10.664 -16.516 -1.266 1 98.44 189 PRO B CA 1
ATOM 3371 C C . PRO B 1 189 ? 12 -16.391 -0.534 1 98.44 189 PRO B C 1
ATOM 3373 O O . PRO B 1 189 ? 12.867 -17.266 -0.682 1 98.44 189 PRO B O 1
ATOM 3376 N N . GLY B 1 190 ? 12.164 -15.336 0.289 1 96.88 190 GLY B N 1
ATOM 3377 C CA . GLY B 1 190 ? 13.484 -14.977 0.789 1 96.88 190 GLY B CA 1
ATOM 3378 C C . GLY B 1 190 ? 14.242 -14.062 -0.146 1 96.88 190 GLY B C 1
ATOM 3379 O O . GLY B 1 190 ? 13.656 -13.461 -1.048 1 96.88 190 GLY B O 1
ATOM 3380 N N . TRP B 1 191 ? 15.461 -13.828 0.212 1 96.38 191 TRP B N 1
ATOM 3381 C CA . TRP B 1 191 ? 16.344 -13.047 -0.651 1 96.38 191 TRP B CA 1
ATOM 3382 C C . TRP B 1 191 ? 17.109 -13.945 -1.61 1 96.38 191 TRP B C 1
ATOM 3384 O O . TRP B 1 191 ? 18.141 -14.516 -1.244 1 96.38 191 TRP B O 1
ATOM 3394 N N . VAL B 1 192 ? 16.625 -14.008 -2.863 1 98 192 VAL B N 1
ATOM 3395 C CA . VAL B 1 192 ? 17.016 -15.078 -3.777 1 98 192 VAL B CA 1
ATOM 3396 C C . VAL B 1 192 ? 17.891 -14.508 -4.895 1 98 192 VAL B C 1
ATOM 3398 O O . VAL B 1 192 ? 17.625 -13.414 -5.398 1 98 192 VAL B O 1
ATOM 3401 N N . THR B 1 193 ? 18.859 -15.258 -5.367 1 96 193 THR B N 1
ATOM 3402 C CA . THR B 1 193 ? 19.781 -14.812 -6.41 1 96 193 THR B CA 1
ATOM 3403 C C . THR B 1 193 ? 19.156 -15.008 -7.793 1 96 193 THR B C 1
ATOM 3405 O O . THR B 1 193 ? 19.797 -15.555 -8.695 1 96 193 THR B O 1
ATOM 3408 N N . THR B 1 194 ? 17.953 -14.562 -7.996 1 95.94 194 THR B N 1
ATOM 3409 C CA . THR B 1 194 ? 17.391 -14.375 -9.328 1 95.94 194 THR B CA 1
ATOM 3410 C C . THR B 1 194 ? 17.875 -13.07 -9.945 1 95.94 194 THR B C 1
ATOM 3412 O O . THR B 1 194 ? 18.594 -12.297 -9.297 1 95.94 194 THR B O 1
ATOM 3415 N N . GLU B 1 195 ? 17.562 -12.898 -11.195 1 93.38 195 GLU B N 1
ATOM 3416 C CA . GLU B 1 195 ? 17.922 -11.625 -11.812 1 93.38 195 GLU B CA 1
ATOM 3417 C C . GLU B 1 195 ? 17.344 -10.453 -11.023 1 93.38 195 GLU B C 1
ATOM 3419 O O . GLU B 1 195 ? 18.047 -9.484 -10.742 1 93.38 195 GLU B O 1
ATOM 3424 N N . LEU B 1 196 ? 16.125 -10.531 -10.648 1 91.44 196 LEU B N 1
ATOM 3425 C CA . LEU B 1 196 ? 15.469 -9.484 -9.875 1 91.44 196 LEU B CA 1
ATOM 3426 C C . LEU B 1 196 ? 16.156 -9.273 -8.539 1 91.44 196 LEU B C 1
ATOM 3428 O O . LEU B 1 196 ? 16.453 -8.133 -8.156 1 91.44 196 LEU B O 1
ATOM 3432 N N . GLY B 1 197 ? 16.453 -10.391 -7.828 1 93.62 197 GLY B N 1
ATOM 3433 C CA . GLY B 1 197 ? 17.125 -10.297 -6.543 1 93.62 197 GLY B CA 1
ATOM 3434 C C . GLY B 1 197 ? 18.531 -9.734 -6.645 1 93.62 197 GLY B C 1
ATOM 3435 O O . GLY B 1 197 ? 18.938 -8.914 -5.82 1 93.62 197 GLY B O 1
ATOM 3436 N N . TYR B 1 198 ? 19.219 -10.188 -7.668 1 93.62 198 TYR B N 1
ATOM 3437 C CA . TYR B 1 198 ? 20.594 -9.758 -7.867 1 93.62 198 TYR B CA 1
ATOM 3438 C C . TYR B 1 198 ? 20.656 -8.273 -8.203 1 93.62 198 TYR B C 1
ATOM 3440 O O . TYR B 1 198 ? 21.453 -7.531 -7.617 1 93.62 198 TYR B O 1
ATOM 3448 N N . GLU B 1 199 ? 19.828 -7.887 -9.102 1 93.5 199 GLU B N 1
ATOM 3449 C CA . GLU B 1 199 ? 19.766 -6.473 -9.469 1 93.5 199 GLU B CA 1
ATOM 3450 C C . GLU B 1 199 ? 19.359 -5.609 -8.273 1 93.5 199 GLU B C 1
ATOM 3452 O O . GLU B 1 199 ? 19.891 -4.504 -8.102 1 93.5 199 GLU B O 1
ATOM 3457 N N . GLY B 1 200 ? 18.5 -6.105 -7.488 1 93.56 200 GLY B N 1
ATOM 3458 C CA . GLY B 1 200 ? 18.125 -5.395 -6.277 1 93.56 200 GLY B CA 1
ATOM 3459 C C . GLY B 1 200 ? 19.266 -5.227 -5.297 1 93.56 200 GLY B C 1
ATOM 3460 O O . GLY B 1 200 ? 19.5 -4.129 -4.789 1 93.56 200 GLY B O 1
ATOM 3461 N N . ALA B 1 201 ? 19.953 -6.328 -5.066 1 94.62 201 ALA B N 1
ATOM 3462 C CA . ALA B 1 201 ? 21.094 -6.293 -4.148 1 94.62 201 ALA B CA 1
ATOM 3463 C C . ALA B 1 201 ? 22.156 -5.32 -4.637 1 94.62 201 ALA B C 1
ATOM 3465 O O . ALA B 1 201 ? 22.688 -4.52 -3.861 1 94.62 201 ALA B O 1
ATOM 3466 N N . LYS B 1 202 ? 22.391 -5.395 -5.945 1 95.12 202 LYS B N 1
ATOM 3467 C CA . LYS B 1 202 ? 23.375 -4.492 -6.527 1 95.12 202 LYS B CA 1
ATOM 3468 C C . LYS B 1 202 ? 22.906 -3.043 -6.457 1 95.12 202 LYS B C 1
ATOM 3470 O O . LYS B 1 202 ? 23.703 -2.141 -6.184 1 95.12 202 LYS B O 1
ATOM 3475 N N . GLY B 1 203 ? 21.672 -2.867 -6.738 1 92.81 203 GLY B N 1
ATOM 3476 C CA . GLY B 1 203 ? 21.094 -1.535 -6.672 1 92.81 203 GLY B CA 1
ATOM 3477 C C . GLY B 1 203 ? 21.172 -0.92 -5.289 1 92.81 203 GLY B C 1
ATOM 3478 O O . GLY B 1 203 ? 21.234 0.303 -5.148 1 92.81 203 GLY B O 1
ATOM 3479 N N . LEU B 1 204 ? 21.188 -1.782 -4.273 1 93.69 204 LEU B N 1
ATOM 3480 C CA . LEU B 1 204 ? 21.281 -1.342 -2.885 1 93.69 204 LEU B CA 1
ATOM 3481 C C . LEU B 1 204 ? 22.734 -1.166 -2.457 1 93.69 204 LEU B C 1
ATOM 3483 O O . LEU B 1 204 ? 23 -0.783 -1.317 1 93.69 204 LEU B O 1
ATOM 3487 N N . GLY B 1 205 ? 23.672 -1.522 -3.316 1 93.88 205 GLY B N 1
ATOM 3488 C CA . GLY B 1 205 ? 25.078 -1.259 -3.076 1 93.88 205 GLY B CA 1
ATOM 3489 C C . GLY B 1 205 ? 25.828 -2.459 -2.527 1 93.88 205 GLY B C 1
ATOM 3490 O O . GLY B 1 205 ? 26.984 -2.346 -2.127 1 93.88 205 GLY B O 1
ATOM 3491 N N . PHE B 1 206 ? 25.141 -3.576 -2.512 1 94.81 206 PHE B N 1
ATOM 3492 C CA . PHE B 1 206 ? 25.828 -4.766 -2.004 1 94.81 206 PHE B CA 1
ATOM 3493 C C . PHE B 1 206 ? 26.734 -5.359 -3.062 1 94.81 206 PHE B C 1
ATOM 3495 O O . PHE B 1 206 ? 26.406 -5.359 -4.25 1 94.81 206 PHE B O 1
ATOM 3502 N N . ASP B 1 207 ? 27.828 -5.918 -2.607 1 96.19 207 ASP B N 1
ATOM 3503 C CA . ASP B 1 207 ? 28.781 -6.496 -3.561 1 96.19 207 ASP B CA 1
ATOM 3504 C C . ASP B 1 207 ? 28.562 -8 -3.707 1 96.19 207 ASP B C 1
ATOM 3506 O O . ASP B 1 207 ? 27.719 -8.586 -3.01 1 96.19 207 ASP B O 1
ATOM 3510 N N . ASP B 1 208 ? 29.312 -8.562 -4.625 1 95.88 208 ASP B N 1
ATOM 3511 C CA . ASP B 1 208 ? 29.141 -9.961 -4.973 1 95.88 208 ASP B CA 1
ATOM 3512 C C . ASP B 1 208 ? 29.406 -10.867 -3.773 1 95.88 208 ASP B C 1
ATOM 3514 O O . ASP B 1 208 ? 28.766 -11.898 -3.607 1 95.88 208 ASP B O 1
ATOM 3518 N N . GLU B 1 209 ? 30.344 -10.508 -3.016 1 96 209 GLU B N 1
ATOM 3519 C CA . GLU B 1 209 ? 30.688 -11.312 -1.849 1 96 209 GLU B CA 1
ATOM 3520 C C . GLU B 1 209 ? 29.547 -11.328 -0.838 1 96 209 GLU B C 1
ATOM 3522 O O . GLU B 1 209 ? 29.188 -12.383 -0.306 1 96 209 GLU B O 1
ATOM 3527 N N . PHE B 1 210 ? 29.031 -10.156 -0.564 1 95.38 210 PHE B N 1
ATOM 3528 C CA . PHE B 1 210 ? 27.891 -10.055 0.326 1 95.38 210 PHE B CA 1
ATOM 3529 C C . PHE B 1 210 ? 26.719 -10.867 -0.205 1 95.38 210 PHE B C 1
ATOM 3531 O O . PHE B 1 210 ? 26.062 -11.594 0.55 1 95.38 210 PHE B O 1
ATOM 3538 N N . ILE B 1 211 ? 26.469 -10.766 -1.473 1 95.12 211 ILE B N 1
ATOM 3539 C CA . ILE B 1 211 ? 25.344 -11.438 -2.119 1 95.12 211 ILE B CA 1
ATOM 3540 C C . ILE B 1 211 ? 25.516 -12.953 -1.986 1 95.12 211 ILE B C 1
ATOM 3542 O O . ILE B 1 211 ? 24.578 -13.648 -1.572 1 95.12 211 ILE B O 1
ATOM 3546 N N . LYS B 1 212 ? 26.672 -13.414 -2.289 1 94.19 212 LYS B N 1
ATOM 3547 C CA . LYS B 1 212 ? 26.953 -14.844 -2.213 1 94.19 212 LYS B CA 1
ATOM 3548 C C . LYS B 1 212 ? 26.75 -15.367 -0.795 1 94.19 212 LYS B C 1
ATOM 3550 O O . LYS B 1 212 ? 26.281 -16.5 -0.604 1 94.19 212 LYS B O 1
ATOM 3555 N N . GLN B 1 213 ? 26.953 -14.508 0.172 1 95.56 213 GLN B N 1
ATOM 3556 C CA . GLN B 1 213 ? 26.953 -14.938 1.566 1 95.56 213 GLN B CA 1
ATOM 3557 C C . GLN B 1 213 ? 25.547 -14.836 2.168 1 95.56 213 GLN B C 1
ATOM 3559 O O . GLN B 1 213 ? 25.219 -15.547 3.117 1 95.56 213 GLN B O 1
ATOM 3564 N N . ASN B 1 214 ? 24.766 -13.969 1.58 1 94.5 214 ASN B N 1
ATOM 3565 C CA . ASN B 1 214 ? 23.562 -13.609 2.305 1 94.5 214 ASN B CA 1
ATOM 3566 C C . ASN B 1 214 ? 22.312 -13.992 1.525 1 94.5 214 ASN B C 1
ATOM 3568 O O . ASN B 1 214 ? 21.219 -14.078 2.094 1 94.5 214 ASN B O 1
ATOM 3572 N N . MET B 1 215 ? 22.422 -14.25 0.291 1 96.88 215 MET B N 1
ATOM 3573 C CA . MET B 1 215 ? 21.266 -14.617 -0.536 1 96.88 215 MET B CA 1
ATOM 3574 C C . MET B 1 215 ? 21.203 -16.125 -0.73 1 96.88 215 MET B C 1
ATOM 3576 O O . MET B 1 215 ? 22.219 -16.812 -0.651 1 96.88 215 MET B O 1
ATOM 3580 N N . ILE B 1 216 ? 20.047 -16.625 -0.933 1 98 216 ILE B N 1
ATOM 3581 C CA . ILE B 1 216 ? 19.859 -18.062 -1.159 1 98 216 ILE B CA 1
ATOM 3582 C C . ILE B 1 216 ? 19.656 -18.312 -2.648 1 98 216 ILE B C 1
ATOM 3584 O O . ILE B 1 216 ? 19.328 -17.406 -3.406 1 98 216 ILE B O 1
ATOM 3588 N N . SER B 1 217 ? 19.828 -19.562 -3.066 1 97.56 217 SER B N 1
ATOM 3589 C CA . SER B 1 217 ? 19.641 -19.922 -4.469 1 97.56 217 SER B CA 1
ATOM 3590 C C . SER B 1 217 ? 18.156 -20.094 -4.805 1 97.56 217 SER B C 1
ATOM 3592 O O . SER B 1 217 ? 17.344 -20.375 -3.924 1 97.56 217 SER B O 1
ATOM 3594 N N . PRO B 1 218 ? 17.828 -19.984 -6.07 1 98.06 218 PRO B N 1
ATOM 3595 C CA . PRO B 1 218 ? 16.453 -20.25 -6.484 1 98.06 218 PRO B CA 1
ATOM 3596 C C . PRO B 1 218 ? 15.977 -21.656 -6.109 1 98.06 218 PRO B C 1
ATOM 3598 O O . PRO B 1 218 ? 14.812 -21.828 -5.742 1 98.06 218 PRO B O 1
ATOM 3601 N N . ASP B 1 219 ? 16.844 -22.641 -6.121 1 98.5 219 ASP B N 1
ATOM 3602 C CA . ASP B 1 219 ? 16.453 -24 -5.809 1 98.5 219 ASP B CA 1
ATOM 3603 C C . ASP B 1 219 ? 16.047 -24.141 -4.344 1 98.5 219 ASP B C 1
ATOM 3605 O O . ASP B 1 219 ? 15.039 -24.781 -4.035 1 98.5 219 ASP B O 1
ATOM 3609 N N . VAL B 1 220 ? 16.844 -23.531 -3.48 1 98.62 220 VAL B N 1
ATOM 3610 C CA . VAL B 1 220 ? 16.516 -23.562 -2.057 1 98.62 220 VAL B CA 1
ATOM 3611 C C . VAL B 1 220 ? 15.164 -22.906 -1.812 1 98.62 220 VAL B C 1
ATOM 3613 O O . VAL B 1 220 ? 14.312 -23.469 -1.11 1 98.62 220 VAL B O 1
ATOM 3616 N N . SER B 1 221 ? 14.969 -21.766 -2.383 1 98.75 221 SER B N 1
ATOM 3617 C CA . SER B 1 221 ? 13.727 -21.031 -2.217 1 98.75 221 SER B CA 1
ATOM 3618 C C . SER B 1 221 ? 12.539 -21.797 -2.779 1 98.75 221 SER B C 1
ATOM 3620 O O . SER B 1 221 ? 11.555 -22.031 -2.08 1 98.75 221 SER B O 1
ATOM 3622 N N . CYS B 1 222 ? 12.633 -22.266 -4.027 1 98.88 222 CYS B N 1
ATOM 3623 C CA . CYS B 1 222 ? 11.531 -22.953 -4.695 1 98.88 222 CYS B CA 1
ATOM 3624 C C . CYS B 1 222 ? 11.211 -24.266 -4.012 1 98.88 222 CYS B C 1
ATOM 3626 O O . CYS B 1 222 ? 10.039 -24.656 -3.9 1 98.88 222 CYS B O 1
ATOM 3628 N N . ASP B 1 223 ? 12.273 -25.031 -3.564 1 98.88 223 ASP B N 1
ATOM 3629 C CA . ASP B 1 223 ? 12.016 -26.266 -2.818 1 98.88 223 ASP B CA 1
ATOM 3630 C C . ASP B 1 223 ? 11.219 -25.969 -1.548 1 98.88 223 ASP B C 1
ATOM 3632 O O . ASP B 1 223 ? 10.273 -26.703 -1.225 1 98.88 223 ASP B O 1
ATOM 3636 N N . GLY B 1 224 ? 11.641 -24.922 -0.831 1 98.88 224 GLY B N 1
ATOM 3637 C CA . GLY B 1 224 ? 10.914 -24.547 0.371 1 98.88 224 GLY B CA 1
ATOM 3638 C C . GLY B 1 224 ? 9.477 -24.141 0.098 1 98.88 224 GLY B C 1
ATOM 3639 O O . GLY B 1 224 ? 8.562 -24.562 0.806 1 98.88 224 GLY B O 1
ATOM 3640 N N . MET B 1 225 ? 9.289 -23.359 -0.933 1 98.88 225 MET B N 1
ATOM 3641 C CA . MET B 1 225 ? 7.941 -22.922 -1.269 1 98.88 225 MET B CA 1
ATOM 3642 C C . MET B 1 225 ? 7.074 -24.094 -1.695 1 98.88 225 MET B C 1
ATOM 3644 O O . MET B 1 225 ? 5.879 -24.141 -1.39 1 98.88 225 MET B O 1
ATOM 3648 N N . MET B 1 226 ? 7.676 -25.094 -2.4 1 98.94 226 MET B N 1
ATOM 3649 C CA . MET B 1 226 ? 6.941 -26.297 -2.766 1 98.94 226 MET B CA 1
ATOM 3650 C C . MET B 1 226 ? 6.465 -27.047 -1.522 1 98.94 226 MET B C 1
ATOM 3652 O O . MET B 1 226 ? 5.348 -27.562 -1.49 1 98.94 226 MET B O 1
ATOM 3656 N N . GLU B 1 227 ? 7.328 -27.109 -0.542 1 98.88 227 GLU B N 1
ATOM 3657 C CA . GLU B 1 227 ? 6.941 -27.75 0.708 1 98.88 227 GLU 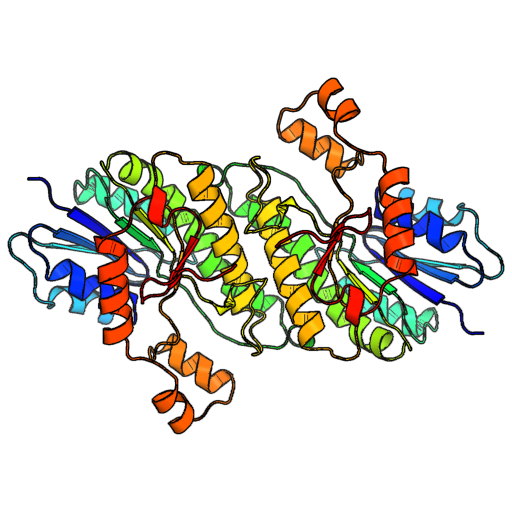B CA 1
ATOM 3658 C C . GLU B 1 227 ? 5.793 -27.016 1.383 1 98.88 227 GLU B C 1
ATOM 3660 O O . GLU B 1 227 ? 4.832 -27.625 1.849 1 98.88 227 GLU B O 1
ATOM 3665 N N . VAL B 1 228 ? 5.867 -25.688 1.439 1 98.81 228 VAL B N 1
ATOM 3666 C CA . VAL B 1 228 ? 4.816 -24.859 2.035 1 98.81 228 VAL B CA 1
ATOM 3667 C C . VAL B 1 228 ? 3.504 -25.078 1.286 1 98.81 228 VAL B C 1
ATOM 3669 O O . VAL B 1 228 ? 2.469 -25.344 1.9 1 98.81 228 VAL B O 1
ATOM 3672 N N . LEU B 1 229 ? 3.547 -25.047 -0.034 1 98.75 229 LEU B N 1
ATOM 3673 C CA . LEU B 1 229 ? 2.355 -25.141 -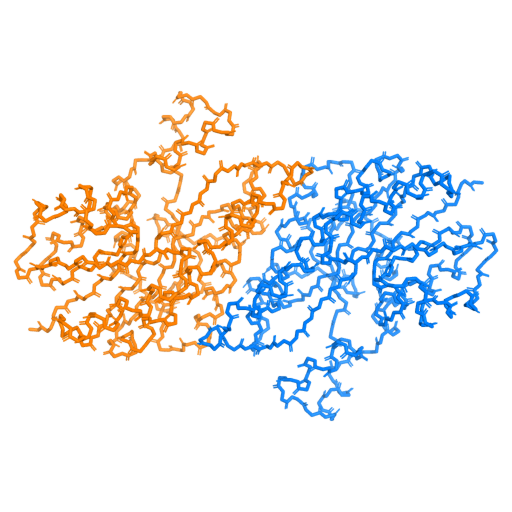0.87 1 98.75 229 LEU B CA 1
ATOM 3674 C C . LEU B 1 229 ? 1.761 -26.547 -0.805 1 98.75 229 LEU B C 1
ATOM 3676 O O . LEU B 1 229 ? 0.55 -26.719 -0.958 1 98.75 229 LEU B O 1
ATOM 3680 N N . GLY B 1 230 ? 2.584 -27.547 -0.548 1 98.31 230 GLY B N 1
ATOM 3681 C CA . GLY B 1 230 ? 2.131 -28.922 -0.455 1 98.31 230 GLY B CA 1
ATOM 3682 C C . GLY B 1 230 ? 1.471 -29.234 0.873 1 98.31 230 GLY B C 1
ATOM 3683 O O . GLY B 1 230 ? 0.751 -30.234 0.989 1 98.31 230 GLY B O 1
ATOM 3684 N N . ASP B 1 231 ? 1.744 -28.391 1.83 1 97.56 231 ASP B N 1
ATOM 3685 C CA . ASP B 1 231 ? 1.257 -28.672 3.176 1 97.56 231 ASP B CA 1
ATOM 3686 C C . ASP B 1 231 ? 0.364 -27.547 3.691 1 97.56 231 ASP B C 1
ATOM 3688 O O . ASP B 1 231 ? 0.014 -27.531 4.875 1 97.56 231 ASP B O 1
ATOM 3692 N N . THR B 1 232 ? -0.015 -26.656 2.955 1 98.56 232 THR B N 1
ATOM 3693 C CA . THR B 1 232 ? -0.752 -25.469 3.391 1 98.56 232 THR B CA 1
ATOM 3694 C C . THR B 1 232 ? -2.24 -25.781 3.523 1 98.56 232 THR B C 1
ATOM 3696 O O . THR B 1 232 ? -2.744 -26.719 2.895 1 98.56 232 THR B O 1
ATOM 3699 N N . SER B 1 233 ? -2.945 -25.062 4.406 1 98.44 233 SER B N 1
ATOM 3700 C CA . SER B 1 233 ? -4.395 -24.953 4.547 1 98.44 233 SER B CA 1
ATOM 3701 C C . SER B 1 233 ? -4.805 -23.547 4.957 1 98.44 233 SER B C 1
ATOM 3703 O O . SER B 1 233 ? -3.969 -22.75 5.391 1 98.44 233 SER B O 1
ATOM 3705 N N . LYS B 1 234 ? -6.051 -23.234 4.762 1 98.44 234 LYS B N 1
ATOM 3706 C CA . LYS B 1 234 ? -6.535 -21.906 5.164 1 98.44 234 LYS B CA 1
ATOM 3707 C C . LYS B 1 234 ? -6.328 -21.688 6.66 1 98.44 234 LYS B C 1
ATOM 3709 O O . LYS B 1 234 ? -5.949 -20.594 7.078 1 98.44 234 LYS B O 1
ATOM 3714 N N . GLU B 1 235 ? -6.559 -22.719 7.469 1 97.94 235 GLU B N 1
ATOM 3715 C CA . GLU B 1 235 ? -6.391 -22.609 8.914 1 97.94 235 GLU B CA 1
ATOM 3716 C C . GLU B 1 235 ? -4.934 -22.375 9.289 1 97.94 235 GLU B C 1
ATOM 3718 O O . GLU B 1 235 ? -4.641 -21.578 10.195 1 97.94 235 GLU B O 1
ATOM 3723 N N . LYS B 1 236 ? -4.055 -22.969 8.555 1 98.12 236 LYS B N 1
ATOM 3724 C CA . LYS B 1 236 ? -2.633 -22.922 8.891 1 98.12 236 LYS B CA 1
ATOM 3725 C C . LYS B 1 236 ? -1.997 -21.625 8.398 1 98.12 236 LYS B C 1
ATOM 3727 O O . LYS B 1 236 ? -1.248 -20.969 9.133 1 98.12 236 LYS B O 1
ATOM 3732 N N . HIS B 1 237 ? -2.361 -21.188 7.148 1 98.69 237 HIS B N 1
ATOM 3733 C CA . HIS B 1 237 ? -1.551 -20.141 6.539 1 98.69 237 HIS B CA 1
ATOM 3734 C C . HIS B 1 237 ? -2.422 -19 6.008 1 98.69 237 HIS B C 1
ATOM 3736 O O . HIS B 1 237 ? -1.91 -17.953 5.613 1 98.69 237 HIS B O 1
ATOM 3742 N N . GLY B 1 238 ? -3.77 -19.172 5.98 1 98.62 238 GLY B N 1
ATOM 3743 C CA . GLY B 1 238 ? -4.637 -18.141 5.422 1 98.62 238 GLY B CA 1
ATOM 3744 C C . GLY B 1 238 ? -4.414 -16.781 6.039 1 98.62 238 GLY B C 1
ATOM 3745 O O . GLY B 1 238 ? -4.387 -16.641 7.262 1 98.62 238 GLY B O 1
ATOM 3746 N N . GLY B 1 239 ? -4.172 -15.773 5.203 1 98.19 239 GLY B N 1
ATOM 3747 C CA . GLY B 1 239 ? -4.051 -14.398 5.672 1 98.19 239 GLY B CA 1
ATOM 3748 C C . GLY B 1 239 ? -2.707 -14.102 6.312 1 98.19 239 GLY B C 1
ATOM 3749 O O . GLY B 1 239 ? -2.562 -13.117 7.035 1 98.19 239 GLY B O 1
ATOM 3750 N N . LYS B 1 240 ? -1.718 -14.969 6.047 1 98.31 240 LYS B N 1
ATOM 3751 C CA . LYS B 1 240 ? -0.406 -14.773 6.656 1 98.31 240 LYS B CA 1
ATOM 3752 C C . LYS B 1 240 ? 0.673 -14.586 5.598 1 98.31 240 LYS B C 1
ATOM 3754 O O . LYS B 1 240 ? 0.429 -14.805 4.406 1 98.31 240 LYS B O 1
ATOM 3759 N N . MET B 1 241 ? 1.738 -14.078 6.012 1 98.12 241 MET B N 1
ATOM 3760 C CA . MET B 1 241 ? 2.945 -14.125 5.195 1 98.12 241 MET B CA 1
ATOM 3761 C C . MET B 1 241 ? 3.803 -15.336 5.551 1 98.12 241 MET B C 1
ATOM 3763 O O . MET B 1 241 ? 4.348 -15.406 6.656 1 98.12 241 MET B O 1
ATOM 3767 N N . VAL B 1 242 ? 3.959 -16.188 4.66 1 98.81 242 VAL B N 1
ATOM 3768 C CA . VAL B 1 242 ? 4.691 -17.422 4.898 1 98.81 242 VAL B CA 1
ATOM 3769 C C . VAL B 1 242 ? 6.016 -17.406 4.145 1 98.81 242 VAL B C 1
ATOM 3771 O O . VAL B 1 242 ? 6.039 -17.281 2.918 1 98.81 242 VAL B O 1
ATOM 3774 N N . ILE B 1 243 ? 7.117 -17.531 4.84 1 98.44 243 ILE B N 1
ATOM 3775 C CA . ILE B 1 243 ? 8.453 -17.547 4.254 1 98.44 243 ILE B CA 1
ATOM 3776 C C . ILE B 1 243 ? 8.719 -18.906 3.604 1 98.44 243 ILE B C 1
ATOM 3778 O O . ILE B 1 243 ? 8.117 -19.906 3.986 1 98.44 243 ILE B O 1
ATOM 3782 N N . TYR B 1 244 ? 9.562 -18.938 2.648 1 98.62 244 TYR B N 1
ATOM 3783 C CA . TYR B 1 244 ? 9.867 -20.156 1.892 1 98.62 244 TYR B CA 1
ATOM 3784 C C . TYR B 1 244 ? 10.188 -21.312 2.826 1 98.62 244 TYR B C 1
ATOM 3786 O O . TYR B 1 244 ? 9.969 -22.484 2.48 1 98.62 244 TYR B O 1
ATOM 3794 N N . ASP B 1 245 ? 10.656 -21.047 3.998 1 98 245 ASP B N 1
ATOM 3795 C CA . ASP B 1 245 ? 11.078 -22.094 4.91 1 98 245 ASP B CA 1
ATOM 3796 C C . ASP B 1 245 ? 9.945 -22.5 5.848 1 98 245 ASP B C 1
ATOM 3798 O O . ASP B 1 245 ? 10.156 -23.266 6.789 1 98 245 ASP B O 1
ATOM 3802 N N . GLY B 1 246 ? 8.82 -21.953 5.637 1 98.12 246 GLY B N 1
ATOM 3803 C CA . GLY B 1 246 ? 7.629 -22.359 6.371 1 98.12 246 GLY B CA 1
ATOM 3804 C C . GLY B 1 246 ? 7.344 -21.469 7.566 1 98.12 246 GLY B C 1
ATOM 3805 O O . GLY B 1 246 ? 6.266 -21.547 8.164 1 98.12 246 GLY B O 1
ATOM 3806 N N . SER B 1 247 ? 8.25 -20.641 7.926 1 98.06 247 SER B N 1
ATOM 3807 C CA . SER B 1 247 ? 8.016 -19.75 9.062 1 98.06 247 SER B CA 1
ATOM 3808 C C . SER B 1 247 ? 7.031 -18.641 8.703 1 98.06 247 SER B C 1
ATOM 3810 O O . SER B 1 247 ? 6.852 -18.312 7.531 1 98.06 247 SER B O 1
ATOM 3812 N N . ILE B 1 248 ? 6.363 -18.141 9.711 1 97.19 248 ILE B N 1
ATOM 3813 C CA . ILE B 1 248 ? 5.406 -17.062 9.531 1 97.19 248 ILE B CA 1
ATOM 3814 C C . ILE B 1 248 ? 6.074 -15.727 9.875 1 97.19 248 ILE B C 1
ATOM 3816 O O . ILE B 1 248 ? 6.73 -15.602 10.914 1 97.19 248 ILE B O 1
ATOM 3820 N N . TRP B 1 249 ? 6.0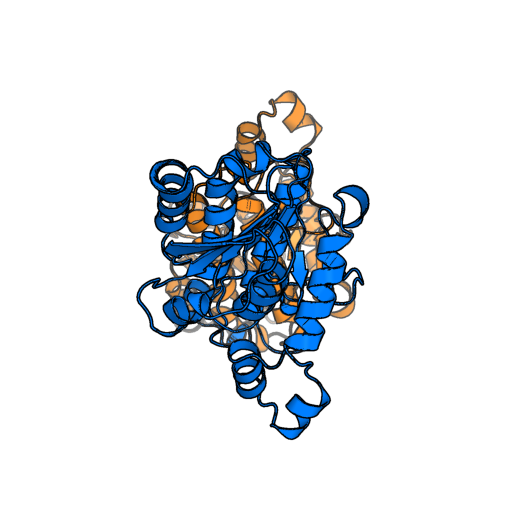12 -14.781 8.969 1 94.5 249 TRP B N 1
ATOM 3821 C CA . TRP B 1 249 ? 6.582 -13.453 9.188 1 94.5 249 TRP B CA 1
ATOM 3822 C C . TRP B 1 249 ? 5.508 -12.469 9.648 1 94.5 249 TRP B C 1
ATOM 3824 O O . TRP B 1 249 ? 4.359 -12.547 9.211 1 94.5 249 TRP B O 1
ATOM 3834 N N . GLU B 1 250 ? 5.906 -11.57 10.508 1 92.31 250 GLU B N 1
ATOM 3835 C CA . GLU B 1 250 ? 5 -10.508 10.922 1 92.31 250 GLU B CA 1
ATOM 3836 C C . GLU B 1 250 ? 4.863 -9.438 9.844 1 92.31 250 GLU B C 1
ATOM 3838 O O . GLU B 1 250 ? 5.844 -9.094 9.18 1 92.31 250 GLU B O 1
ATOM 3843 N N . TRP B 1 251 ? 3.643 -8.953 9.688 1 92.75 251 TRP B N 1
ATOM 3844 C CA . TRP B 1 251 ? 3.379 -7.957 8.656 1 92.75 251 TRP B CA 1
ATOM 3845 C C . TRP B 1 251 ? 4.184 -6.688 8.906 1 92.75 251 TRP B C 1
ATOM 3847 O O . TRP B 1 251 ? 4.434 -5.91 7.98 1 92.75 251 TRP B O 1
#

Organism: Botryotinia fuckeliana (strain B05.10) (NCBI:txid332648)

Sequence (502 aa):
MPPTIVLITGANRGLGKGLLQRYLALPNHTVIAANRDPSHESSKKLFDLPKGSRSSLIIVKIDASIEQDAFDAVQELQDKHNIPHIDIVIANAGVSYVWPKVADLKISDLKAHIEPNVYGCVSIYQATRPLLQKSKNPIFTPMGSTAGAIARQPPISNSAYGSSKAVVNWLTVRINAEDDWLNAFVVAPGWVTTELGYEGAKGLGFDDEFIKQNMISPDVSCDGMMEVLGDTSKEKHGGKMVIYDGSIWEWMPPTIVLITGANRGLGKGLLQRYLALPNHTVIAANRDPSHESSKKLFDLPKGSRSSLIIVKIDASIEQDAFDAVQELQDKHNIPHIDIVIANAGVSYVWPKVADLKISDLKAHIEPNVYGCVSIYQATRPLLQKSKNPIFTPMGSTAGAIARQPPISNSAYGSSKAVVNWLTVRINAEDDWLNAFVVAPGWVTTELGYEGAKGLGFDDEFIKQNMISPDVSCDGMMEVLGDTSKEKHGGKMVIYDGSIWEW

pLDDT: mean 97.7, std 2.03, range [80.12, 99.0]

Secondary structure (DSSP, 8-state):
-PPEEEEEESTTSHHHHHHHHHHHHSTTEEEEEEES-TTSHHHHGGGGS---TT-EEEEEE--TT-HHHHHHHHHHHHHTT-----SEEEE----------GGG--HHHHHHHHIIIIIHHHHHHHHHHHHHHTSSS-EEEEB--GGG-STT--SS--TTHHHHHHHHHHHHHHHHHH-TT-EE-EEE--SB-SHHHHHHHHHTT--HHHHHHHPBPHHHHHHHHHHHHHH--HHHHTTSEEETTSPEEP-/-PPEEEEEESTTSHHHHHHHHHHHHSTTEEEEEEES-TTSHHHHGGGGS---TT-EEEEEE--TT-HHHHHHHHHHHHHTT-----SEEEE----------GGG--HHHHHHHHIIIIIHHHHHHHHHHHHHHTSSS-EEEEB--GGG-STT--SS--TTHHHHHHHHHHHHHHHHHH-TT-EE-EEE--SB-SHHHHHHHHHTT--HHHHHHHPBPHHHHHHHHHHHHHH--HHHHTTSEEETTSPEEP-

Foldseek 3Di:
DAAAEEEFEPLLFFLNVLLQLVQQADARYEYEYEYQDCPDPSNVCSQVRDGHHNYYYHYAYDDLLDLCRLQVRLVCCCPPVVQQAHAEYEAEDFAADAFDAPVPDDPVLLVVRLRSLPSSLVSNCVNRVVRQLVYQAHEYEYAAACCLADVDHDPAGHCNNNVSRVNVLVVQLVCLVVDVRYQGAYEYLFQEPTPRSVVVCVNRPHDPVCCVVHHHYSNQSSVLLVVCVVPDHSVQGRSFYAYSNGDTDHD/DAAAEEEFEPQLFFLNVLLQLVQQADARYEYEYEYQDCPDPSNVCSQVRDGHHNYYYHYAYDDLLDLCRLQVRLVCCCPPVVQQAHAEYEAEDFAADAFDAPVPDDPVLLVVRLRSLPSSLVSNCVNRVVRQLVYQAHEYEYAAACCLADVDHDPAGHCNNNVSRVNVLVVQLVCLVVDVRYQGAYEYLFQEPTPRSVVVCVNRPHDPVCCVVHHHYSNQSSVLLVVCVVPDHSVQGRSFYAYSNGDTDHD

Solvent-accessible surface area (backbone atoms only — not comparable to full-atom values): 24588 Å² total; per-residue (Å²): 130,86,58,52,26,38,38,30,28,38,22,56,44,56,65,27,26,47,43,46,51,55,51,26,45,36,61,37,18,38,35,34,34,21,21,69,49,51,83,38,67,59,40,52,54,55,75,73,54,72,59,18,64,80,26,46,80,45,76,37,48,28,35,44,73,40,65,63,30,31,43,52,34,45,48,43,37,41,73,76,64,64,48,81,44,31,33,32,38,35,47,47,45,64,70,69,89,58,53,35,45,67,80,67,54,49,66,69,56,32,49,66,26,29,40,25,36,34,50,20,47,53,30,44,50,47,41,42,43,71,28,28,68,63,29,92,74,15,34,44,29,41,58,48,45,61,53,20,18,52,80,56,50,61,99,62,58,29,52,29,38,17,28,27,34,22,28,40,52,31,48,32,30,48,44,21,71,73,34,81,79,41,25,14,24,31,37,17,55,68,59,31,64,31,70,65,41,44,52,47,40,46,75,72,66,49,48,70,69,56,46,68,72,70,38,44,50,55,65,60,25,37,52,26,38,50,52,40,68,72,67,61,46,44,89,79,40,40,48,35,40,32,35,17,82,60,48,77,54,73,71,129,85,58,52,25,38,37,30,27,40,22,57,45,58,65,28,26,47,43,48,52,56,50,26,45,36,61,38,18,39,34,33,34,21,22,69,48,51,84,39,67,59,40,53,54,56,75,72,54,72,58,17,65,80,26,48,80,45,76,37,48,30,35,44,74,40,64,62,29,31,44,52,34,45,48,44,36,41,73,76,65,64,49,77,45,30,33,32,38,34,46,44,44,64,68,69,91,60,53,36,45,66,80,67,54,49,66,69,55,34,49,66,26,29,40,25,37,33,49,20,46,54,31,44,50,48,40,43,41,70,30,29,68,63,29,92,73,16,35,45,29,42,57,47,44,63,55,19,19,52,81,54,50,61,98,62,59,30,52,28,37,18,29,27,35,21,29,41,52,31,48,32,30,49,43,22,70,72,35,82,81,40,25,14,24,32,38,18,56,69,58,32,65,30,70,64,41,44,50,46,41,46,72,71,68,48,50,70,67,56,46,67,72,70,37,43,49,56,64,62,25,36,54,26,38,49,52,41,67,73,68,61,44,42,90,80,39,41,48,35,39,31,35,18,84,60,48,76,53,74,70

Radius of gyration: 24.15 Å; Cα contacts (8 Å, |Δi|>4): 1156; chains: 2; bounding box: 59×76×52 Å